Protein AF-A0AAD8DLM5-F1 (afdb_monomer_lite)

Organism: Mythimna separata (NCBI:txid271217)

Foldseek 3Di:
DDPVVVVVVVVVVVVVLVVVLVVVVVVVVVVVVVVVVVVVVVVVVVVVVVPQDDDDDDDDDPDPVVVVVVVVVVVVVVVVVVVVVVVVVLVVLVVVLVVLLVVLQVQFDPPPPPPVVVQPPDDDPLLVVLLVLLVVLLVLCVVVDPPPPPDDDPPPDDDDDDDDDDDDDDDDDDDDDDDDDDDDDDDDDDDDDDDDDDDDDDDDDDDDDDDDDDDDDDDDDDDDDDDDDDDDDDDDDDDDDDDDPPPPPPPLDARPQVVNLVSLVVSLVSLVPDDLPPPCLPSLLSLLVSLLSVLCCLQPVPSCVVNHDLSSLLSSLSSLLSSLLSDLVSLLSNLSHSSLVSLLSLLLVLLVDPVVVDVSSLSSNLSSLLSLLSSLVSLLVLLVVCVPPVPDDPVVLVSSQSSLLSLLSSLLSSLSSLSLLSLLVSPPSVLSNLSSLLSLLSSLPDGPSHDDCSSVSSLVSNCVSCPLNPSCLLVLLLVLQSVADPCVDPVSLLSNLSSLSSLLSNLLSPLVSNLSNQVDDCRLQSLLSSLLRLLVPLFDAPPDDPCPDADPPDPDGDDNVSSVSSNLSSLQSLLSNQALNVSSLCSNPPPVRNLVSLLRHDPVLCVDPSNVLRRLLSLVRSCVDVVSVVVSVVRDPPVSSVVLLVDPSNVPRSSSVSNVVSVVVVVVVD

pLDDT: mean 74.34, std 22.71, range [24.8, 97.94]

Secondary structure (DSSP, 8-state):
--HHHHHHHHHHHHHHHHHHHHHHHHHHHHHHHHHHHHHHHHHHHHHHHHH----------TTSHHHHHHHHHHHHHHHHHHHHHHHHHHHHHHHHHHHHHHHHHHT--------GGGGTTT--HHHHHHHHHHHHHHHHHGGGS---TTS-----S-----------------------------------------------------------------------------------------------PPP-HHHHHHHHHHHHHHHHHS-TT---HHHHHHHHHHHHHHHHHHHH-HHHHTTS-HHHHHHHHHHHHHHHHH-HHHHHHHHHSSHHHHHHHHHHHHHHS-TTS-HHHHHHHHHHHHHHHHHHHHHHHHHHHHHHH----HHHHHHHHHHHHHHHHHHHHHHHTTTTTTGGGSTTHHHHHHHHHHHHHHHTS--TT--SSHHHHHHHHHHHHHTT--TTHHHHHHHHHHT-S---SHHHHHHHHHHHHHHHHHHHHHHHHHHHHHHSTTHHHHHHHHHHHHHHHHS--TTS----S--EETTEE--HHHHHHHHHHHHHHHHHHHTT-HHHHHHHHSSTHHHHHHHTS-THHHHSHHHHHHHHHHHHHHTTSHHHHHHHHHHS-HHHHHHHHHSHHHHT-HHHHHHHHHHHHHHH--

Structure (mmCIF, N/CA/C/O backbone):
data_AF-A0AAD8DLM5-F1
#
_entry.id   AF-A0AAD8DLM5-F1
#
loop_
_atom_site.group_PDB
_atom_site.id
_atom_site.type_symbol
_atom_site.label_atom_id
_atom_site.label_alt_id
_atom_site.label_comp_id
_atom_site.label_asym_id
_atom_site.label_entity_id
_atom_site.label_seq_id
_atom_site.pdbx_PDB_ins_code
_atom_site.Cartn_x
_atom_site.Cartn_y
_atom_site.Cartn_z
_atom_site.occupancy
_atom_site.B_iso_or_equiv
_atom_site.auth_seq_id
_atom_site.auth_comp_id
_atom_site.auth_asym_id
_atom_site.auth_atom_id
_atom_site.pdbx_PDB_model_num
ATOM 1 N N . MET A 1 1 ? 16.622 17.201 -45.358 1.00 42.91 1 MET A N 1
ATOM 2 C CA . MET A 1 1 ? 15.487 16.290 -45.638 1.00 42.91 1 MET A CA 1
ATOM 3 C C . MET A 1 1 ? 14.328 16.703 -44.745 1.00 42.91 1 MET A C 1
ATOM 5 O O . MET A 1 1 ? 14.521 16.817 -43.543 1.00 42.91 1 MET A O 1
ATOM 9 N N . GLY A 1 2 ? 13.213 17.106 -45.358 1.00 35.75 2 GLY A N 1
ATOM 10 C CA . GLY A 1 2 ? 12.295 18.121 -44.827 1.00 35.75 2 GLY A CA 1
ATOM 11 C C . GLY A 1 2 ? 11.235 17.659 -43.820 1.00 35.75 2 GLY A C 1
ATOM 12 O O . GLY A 1 2 ? 10.901 16.480 -43.711 1.00 35.75 2 GLY A O 1
ATOM 13 N N . ALA A 1 3 ? 10.677 18.649 -43.115 1.00 40.38 3 ALA A N 1
ATOM 14 C CA . ALA A 1 3 ? 9.644 18.536 -42.082 1.00 40.38 3 ALA A CA 1
ATOM 15 C C . ALA A 1 3 ? 8.369 17.780 -42.520 1.00 40.38 3 ALA A C 1
ATOM 17 O O . ALA A 1 3 ? 7.679 17.203 -41.677 1.00 40.38 3 ALA A O 1
ATOM 18 N N . GLU A 1 4 ? 8.083 17.720 -43.821 1.00 42.41 4 GLU A N 1
ATOM 19 C CA . GLU A 1 4 ? 6.960 16.963 -44.390 1.00 42.41 4 GLU A CA 1
ATOM 20 C C . GLU A 1 4 ? 7.140 15.444 -44.267 1.00 42.41 4 GLU A C 1
ATOM 22 O O . GLU A 1 4 ? 6.186 14.735 -43.948 1.00 42.41 4 GLU A O 1
ATOM 27 N N . GLY A 1 5 ? 8.373 14.936 -44.389 1.00 42.53 5 GLY A N 1
ATOM 28 C CA . GLY A 1 5 ? 8.661 13.507 -44.217 1.00 42.53 5 GLY A CA 1
ATOM 29 C C . GLY A 1 5 ? 8.447 13.025 -42.779 1.00 42.53 5 GLY A C 1
ATOM 30 O O . GLY A 1 5 ? 8.074 11.876 -42.551 1.00 42.53 5 GLY A O 1
ATOM 31 N N . VAL A 1 6 ? 8.622 13.910 -41.791 1.00 46.97 6 VAL A N 1
ATOM 32 C CA . VAL A 1 6 ? 8.424 13.575 -40.372 1.00 46.97 6 VAL A CA 1
ATOM 33 C C . VAL A 1 6 ? 6.957 13.688 -39.958 1.00 46.97 6 VAL A C 1
ATOM 35 O O . VAL A 1 6 ? 6.489 12.837 -39.206 1.00 46.97 6 VAL A O 1
ATOM 38 N N . LYS A 1 7 ? 6.202 14.664 -40.489 1.00 49.75 7 LYS A N 1
ATOM 39 C CA . LYS A 1 7 ? 4.736 14.700 -40.330 1.00 49.75 7 LYS A CA 1
ATOM 40 C C . LYS A 1 7 ? 4.076 13.467 -40.950 1.00 49.75 7 LYS A C 1
ATOM 42 O O . LYS A 1 7 ? 3.222 12.864 -40.312 1.00 49.75 7 LYS A O 1
ATOM 47 N N . SER A 1 8 ? 4.531 13.047 -42.131 1.00 55.59 8 SER A N 1
ATOM 48 C CA . SER A 1 8 ? 4.053 11.827 -42.792 1.00 55.59 8 SER A CA 1
ATOM 49 C C . SER A 1 8 ? 4.335 10.568 -41.957 1.00 55.59 8 SER A C 1
ATOM 51 O O . SER A 1 8 ? 3.444 9.750 -41.746 1.00 55.59 8 SER A O 1
ATOM 53 N N . ARG A 1 9 ? 5.529 10.451 -41.357 1.00 50.25 9 ARG A N 1
ATOM 54 C CA . ARG A 1 9 ? 5.881 9.315 -40.482 1.00 50.25 9 ARG A CA 1
ATOM 55 C C . ARG A 1 9 ? 5.141 9.308 -39.139 1.00 50.25 9 ARG A C 1
ATOM 57 O O . ARG A 1 9 ? 4.757 8.236 -38.686 1.00 50.25 9 ARG A O 1
ATOM 64 N N . LEU A 1 10 ? 4.923 10.464 -38.507 1.00 50.66 10 LEU A N 1
ATOM 65 C CA . LEU A 1 10 ? 4.109 10.569 -37.284 1.00 50.66 10 LEU A CA 1
ATOM 66 C C . LEU A 1 10 ? 2.636 10.263 -37.565 1.00 50.66 10 LEU A C 1
ATOM 68 O O . LEU A 1 10 ? 2.009 9.548 -36.792 1.00 50.66 10 LEU A O 1
ATOM 72 N N . SER A 1 11 ? 2.110 10.730 -38.700 1.00 60.19 11 SER A N 1
ATOM 73 C CA . SER A 1 11 ? 0.760 10.386 -39.149 1.00 60.19 11 SER A CA 1
ATOM 74 C C . SER A 1 11 ? 0.628 8.891 -39.453 1.00 60.19 11 SER A C 1
ATOM 76 O O . SER A 1 11 ? -0.395 8.300 -39.130 1.00 60.19 11 SER A O 1
ATOM 78 N N . ALA A 1 12 ? 1.662 8.263 -40.023 1.00 59.53 12 ALA A N 1
ATOM 79 C CA . ALA A 1 12 ? 1.685 6.822 -40.268 1.00 59.53 12 ALA A CA 1
ATOM 80 C C . ALA A 1 12 ? 1.755 6.008 -38.964 1.00 59.53 12 ALA A C 1
ATOM 82 O O . ALA A 1 12 ? 1.090 4.984 -38.852 1.00 59.53 12 ALA A O 1
ATOM 83 N N . LEU A 1 13 ? 2.510 6.473 -37.962 1.00 57.59 13 LEU A N 1
ATOM 84 C CA . LEU A 1 13 ? 2.553 5.845 -36.635 1.00 57.59 13 LEU A CA 1
ATOM 85 C C . LEU A 1 13 ? 1.227 5.997 -35.883 1.00 57.59 13 LEU A C 1
ATOM 87 O O . LEU A 1 13 ? 0.768 5.036 -35.277 1.00 57.59 13 LEU A O 1
ATOM 91 N N . ALA A 1 14 ? 0.590 7.167 -35.961 1.00 60.69 14 ALA A N 1
ATOM 92 C CA . ALA A 1 14 ? -0.735 7.383 -35.385 1.00 60.69 14 ALA A CA 1
ATOM 93 C C . ALA A 1 14 ? -1.795 6.497 -36.062 1.00 60.69 14 ALA A C 1
ATOM 95 O O . ALA A 1 14 ? -2.596 5.874 -35.375 1.00 60.69 14 ALA A O 1
ATOM 96 N N . ALA A 1 15 ? -1.752 6.369 -37.392 1.00 65.50 15 ALA A N 1
ATOM 97 C CA . ALA A 1 15 ? -2.649 5.484 -38.135 1.00 65.50 15 ALA A CA 1
ATOM 98 C C . ALA A 1 15 ? -2.416 3.997 -37.809 1.00 65.50 15 ALA A C 1
ATOM 100 O O . ALA A 1 15 ? -3.376 3.242 -37.680 1.00 65.50 15 ALA A O 1
ATOM 101 N N . ALA A 1 16 ? -1.159 3.574 -37.633 1.00 65.50 16 ALA A N 1
ATOM 102 C CA . ALA A 1 16 ? -0.834 2.209 -37.222 1.00 65.50 16 ALA A CA 1
ATOM 103 C C . ALA A 1 16 ? -1.326 1.906 -35.796 1.00 65.50 16 ALA A C 1
ATOM 105 O O . ALA A 1 16 ? -1.895 0.843 -35.561 1.00 65.50 16 ALA A O 1
ATOM 106 N N . ALA A 1 17 ? -1.168 2.856 -34.869 1.00 61.91 17 ALA A N 1
ATOM 107 C CA . ALA A 1 17 ? -1.673 2.729 -33.505 1.00 61.91 17 ALA A CA 1
ATOM 108 C C . ALA A 1 17 ? -3.210 2.676 -33.454 1.00 61.91 17 ALA A C 1
ATOM 110 O O . ALA A 1 17 ? -3.765 1.913 -32.666 1.00 61.91 17 ALA A O 1
ATOM 111 N N . GLU A 1 18 ? -3.901 3.439 -34.307 1.00 72.69 18 GLU A N 1
ATOM 112 C CA . GLU A 1 18 ? -5.367 3.410 -34.389 1.00 72.69 18 GLU A CA 1
ATOM 113 C C . GLU A 1 18 ? -5.876 2.080 -34.968 1.00 72.69 18 GLU A C 1
ATOM 115 O O . GLU A 1 18 ? -6.808 1.492 -34.428 1.00 72.69 18 GLU A O 1
ATOM 120 N N . LEU A 1 19 ? -5.208 1.536 -35.993 1.00 74.06 19 LEU A N 1
ATOM 121 C CA . LEU A 1 19 ? -5.527 0.211 -36.541 1.00 74.06 19 LEU A CA 1
ATOM 122 C C . LEU A 1 19 ? -5.331 -0.912 -35.513 1.00 74.06 19 LEU A C 1
ATOM 124 O O . LEU A 1 19 ? -6.143 -1.834 -35.434 1.00 74.06 19 LEU A O 1
ATOM 128 N N . GLU A 1 20 ? -4.270 -0.841 -34.709 1.00 71.94 20 GLU A N 1
ATOM 129 C CA . GLU A 1 20 ? -4.021 -1.811 -33.639 1.00 71.94 20 GLU A CA 1
ATOM 130 C C . GLU A 1 20 ? -5.057 -1.670 -32.507 1.00 71.94 20 GLU A C 1
ATOM 132 O O . GLU A 1 20 ? -5.545 -2.675 -31.980 1.00 71.94 20 GLU A O 1
ATOM 137 N N . ALA A 1 21 ? -5.479 -0.440 -32.193 1.00 62.12 21 ALA A N 1
ATOM 138 C CA . ALA A 1 21 ? -6.545 -0.168 -31.232 1.00 62.12 21 ALA A CA 1
ATOM 139 C C . ALA A 1 21 ? -7.916 -0.677 -31.711 1.00 62.12 21 ALA A C 1
ATOM 141 O O . ALA A 1 21 ? -8.658 -1.269 -30.924 1.00 62.12 21 ALA A O 1
ATOM 142 N N . ASP A 1 22 ? -8.249 -0.516 -32.990 1.00 78.94 22 ASP A N 1
ATOM 143 C CA . ASP A 1 22 ? -9.486 -1.051 -33.565 1.00 78.94 22 ASP A CA 1
ATOM 144 C C . ASP A 1 22 ? -9.478 -2.582 -33.621 1.00 78.94 22 ASP A C 1
ATOM 146 O O . ASP A 1 22 ? -10.486 -3.221 -33.300 1.00 78.94 22 ASP A O 1
ATOM 150 N N . ALA A 1 23 ? -8.328 -3.195 -33.917 1.00 76.44 23 ALA A N 1
ATOM 151 C CA . ALA A 1 23 ? -8.164 -4.642 -33.818 1.00 76.44 23 ALA A CA 1
ATOM 152 C C . ALA A 1 23 ? -8.370 -5.139 -32.375 1.00 76.44 23 ALA A C 1
ATOM 154 O O . ALA A 1 23 ? -9.017 -6.169 -32.162 1.00 76.44 23 ALA A O 1
ATOM 155 N N . LEU A 1 24 ? -7.880 -4.398 -31.375 1.00 70.38 24 LEU A N 1
ATOM 156 C CA . LEU A 1 24 ? -8.112 -4.704 -29.963 1.00 70.38 24 LEU A CA 1
ATOM 157 C C . LEU A 1 24 ? -9.598 -4.573 -29.594 1.00 70.38 24 LEU A C 1
ATOM 159 O O . LEU A 1 24 ? -10.151 -5.477 -28.968 1.00 70.38 24 LEU A O 1
ATOM 163 N N . ARG A 1 25 ? -10.272 -3.500 -30.031 1.00 80.31 25 ARG A N 1
ATOM 164 C CA . ARG A 1 25 ? -11.721 -3.307 -29.825 1.00 80.31 25 ARG A CA 1
ATOM 165 C C . ARG A 1 25 ? -12.541 -4.431 -30.451 1.00 80.31 25 ARG A C 1
ATOM 167 O O . ARG A 1 25 ? -13.506 -4.882 -29.839 1.00 80.31 25 ARG A O 1
ATOM 174 N N . SER A 1 26 ? -12.149 -4.907 -31.634 1.00 84.94 26 SER A N 1
ATOM 175 C CA . SER A 1 26 ? -12.779 -6.068 -32.271 1.00 84.94 26 SER A CA 1
ATOM 176 C C . SER A 1 26 ? -12.620 -7.324 -31.419 1.00 84.94 26 SER A C 1
ATOM 178 O O . SER A 1 26 ? -13.620 -7.927 -31.053 1.00 84.94 26 SER A O 1
ATOM 180 N N . ARG A 1 27 ? -11.394 -7.661 -30.992 1.00 81.56 27 ARG A N 1
ATOM 181 C CA . ARG A 1 27 ? -11.151 -8.854 -30.159 1.00 81.56 27 ARG A CA 1
ATOM 182 C C . ARG A 1 27 ? -11.863 -8.795 -28.808 1.00 81.56 27 ARG A C 1
ATOM 184 O O . ARG A 1 27 ? -12.258 -9.834 -28.284 1.00 81.56 27 ARG A O 1
ATOM 191 N N . ILE A 1 28 ? -11.995 -7.605 -28.217 1.00 77.81 28 ILE A N 1
ATOM 192 C CA . ILE A 1 28 ? -12.749 -7.414 -26.971 1.00 77.81 28 ILE A CA 1
ATOM 193 C C . ILE A 1 28 ? -14.234 -7.697 -27.207 1.00 77.81 28 ILE A C 1
ATOM 195 O O . ILE A 1 28 ? -14.814 -8.440 -26.417 1.00 77.81 28 ILE A O 1
ATOM 199 N N . ARG A 1 29 ? -14.824 -7.176 -28.292 1.00 86.31 29 ARG A N 1
ATOM 200 C CA . ARG A 1 29 ? -16.210 -7.496 -28.671 1.00 86.31 29 ARG A CA 1
ATOM 201 C C . ARG A 1 29 ? -16.393 -8.990 -28.911 1.00 86.31 29 ARG A C 1
ATOM 203 O O . ARG A 1 29 ? -17.249 -9.580 -28.272 1.00 86.31 29 ARG A O 1
ATOM 210 N N . ASP A 1 30 ? -15.508 -9.627 -29.675 1.00 86.69 30 ASP A N 1
ATOM 211 C CA . ASP A 1 30 ? -15.585 -11.071 -29.938 1.00 86.69 30 ASP A CA 1
ATOM 212 C C . ASP A 1 30 ? -15.515 -11.898 -28.639 1.00 86.69 30 ASP A C 1
ATOM 214 O O . ASP A 1 30 ? -16.229 -12.887 -28.467 1.00 86.69 30 ASP A O 1
ATOM 218 N N . LYS A 1 31 ? -14.677 -11.484 -27.676 1.00 84.31 31 LYS A N 1
ATOM 219 C CA . LYS A 1 31 ? -14.598 -12.126 -26.353 1.00 84.31 31 LYS A CA 1
ATOM 220 C C . LYS A 1 31 ? -15.842 -11.872 -25.500 1.00 84.31 31 LYS A C 1
ATOM 222 O O . LYS A 1 31 ? -16.247 -12.777 -24.768 1.00 84.31 31 LYS A O 1
ATOM 227 N N . GLN A 1 32 ? -16.423 -10.674 -25.562 1.00 83.88 32 GLN A N 1
ATOM 228 C CA . GLN A 1 32 ? -17.674 -10.344 -24.876 1.00 83.88 32 GLN A CA 1
ATOM 229 C C . GLN A 1 32 ? -18.836 -11.154 -25.457 1.00 83.88 32 GLN A C 1
ATOM 231 O O . GLN A 1 32 ? -19.541 -11.804 -24.687 1.00 83.88 32 GLN A O 1
ATOM 236 N N . ASP A 1 33 ? -18.943 -11.242 -26.781 1.00 88.38 33 ASP A N 1
ATOM 237 C CA . ASP A 1 33 ? -19.951 -12.035 -27.486 1.00 88.38 33 ASP A CA 1
ATOM 238 C C . ASP A 1 33 ? -19.796 -13.530 -27.175 1.00 88.38 33 ASP A C 1
ATOM 240 O O . ASP A 1 33 ? -20.766 -14.198 -26.822 1.00 88.38 33 ASP A O 1
ATOM 244 N N . ALA A 1 34 ? -18.570 -14.064 -27.178 1.00 82.75 34 ALA A N 1
ATOM 245 C CA . ALA A 1 34 ? -18.308 -15.452 -26.784 1.00 82.75 34 ALA A CA 1
ATOM 246 C C . ALA A 1 34 ? -18.595 -15.719 -25.293 1.00 82.75 34 ALA A C 1
ATOM 248 O O . ALA A 1 34 ? -18.927 -16.839 -24.896 1.00 82.75 34 ALA A O 1
ATOM 249 N N . SER A 1 35 ? -18.432 -14.717 -24.426 1.00 81.69 35 SER A N 1
ATOM 250 C CA . SER A 1 35 ? -18.821 -14.809 -23.014 1.00 81.69 35 SER A CA 1
ATOM 251 C C . SER A 1 35 ? -20.343 -14.799 -22.863 1.00 81.69 35 SER A C 1
ATOM 253 O O . SER A 1 35 ? -20.890 -15.602 -22.108 1.00 81.69 35 SER A O 1
ATOM 255 N N . GLN A 1 36 ? -21.030 -13.944 -23.620 1.00 84.94 36 GLN A N 1
ATOM 256 C CA . GLN A 1 36 ? -22.483 -13.830 -23.617 1.00 84.94 36 GLN A CA 1
ATOM 257 C C . GLN A 1 36 ? -23.149 -15.085 -24.196 1.00 84.94 36 GLN A C 1
ATOM 259 O O . GLN A 1 36 ? -24.056 -15.619 -23.569 1.00 84.94 36 GLN A O 1
ATOM 264 N N . GLN A 1 37 ? -22.624 -15.650 -25.287 1.00 85.44 37 GLN A N 1
ATOM 265 C CA . GLN A 1 37 ? -23.075 -16.938 -25.830 1.00 85.44 37 GLN A CA 1
ATOM 266 C C . GLN A 1 37 ? -22.877 -18.093 -24.841 1.00 85.44 37 GLN A C 1
ATOM 268 O O . GLN A 1 37 ? -23.747 -18.953 -24.712 1.00 85.44 37 GLN A O 1
ATOM 273 N N . ARG A 1 38 ? -21.759 -18.122 -24.099 1.00 86.69 38 ARG A N 1
ATOM 274 C CA . ARG A 1 38 ? -21.547 -19.125 -23.039 1.00 86.69 38 ARG A CA 1
ATOM 275 C C . ARG A 1 38 ? -22.547 -18.969 -21.899 1.00 86.69 38 ARG A C 1
ATOM 277 O O . ARG A 1 38 ? -23.062 -19.972 -21.410 1.00 86.69 38 ARG A O 1
ATOM 284 N N . LEU A 1 39 ? -22.843 -17.733 -21.498 1.00 86.56 39 LEU A N 1
ATOM 285 C CA . LEU A 1 39 ? -23.854 -17.447 -20.483 1.00 86.56 39 LEU A CA 1
ATOM 286 C C . LEU A 1 39 ? -25.255 -17.855 -20.959 1.00 86.56 39 LEU A C 1
ATOM 288 O O . LEU A 1 39 ? -25.974 -18.516 -20.216 1.00 86.56 39 LEU A O 1
ATOM 292 N N . GLU A 1 40 ? -25.627 -17.523 -22.194 1.00 85.81 40 GLU A N 1
ATOM 293 C CA . GLU A 1 40 ? -26.906 -17.913 -22.796 1.00 85.81 40 GLU A CA 1
ATOM 294 C C . GLU A 1 40 ? -27.034 -19.432 -22.929 1.00 85.81 40 GLU A C 1
ATOM 296 O O . GLU A 1 40 ? -28.051 -19.987 -22.523 1.00 85.81 40 GLU A O 1
ATOM 301 N N . SER A 1 41 ? -25.986 -20.123 -23.388 1.00 85.81 41 SER A N 1
ATOM 302 C CA . SER A 1 41 ? -25.942 -21.589 -23.446 1.00 85.81 41 SER A CA 1
ATOM 303 C C . SER A 1 41 ? -26.093 -22.221 -22.059 1.00 85.81 41 SER A C 1
ATOM 305 O O . SER A 1 41 ? -26.853 -23.173 -21.887 1.00 85.81 41 SER A O 1
ATOM 307 N N . HIS A 1 42 ? -25.444 -21.658 -21.038 1.00 84.25 42 HIS A N 1
ATOM 308 C CA . HIS A 1 42 ? -25.580 -22.128 -19.662 1.00 84.25 42 HIS A CA 1
ATOM 309 C C . HIS A 1 42 ? -26.994 -21.891 -19.105 1.00 84.25 42 HIS A C 1
ATOM 311 O O . HIS A 1 42 ? -27.574 -22.781 -18.484 1.00 84.25 42 HIS A O 1
ATOM 317 N N . LEU A 1 43 ? -27.592 -20.726 -19.368 1.00 84.12 43 LEU A N 1
ATOM 318 C CA . LEU A 1 43 ? -28.976 -20.428 -18.988 1.00 84.12 43 LEU A CA 1
ATOM 319 C C . LEU A 1 43 ? -29.980 -21.316 -19.733 1.00 84.12 43 LEU A C 1
ATOM 321 O O . LEU A 1 43 ? -30.975 -21.732 -19.142 1.00 84.12 43 LEU A O 1
ATOM 325 N N . GLN A 1 44 ? -29.715 -21.644 -20.998 1.00 84.06 44 GLN A N 1
ATOM 326 C CA . GLN A 1 44 ? -30.505 -22.591 -21.779 1.00 84.06 44 GLN A CA 1
ATOM 327 C C . GLN A 1 44 ? -30.409 -24.004 -21.195 1.00 84.06 44 GLN A C 1
ATOM 329 O O . GLN A 1 44 ? -31.442 -24.618 -20.957 1.00 84.06 44 GLN A O 1
ATOM 334 N N . ALA A 1 45 ? -29.209 -24.475 -20.848 1.00 80.62 45 ALA A N 1
ATOM 335 C CA . ALA A 1 45 ? -29.014 -25.767 -20.191 1.00 80.62 45 ALA A CA 1
ATOM 336 C C . ALA A 1 45 ? -29.708 -25.840 -18.817 1.00 80.62 45 ALA A C 1
ATOM 338 O O . ALA A 1 45 ? -30.247 -26.881 -18.443 1.00 80.62 45 ALA A O 1
ATOM 339 N N . ILE A 1 46 ? -29.740 -24.731 -18.066 1.00 77.88 46 ILE A N 1
ATOM 340 C CA . ILE A 1 46 ? -30.510 -24.626 -16.817 1.00 77.88 46 ILE A CA 1
ATOM 341 C C . ILE A 1 46 ? -32.012 -24.693 -17.100 1.00 77.88 46 ILE A C 1
ATOM 343 O O . ILE A 1 46 ? -32.724 -25.405 -16.396 1.00 77.88 46 ILE A O 1
ATOM 347 N N . ARG A 1 47 ? -32.505 -23.984 -18.125 1.00 80.56 47 ARG A N 1
ATOM 348 C CA . ARG A 1 47 ? -33.920 -24.036 -18.524 1.00 80.56 47 ARG A CA 1
ATOM 349 C C . ARG A 1 47 ? -34.319 -25.434 -18.967 1.00 80.56 47 ARG A C 1
ATOM 351 O O . ARG A 1 47 ? -35.347 -25.904 -18.509 1.00 80.56 47 ARG A O 1
ATOM 358 N N . GLU A 1 48 ? -33.503 -26.104 -19.774 1.00 75.25 48 GLU A N 1
ATOM 359 C CA . GLU A 1 48 ? -33.728 -27.482 -20.216 1.00 75.25 48 GLU A CA 1
ATOM 360 C C . GLU A 1 48 ? -33.720 -28.455 -19.036 1.00 75.25 48 GLU A C 1
ATOM 362 O O . GLU A 1 48 ? -34.630 -29.271 -18.924 1.00 75.25 48 GLU A O 1
ATOM 367 N N . LYS A 1 49 ? -32.785 -28.323 -18.087 1.00 71.75 49 LYS A N 1
ATOM 368 C CA . LYS A 1 49 ? -32.805 -29.107 -16.837 1.00 71.75 49 LYS A CA 1
ATOM 369 C C . LYS A 1 49 ? -34.009 -28.800 -15.944 1.00 71.75 49 LYS A C 1
ATOM 371 O O . LYS A 1 49 ? -34.459 -29.682 -15.222 1.00 71.75 49 LYS A O 1
ATOM 376 N N . ALA A 1 50 ? -34.530 -27.576 -15.972 1.00 63.59 50 ALA A N 1
ATOM 377 C CA . ALA A 1 50 ? -35.710 -27.187 -15.203 1.00 63.59 50 ALA A CA 1
ATOM 378 C C . ALA A 1 50 ? -37.029 -27.612 -15.876 1.00 63.59 50 ALA A C 1
ATOM 380 O O . ALA A 1 50 ? -38.009 -27.864 -15.179 1.00 63.59 50 ALA A O 1
ATOM 381 N N . THR A 1 51 ? -37.071 -27.713 -17.210 1.00 57.81 51 THR A N 1
ATOM 382 C CA . THR A 1 51 ? -38.244 -28.183 -17.968 1.00 57.81 51 THR A CA 1
ATOM 383 C C . THR A 1 51 ? -38.254 -29.693 -18.192 1.00 57.81 51 THR A C 1
ATOM 385 O O . THR A 1 51 ? -39.308 -30.243 -18.511 1.00 57.81 51 THR A O 1
ATOM 388 N N . THR A 1 52 ? -37.132 -30.390 -17.976 1.00 54.47 52 THR A N 1
ATOM 389 C CA . THR A 1 52 ? -37.050 -31.853 -18.088 1.00 54.47 52 THR A CA 1
ATOM 390 C C . THR A 1 52 ? -36.913 -32.544 -16.731 1.00 54.47 52 THR A C 1
ATOM 392 O O . THR A 1 52 ? -35.838 -32.921 -16.277 1.00 54.47 52 THR A O 1
ATOM 395 N N . GLY A 1 53 ? -38.062 -32.811 -16.112 1.00 42.16 53 GLY A N 1
ATOM 396 C CA . GLY A 1 53 ? -38.202 -33.907 -15.154 1.00 42.16 53 GLY A CA 1
ATOM 397 C C . GLY A 1 53 ? -39.660 -34.141 -14.730 1.00 42.16 53 GLY A C 1
ATOM 398 O O . GLY A 1 53 ? -40.371 -33.165 -14.505 1.00 42.16 53 GLY A O 1
ATOM 399 N N . PRO A 1 54 ? -40.127 -35.390 -14.510 1.00 58.53 54 PRO A N 1
ATOM 400 C CA . PRO A 1 54 ? -39.692 -36.668 -15.088 1.00 58.53 54 PRO A CA 1
ATOM 401 C C . PRO A 1 54 ? -40.871 -37.500 -15.657 1.00 58.53 54 PRO A C 1
ATOM 403 O O . PRO A 1 54 ? -41.936 -37.565 -15.043 1.00 58.53 54 PRO A O 1
ATOM 406 N N . ARG A 1 55 ? -40.668 -38.255 -16.751 1.00 40.22 55 ARG A N 1
ATOM 407 C CA . ARG A 1 55 ? -41.400 -39.518 -17.004 1.00 40.22 55 ARG A CA 1
ATOM 408 C C . ARG A 1 55 ? -40.501 -40.567 -17.681 1.00 40.22 55 ARG A C 1
ATOM 410 O O . ARG A 1 55 ? -39.895 -40.307 -18.711 1.00 40.22 55 ARG A O 1
ATOM 417 N N . GLN A 1 56 ? -40.446 -41.721 -17.013 1.00 43.34 56 GLN A N 1
ATOM 418 C CA . GLN A 1 56 ? -39.945 -43.065 -17.370 1.00 43.34 56 GLN A CA 1
ATOM 419 C C . GLN A 1 56 ? -40.329 -43.530 -18.797 1.00 43.34 56 GLN A C 1
ATOM 421 O O . GLN A 1 56 ? -41.265 -42.976 -19.360 1.00 43.34 56 GLN A O 1
ATOM 426 N N . ALA A 1 57 ? -39.788 -44.579 -19.437 1.00 43.66 57 ALA A N 1
ATOM 427 C CA . ALA A 1 57 ? -38.767 -45.610 -19.180 1.00 43.66 57 ALA A CA 1
ATOM 428 C C . ALA A 1 57 ? -38.397 -46.267 -20.536 1.00 43.66 57 ALA A C 1
ATOM 430 O O . ALA A 1 57 ? -39.199 -46.202 -21.465 1.00 43.66 57 ALA A O 1
ATOM 431 N N . THR A 1 58 ? -37.232 -46.923 -20.626 1.00 38.84 58 THR A N 1
ATOM 432 C CA . THR A 1 58 ? -36.907 -48.166 -21.391 1.00 38.84 58 THR A CA 1
ATOM 433 C C . THR A 1 58 ? -35.385 -48.370 -21.298 1.00 38.84 58 THR A C 1
ATOM 435 O O . THR A 1 58 ? -34.617 -47.499 -21.674 1.00 38.84 58 THR A O 1
ATOM 438 N N . THR A 1 59 ? -34.923 -49.248 -20.403 1.00 46.78 59 THR A N 1
ATOM 439 C CA . THR A 1 59 ? -34.400 -50.609 -20.663 1.00 46.78 59 THR A CA 1
ATOM 440 C C . THR A 1 59 ? -33.226 -50.693 -21.647 1.00 46.78 59 THR A C 1
ATOM 442 O O . THR A 1 59 ? -33.384 -50.348 -22.808 1.00 46.78 59 THR A O 1
ATOM 445 N N . SER A 1 60 ? -32.143 -51.299 -21.135 1.00 47.28 60 SER A N 1
ATOM 446 C CA . SER A 1 60 ? -30.942 -51.870 -21.778 1.00 47.28 60 SER A CA 1
ATOM 447 C C . SER A 1 60 ? -29.778 -50.939 -22.149 1.00 47.28 60 SER A C 1
ATOM 449 O O . SER A 1 60 ? -29.709 -50.478 -23.277 1.00 47.28 60 SER A O 1
ATOM 451 N N . GLU A 1 61 ? -28.820 -50.781 -21.223 1.00 39.84 61 GLU A N 1
ATOM 452 C CA . GLU A 1 61 ? -27.370 -50.955 -21.472 1.00 39.84 61 GLU A CA 1
ATOM 453 C C . GLU A 1 61 ? -26.596 -50.872 -20.141 1.00 39.84 61 GLU A C 1
ATOM 455 O O . GLU A 1 61 ? -26.144 -49.825 -19.683 1.00 39.84 61 GLU A O 1
ATOM 460 N N . SER A 1 62 ? -26.502 -52.008 -19.453 1.00 49.53 62 SER A N 1
ATOM 461 C CA . SER A 1 62 ? -25.750 -52.165 -18.210 1.00 49.53 62 SER A CA 1
ATOM 462 C C . SER A 1 62 ? -24.323 -52.616 -18.522 1.00 49.53 62 SER A C 1
ATOM 464 O O . SER A 1 62 ? -24.041 -53.812 -18.471 1.00 49.53 62 SER A O 1
ATOM 466 N N . GLN A 1 63 ? -23.436 -51.677 -18.861 1.00 49.50 63 GLN A N 1
ATOM 467 C CA . GLN A 1 63 ? -21.988 -51.899 -18.711 1.00 49.50 63 GLN A CA 1
ATOM 468 C C . GLN A 1 63 ? -21.127 -50.623 -18.613 1.00 49.50 63 GLN A C 1
ATOM 470 O O . GLN A 1 63 ? -19.993 -50.736 -18.166 1.00 49.50 63 GLN A O 1
ATOM 475 N N . ASP A 1 64 ? -21.670 -49.427 -18.893 1.00 48.31 64 ASP A N 1
ATOM 476 C CA . ASP A 1 64 ? -20.924 -48.148 -18.832 1.00 48.31 64 ASP A CA 1
ATOM 477 C C . ASP A 1 64 ? -21.398 -47.155 -17.742 1.00 48.31 64 ASP A C 1
ATOM 479 O O . ASP A 1 64 ? -20.887 -46.043 -17.634 1.00 48.31 64 ASP A O 1
ATOM 483 N N . GLN A 1 65 ? -22.371 -47.520 -16.896 1.00 50.28 65 GLN A N 1
ATOM 484 C CA . GLN A 1 65 ? -22.852 -46.636 -15.815 1.00 50.28 65 GLN A CA 1
ATOM 485 C C . GLN A 1 65 ? -21.973 -46.654 -14.556 1.00 50.28 65 GLN A C 1
ATOM 487 O O . GLN A 1 65 ? -21.874 -45.629 -13.882 1.00 50.28 65 GLN A O 1
ATOM 492 N N . SER A 1 66 ? -21.288 -47.766 -14.262 1.00 52.94 66 SER A N 1
ATOM 493 C CA . SER A 1 66 ? -20.440 -47.866 -13.065 1.00 52.94 66 SER A CA 1
ATOM 494 C C . SER A 1 66 ? -19.240 -46.920 -13.127 1.00 52.94 66 SER A C 1
ATOM 496 O O . SER A 1 66 ? -18.876 -46.332 -12.119 1.00 52.94 66 SER A O 1
ATOM 498 N N . THR A 1 67 ? -18.677 -46.693 -14.317 1.00 59.31 67 THR A N 1
ATOM 499 C CA . THR A 1 67 ? -17.531 -45.792 -14.519 1.00 59.31 67 THR A CA 1
ATOM 500 C C . THR A 1 67 ? -17.909 -44.316 -14.386 1.00 59.31 67 THR A C 1
ATOM 502 O O . THR A 1 67 ? -17.072 -43.502 -14.000 1.00 59.31 67 THR A O 1
ATOM 505 N N . LYS A 1 68 ? -19.164 -43.949 -14.674 1.00 67.88 68 LYS A N 1
ATOM 506 C CA . LYS A 1 68 ? -19.660 -42.576 -14.518 1.00 67.88 68 LYS A CA 1
ATOM 507 C C . LYS A 1 68 ? -19.992 -42.247 -13.062 1.00 67.88 68 LYS A C 1
ATOM 509 O O . LYS A 1 68 ? -19.584 -41.191 -12.592 1.00 67.88 68 LYS A O 1
ATOM 514 N N . GLU A 1 69 ? -20.667 -43.148 -12.349 1.00 70.06 69 GLU A N 1
ATOM 515 C CA . GLU A 1 69 ? -20.942 -42.977 -10.915 1.00 70.06 69 GLU A CA 1
ATOM 516 C C . GLU A 1 69 ? -19.651 -43.018 -10.082 1.00 70.06 69 GLU A C 1
ATOM 518 O O . GLU A 1 69 ? -19.468 -42.178 -9.205 1.00 70.06 69 GLU A O 1
ATOM 523 N N . GLU A 1 70 ? -18.701 -43.910 -10.394 1.00 71.25 70 GLU A N 1
ATOM 524 C CA . GLU A 1 70 ? -17.381 -43.920 -9.741 1.00 71.25 70 GLU A CA 1
ATOM 525 C C . GLU A 1 70 ? -16.607 -42.618 -9.980 1.00 71.25 70 GLU A C 1
ATOM 527 O O . GLU A 1 70 ? -15.976 -42.101 -9.058 1.00 71.25 70 GLU A O 1
ATOM 532 N N . LYS A 1 71 ? -16.694 -42.047 -11.188 1.00 76.38 71 LYS A N 1
ATOM 533 C CA . LYS A 1 71 ? -16.063 -40.764 -11.513 1.00 76.38 71 LYS A CA 1
ATOM 534 C C . LYS A 1 71 ? -16.729 -39.586 -10.798 1.00 76.38 71 LYS A C 1
ATOM 536 O O . LYS A 1 71 ? -16.022 -38.713 -10.312 1.00 76.38 71 LYS A O 1
ATOM 541 N N . GLU A 1 72 ? -18.057 -39.569 -10.678 1.00 78.62 72 GLU A N 1
ATOM 542 C CA . GLU A 1 72 ? -18.781 -38.540 -9.915 1.00 78.62 72 GLU A CA 1
ATOM 543 C C . GLU A 1 72 ? -18.460 -38.615 -8.410 1.00 78.62 72 GLU A C 1
ATOM 545 O O . GLU A 1 72 ? -18.213 -37.583 -7.786 1.00 78.62 72 GLU A O 1
ATOM 550 N N . ILE A 1 73 ? -18.359 -39.823 -7.843 1.00 81.56 73 ILE A N 1
ATOM 551 C CA . ILE A 1 73 ? -17.948 -40.040 -6.445 1.00 81.56 73 ILE A CA 1
ATOM 552 C C . ILE A 1 73 ? -16.487 -39.621 -6.228 1.00 81.56 73 ILE A C 1
ATOM 554 O O . ILE A 1 73 ? -16.161 -39.028 -5.198 1.00 81.56 73 ILE A O 1
ATOM 558 N N . GLN A 1 74 ? -15.600 -39.906 -7.185 1.00 81.75 74 GLN A N 1
ATOM 559 C CA . GLN A 1 74 ? -14.200 -39.496 -7.116 1.00 81.75 74 GLN A CA 1
ATOM 560 C C . GLN A 1 74 ? -14.047 -37.971 -7.228 1.00 81.75 74 GLN A C 1
ATOM 562 O O . GLN A 1 74 ? -13.339 -37.379 -6.414 1.00 81.75 74 GLN A O 1
ATOM 567 N N . ASP A 1 75 ? -14.761 -37.321 -8.149 1.00 83.44 75 ASP A N 1
ATOM 568 C CA . ASP A 1 75 ? -14.768 -35.861 -8.295 1.00 83.44 75 ASP A CA 1
ATOM 569 C C . ASP A 1 75 ? -15.345 -35.170 -7.039 1.00 83.44 75 ASP A C 1
ATOM 571 O O . ASP A 1 75 ? -14.839 -34.132 -6.600 1.00 83.44 75 ASP A O 1
ATOM 575 N N . GLU A 1 76 ? -16.385 -35.739 -6.417 1.00 84.94 76 GLU A N 1
ATOM 576 C CA . GLU A 1 76 ? -16.949 -35.239 -5.156 1.00 84.94 76 GLU A CA 1
ATOM 577 C C . GLU A 1 76 ? -15.982 -35.435 -3.975 1.00 84.94 76 GLU A C 1
ATOM 579 O O . GLU A 1 76 ? -15.792 -34.519 -3.166 1.00 84.94 76 GLU A O 1
ATOM 584 N N . ALA A 1 77 ? -15.299 -36.581 -3.903 1.00 86.31 77 ALA A N 1
ATOM 585 C CA . ALA A 1 77 ? -14.269 -36.843 -2.902 1.00 86.31 77 ALA A CA 1
ATOM 586 C C . ALA A 1 77 ? -13.068 -35.890 -3.043 1.00 86.31 77 ALA A C 1
ATOM 588 O O . ALA A 1 77 ? -12.591 -35.352 -2.039 1.00 86.31 77 ALA A O 1
ATOM 589 N N . GLU A 1 78 ? -12.615 -35.619 -4.270 1.00 88.56 78 GLU A N 1
ATOM 590 C CA . GLU A 1 78 ? -11.543 -34.659 -4.548 1.00 88.56 78 GLU A CA 1
ATOM 591 C C . GLU A 1 78 ? -11.947 -33.229 -4.165 1.00 88.56 78 GLU A C 1
ATOM 593 O O . GLU A 1 78 ? -11.156 -32.513 -3.541 1.00 88.56 78 GLU A O 1
ATOM 598 N N . ARG A 1 79 ? -13.191 -32.815 -4.449 1.00 88.00 79 ARG A N 1
ATOM 599 C CA . ARG A 1 79 ? -13.725 -31.514 -4.004 1.00 88.00 79 ARG A CA 1
ATOM 600 C C . ARG A 1 79 ? -13.751 -31.393 -2.482 1.00 88.00 79 ARG A C 1
ATOM 602 O O . ARG A 1 79 ? -13.292 -30.383 -1.948 1.00 88.00 79 ARG A O 1
ATOM 609 N N . LEU A 1 80 ? -14.232 -32.417 -1.775 1.00 86.38 80 LEU A N 1
ATOM 610 C CA . LEU A 1 80 ? -14.256 -32.435 -0.308 1.00 86.38 80 LEU A CA 1
ATOM 611 C C . LEU A 1 80 ? -12.841 -32.407 0.291 1.00 86.38 80 LEU A C 1
ATOM 613 O O . LEU A 1 80 ? -12.599 -31.738 1.302 1.00 86.38 80 LEU A O 1
ATOM 617 N N . GLU A 1 81 ? -11.878 -33.095 -0.329 1.00 89.50 81 GLU A N 1
ATOM 618 C CA . GLU A 1 81 ? -10.479 -33.053 0.098 1.00 89.50 81 GLU A CA 1
ATOM 619 C C . GLU A 1 81 ? -9.850 -31.668 -0.135 1.00 89.50 81 GLU A C 1
ATOM 621 O O . GLU A 1 81 ? -9.143 -31.155 0.741 1.00 89.50 81 GLU A O 1
ATOM 626 N N . GLN A 1 82 ? -10.129 -31.030 -1.276 1.00 86.62 82 GLN A N 1
ATOM 627 C CA . GLN A 1 82 ? -9.702 -29.657 -1.557 1.00 86.62 82 GLN A CA 1
ATOM 628 C C . GLN A 1 82 ? -10.296 -28.666 -0.550 1.00 86.62 82 GLN A C 1
ATOM 630 O O . GLN A 1 82 ? -9.551 -27.880 0.040 1.00 86.62 82 GLN A O 1
ATOM 635 N N . GLU A 1 83 ? -11.596 -28.762 -0.266 1.00 88.31 83 GLU A N 1
ATOM 636 C CA . GLU A 1 83 ? -12.277 -27.916 0.716 1.00 88.31 83 GLU A CA 1
ATOM 637 C C . GLU A 1 83 ? -11.685 -28.105 2.124 1.00 88.31 83 GLU A C 1
ATOM 639 O O . GLU A 1 83 ? -11.462 -27.142 2.867 1.00 88.31 83 GLU A O 1
ATOM 644 N N . ARG A 1 84 ? -11.353 -29.346 2.506 1.00 89.31 84 ARG A N 1
ATOM 645 C CA . ARG A 1 84 ? -10.670 -29.627 3.776 1.00 89.31 84 ARG A CA 1
ATOM 646 C C . ARG A 1 84 ? -9.285 -28.981 3.826 1.00 89.31 84 ARG A C 1
ATOM 648 O O . ARG A 1 84 ? -8.961 -28.332 4.826 1.00 89.31 84 ARG A O 1
ATOM 655 N N . LYS A 1 85 ? -8.481 -29.125 2.766 1.00 90.75 85 LYS A N 1
ATOM 656 C CA . LYS A 1 85 ? -7.149 -28.502 2.661 1.00 90.75 85 LYS A CA 1
ATOM 657 C C . LYS A 1 85 ? -7.245 -26.979 2.743 1.00 90.75 85 LYS A C 1
ATOM 659 O O . LYS A 1 85 ? -6.428 -26.349 3.414 1.00 90.75 85 LYS A O 1
ATOM 664 N N . GLU A 1 86 ? -8.248 -26.375 2.116 1.00 86.31 86 GLU A N 1
ATOM 665 C CA . GLU A 1 86 ? -8.485 -24.934 2.174 1.00 86.31 86 GLU A CA 1
ATOM 666 C C . GLU A 1 86 ? -8.886 -24.471 3.582 1.00 86.31 86 GLU A C 1
ATOM 668 O O . GLU A 1 86 ? -8.282 -23.545 4.129 1.00 86.31 86 GLU A O 1
ATOM 673 N N . LYS A 1 87 ? -9.810 -25.178 4.245 1.00 88.06 87 LYS A N 1
ATOM 674 C CA . LYS A 1 87 ? -10.182 -24.902 5.644 1.00 88.06 87 LYS A CA 1
ATOM 675 C C . LYS A 1 87 ? -8.983 -25.000 6.590 1.00 88.06 87 LYS A C 1
ATOM 677 O O . LYS A 1 87 ? -8.848 -24.181 7.504 1.00 88.06 87 LYS A O 1
ATOM 682 N N . GLU A 1 88 ? -8.102 -25.981 6.397 1.00 90.31 88 GLU A N 1
ATOM 683 C CA . GLU A 1 88 ? -6.868 -26.121 7.179 1.00 90.31 88 GLU A CA 1
ATOM 684 C C . GLU A 1 88 ? -5.888 -24.964 6.920 1.00 90.31 88 GLU A C 1
ATOM 686 O O . GLU A 1 88 ? -5.353 -24.395 7.880 1.00 90.31 88 GLU A O 1
ATOM 691 N N . LYS A 1 89 ? -5.727 -24.532 5.661 1.00 88.56 89 LYS A N 1
ATOM 692 C CA . LYS A 1 89 ? -4.945 -23.334 5.305 1.00 88.56 89 LYS A CA 1
ATOM 693 C C . LYS A 1 89 ? -5.501 -22.078 5.982 1.00 88.56 89 LYS A C 1
ATOM 695 O O . LYS A 1 89 ? -4.742 -21.360 6.633 1.00 88.56 89 LYS A O 1
ATOM 700 N N . ILE A 1 90 ? -6.815 -21.849 5.925 1.00 87.88 90 ILE A N 1
ATOM 701 C CA . ILE A 1 90 ? -7.474 -20.696 6.564 1.00 87.88 90 ILE A CA 1
ATOM 702 C C . ILE A 1 90 ? -7.248 -20.712 8.083 1.00 87.88 90 ILE A C 1
ATOM 704 O O . ILE A 1 90 ? -6.898 -19.688 8.676 1.00 87.88 90 ILE A O 1
ATOM 708 N N . LYS A 1 91 ? -7.382 -21.874 8.738 1.00 92.00 91 LYS A N 1
ATOM 709 C CA . LYS A 1 91 ? -7.096 -22.019 10.177 1.00 92.00 91 LYS A CA 1
ATOM 710 C C . LYS A 1 91 ? -5.636 -21.696 10.504 1.00 92.00 91 LYS A C 1
ATOM 712 O O . LYS A 1 91 ? -5.370 -21.019 11.501 1.00 92.00 91 LYS A O 1
ATOM 717 N N . ALA A 1 92 ? -4.693 -22.145 9.676 1.00 92.25 92 ALA A N 1
ATOM 718 C CA . ALA A 1 92 ? -3.274 -21.856 9.855 1.00 92.25 92 ALA A CA 1
ATOM 719 C C . ALA A 1 92 ? -2.969 -20.356 9.704 1.00 92.25 92 ALA A C 1
ATOM 721 O O . ALA A 1 92 ? -2.251 -19.799 10.539 1.00 92.25 92 ALA A O 1
ATOM 722 N N . VAL A 1 93 ? -3.553 -19.690 8.702 1.00 91.75 93 VAL A N 1
ATOM 723 C CA . VAL A 1 93 ? -3.429 -18.236 8.496 1.00 91.75 93 VAL A CA 1
ATOM 724 C C . VAL A 1 93 ? -4.007 -17.471 9.685 1.00 91.75 93 VAL A C 1
ATOM 726 O O . VAL A 1 93 ? -3.296 -16.665 10.280 1.00 91.75 93 VAL A O 1
ATOM 729 N N . LYS A 1 94 ? -5.224 -17.801 10.142 1.00 92.62 94 LYS A N 1
ATOM 730 C CA . LYS A 1 94 ? -5.831 -17.180 11.336 1.00 92.62 94 LYS A CA 1
ATOM 731 C C . LYS A 1 94 ? -4.975 -17.377 12.593 1.00 92.62 94 LYS A C 1
ATOM 733 O O . LYS A 1 94 ? -4.818 -16.454 13.390 1.00 92.62 94 LYS A O 1
ATOM 738 N N . LYS A 1 95 ? -4.372 -18.559 12.776 1.00 94.69 95 LYS A N 1
ATOM 739 C CA . LYS A 1 95 ? -3.445 -18.823 13.892 1.00 94.69 95 LYS A CA 1
ATOM 740 C C . LYS A 1 95 ? -2.181 -17.965 13.798 1.00 94.69 95 LYS A C 1
ATOM 742 O O . LYS A 1 95 ? -1.734 -17.449 14.820 1.00 94.69 95 LYS A O 1
ATOM 747 N N . LYS A 1 96 ? -1.613 -17.793 12.600 1.00 94.62 96 LYS A N 1
ATOM 748 C CA . LYS A 1 96 ? -0.474 -16.889 12.368 1.00 94.62 96 LYS A CA 1
ATOM 749 C C . LYS A 1 96 ? -0.860 -15.433 12.640 1.00 94.62 96 LYS A C 1
ATOM 751 O O . LYS A 1 96 ? -0.154 -14.779 13.398 1.00 94.62 96 LYS A O 1
ATOM 756 N N . ALA A 1 97 ? -2.002 -14.971 12.129 1.00 94.50 97 ALA A N 1
ATOM 757 C CA . ALA A 1 97 ? -2.520 -13.622 12.367 1.00 94.50 97 ALA A CA 1
ATOM 758 C C . ALA A 1 97 ? -2.644 -13.321 13.869 1.00 94.50 97 ALA A C 1
ATOM 760 O O . ALA A 1 97 ? -2.172 -12.289 14.332 1.00 94.50 97 ALA A O 1
ATOM 761 N N . ARG A 1 98 ? -3.189 -14.261 14.657 1.00 94.50 98 ARG A N 1
ATOM 762 C CA . ARG A 1 98 ? -3.285 -14.133 16.124 1.00 94.50 98 ARG A CA 1
ATOM 763 C C . ARG A 1 98 ? -1.919 -14.018 16.801 1.00 94.50 98 ARG A C 1
ATOM 765 O O . ARG A 1 98 ? -1.766 -13.189 17.689 1.00 94.50 98 ARG A O 1
ATOM 772 N N . LYS A 1 99 ? -0.927 -14.810 16.378 1.00 96.38 99 LYS A N 1
ATOM 773 C CA . LYS A 1 99 ? 0.443 -14.722 16.913 1.00 96.38 99 LYS A CA 1
ATOM 774 C C . LYS A 1 99 ? 1.095 -13.377 16.594 1.00 96.38 99 LYS A C 1
ATOM 776 O O . LYS A 1 99 ? 1.721 -12.789 17.468 1.00 96.38 99 LYS A O 1
ATOM 781 N N . VAL A 1 100 ? 0.932 -12.884 15.366 1.00 95.25 100 VAL A N 1
ATOM 782 C CA . VAL A 1 100 ? 1.458 -11.571 14.962 1.00 95.25 100 VAL A CA 1
ATOM 783 C C . VAL A 1 100 ? 0.746 -10.448 15.721 1.00 95.25 100 VAL A C 1
ATOM 785 O O . VAL A 1 100 ? 1.423 -9.575 16.256 1.00 95.25 100 VAL A O 1
ATOM 788 N N . LYS A 1 101 ? -0.587 -10.516 15.877 1.00 95.81 101 LYS A N 1
ATOM 789 C CA . LYS A 1 101 ? -1.356 -9.597 16.734 1.00 95.81 101 LYS A CA 1
ATOM 790 C C . LYS A 1 101 ? -0.795 -9.578 18.157 1.00 95.81 101 LYS A C 1
ATOM 792 O O . LYS A 1 101 ? -0.503 -8.511 18.676 1.00 95.81 101 LYS A O 1
ATOM 797 N N . GLN A 1 102 ? -0.608 -10.746 18.775 1.00 94.06 102 GLN A N 1
ATOM 798 C CA . GLN A 1 102 ? -0.050 -10.850 20.128 1.00 94.06 102 GLN A CA 1
ATOM 799 C C . GLN A 1 102 ? 1.358 -10.254 20.219 1.00 94.06 102 GLN A C 1
ATOM 801 O O . GLN A 1 102 ? 1.635 -9.535 21.172 1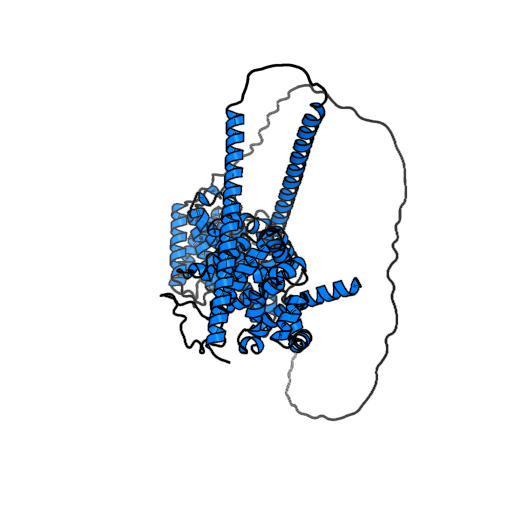.00 94.06 102 GLN A O 1
ATOM 806 N N . LYS A 1 103 ? 2.223 -10.480 19.220 1.00 94.44 103 LYS A N 1
ATOM 807 C CA . LYS A 1 103 ? 3.549 -9.845 19.152 1.00 94.44 103 LYS A CA 1
ATOM 808 C C . LYS A 1 103 ? 3.438 -8.317 19.090 1.00 94.44 103 LYS A C 1
ATOM 810 O O . LYS A 1 103 ? 4.150 -7.637 19.819 1.00 94.44 103 LYS A O 1
ATOM 815 N N . LEU A 1 104 ? 2.546 -7.772 18.259 1.00 93.06 104 LEU A N 1
ATOM 816 C CA . LEU A 1 104 ? 2.331 -6.323 18.133 1.00 93.06 104 LEU A CA 1
ATOM 817 C C . LEU A 1 104 ? 1.781 -5.693 19.418 1.00 93.06 104 LEU A C 1
ATOM 819 O O . LEU A 1 104 ? 2.208 -4.600 19.785 1.00 93.06 104 LEU A O 1
ATOM 823 N N . LEU A 1 105 ? 0.863 -6.376 20.103 1.00 92.44 105 LEU A N 1
ATOM 824 C CA . LEU A 1 105 ? 0.337 -5.920 21.391 1.00 92.44 105 LEU A CA 1
ATOM 825 C C . LEU A 1 105 ? 1.406 -5.991 22.493 1.00 92.44 105 LEU A C 1
ATOM 827 O O . LEU A 1 105 ? 1.557 -5.046 23.251 1.00 92.44 105 LEU A O 1
ATOM 831 N N . ALA A 1 106 ? 2.201 -7.0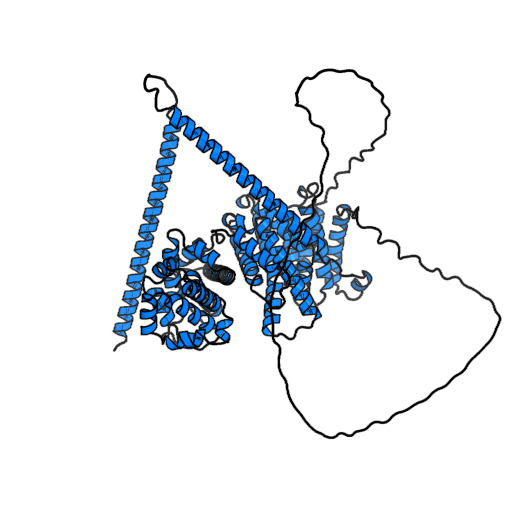64 22.547 1.00 90.38 106 ALA A N 1
ATOM 832 C CA . ALA A 1 106 ? 3.250 -7.233 23.560 1.00 90.38 106 ALA A CA 1
ATOM 833 C C . ALA A 1 106 ? 4.448 -6.283 23.382 1.00 90.38 106 ALA A C 1
ATOM 835 O O . ALA A 1 106 ? 5.158 -6.003 24.338 1.00 90.38 106 ALA A O 1
ATOM 836 N N . THR A 1 107 ? 4.687 -5.812 22.156 1.00 86.94 107 THR A N 1
ATOM 837 C CA . THR A 1 107 ? 5.756 -4.850 21.820 1.00 86.94 107 THR A CA 1
ATOM 838 C C . THR A 1 107 ? 5.241 -3.415 21.725 1.00 86.94 107 THR A C 1
ATOM 840 O O . THR A 1 107 ? 5.924 -2.551 21.175 1.00 86.94 107 THR A O 1
ATOM 843 N N . ALA A 1 108 ? 4.005 -3.161 22.163 1.00 83.56 108 ALA A N 1
ATOM 844 C CA . ALA A 1 108 ? 3.476 -1.810 22.208 1.00 83.56 108 ALA A CA 1
ATOM 845 C C . ALA A 1 108 ? 4.166 -1.028 23.331 1.00 83.56 108 ALA A C 1
ATOM 847 O O . ALA A 1 108 ? 4.138 -1.434 24.491 1.00 83.56 108 ALA A O 1
ATOM 848 N N . ASN A 1 109 ? 4.763 0.107 22.979 1.00 75.31 109 ASN A N 1
ATOM 849 C CA . ASN A 1 109 ? 5.322 1.037 23.949 1.00 75.31 109 ASN A CA 1
ATOM 850 C C . ASN A 1 109 ? 4.230 2.036 24.331 1.00 75.31 109 ASN A C 1
ATOM 852 O O . ASN A 1 109 ? 4.005 3.026 23.636 1.00 75.31 109 ASN A O 1
ATOM 856 N N . GLU A 1 110 ? 3.541 1.752 25.436 1.00 60.56 110 GLU A N 1
ATOM 857 C CA . GLU A 1 110 ? 2.575 2.670 26.058 1.00 60.56 110 GLU A CA 1
ATOM 858 C C . GLU A 1 110 ? 3.237 3.623 27.068 1.00 60.56 110 GLU A C 1
ATOM 860 O O . GLU A 1 110 ? 2.577 4.504 27.619 1.00 60.56 110 GLU A O 1
ATOM 865 N N . THR A 1 111 ? 4.547 3.480 27.297 1.00 45.12 111 THR A N 1
ATOM 866 C CA . THR A 1 111 ? 5.327 4.286 28.241 1.00 45.12 111 THR A CA 1
ATOM 867 C C . THR A 1 111 ? 5.596 5.684 27.693 1.00 45.12 111 THR A C 1
ATOM 869 O O . THR A 1 111 ? 6.710 6.023 27.306 1.00 45.12 111 THR A O 1
ATOM 872 N N . VAL A 1 112 ? 4.569 6.526 27.703 1.00 46.69 112 VAL A N 1
ATOM 873 C CA . VAL A 1 112 ? 4.766 7.936 28.028 1.00 46.69 112 VAL A CA 1
ATOM 874 C C . VAL A 1 112 ? 4.396 8.049 29.500 1.00 46.69 112 VAL A C 1
ATOM 876 O O . VAL A 1 112 ? 3.220 7.940 29.848 1.00 46.69 112 VAL A O 1
ATOM 879 N N . ILE A 1 113 ? 5.398 8.205 30.373 1.00 39.06 113 ILE A N 1
ATOM 880 C CA . ILE A 1 113 ? 5.167 8.588 31.770 1.00 39.06 113 ILE A CA 1
ATOM 881 C C . ILE A 1 113 ? 4.649 10.022 31.719 1.00 39.06 113 ILE A C 1
ATOM 883 O O . ILE A 1 113 ? 5.405 10.987 31.644 1.00 39.06 113 ILE A O 1
ATOM 887 N N . MET A 1 114 ? 3.333 10.140 31.636 1.00 45.47 114 MET A N 1
ATOM 888 C CA . MET A 1 114 ? 2.629 11.392 31.785 1.00 45.47 114 MET A CA 1
ATOM 889 C C . MET A 1 114 ? 2.419 11.602 33.275 1.00 45.47 114 MET A C 1
ATOM 891 O O . MET A 1 114 ? 1.507 11.021 33.852 1.00 45.47 114 MET A O 1
ATOM 895 N N . ASP A 1 115 ? 3.281 12.400 33.897 1.00 40.09 115 ASP A N 1
ATOM 896 C CA . ASP A 1 115 ? 2.956 12.964 35.201 1.00 40.09 115 ASP A CA 1
ATOM 897 C C . ASP A 1 115 ? 1.739 13.877 34.987 1.00 40.09 115 ASP A C 1
ATOM 899 O O . ASP A 1 115 ? 1.826 14.883 34.274 1.00 40.09 115 ASP A O 1
ATOM 903 N N . GLU A 1 116 ? 0.574 13.481 35.508 1.00 43.00 116 GLU A N 1
ATOM 904 C CA . GLU A 1 116 ? -0.703 14.191 35.325 1.00 43.00 116 GLU A CA 1
ATOM 905 C C . GLU A 1 116 ? -0.601 15.669 35.747 1.00 43.00 116 GLU A C 1
ATOM 907 O O . GLU A 1 116 ? -1.317 16.524 35.221 1.00 43.00 116 GLU A O 1
ATOM 912 N N . ASN A 1 117 ? 0.373 15.989 36.604 1.00 43.94 117 ASN A N 1
ATOM 913 C CA . ASN A 1 117 ? 0.665 17.336 37.080 1.00 43.94 117 ASN A CA 1
ATOM 914 C C . ASN A 1 117 ? 1.304 18.254 36.018 1.00 43.94 117 ASN A C 1
ATOM 916 O O . ASN A 1 117 ? 1.107 19.465 36.068 1.00 43.94 117 ASN A O 1
ATOM 920 N N . TYR A 1 118 ? 2.002 17.720 35.006 1.00 45.69 118 TYR A N 1
ATOM 921 C CA . TYR A 1 118 ? 2.615 18.534 33.939 1.00 45.69 118 TYR A CA 1
ATOM 922 C C . TYR A 1 118 ? 1.614 18.997 32.867 1.00 45.69 118 TYR A C 1
ATOM 924 O O . TYR A 1 118 ? 1.918 19.884 32.068 1.00 45.69 118 TYR A O 1
ATOM 932 N N . VAL A 1 119 ? 0.416 18.404 32.825 1.00 51.06 119 VAL A N 1
ATOM 933 C CA . VAL A 1 119 ? -0.601 18.694 31.802 1.00 51.06 119 VAL A CA 1
ATOM 934 C C . VAL A 1 119 ? -1.341 20.000 32.087 1.00 51.06 119 VAL A C 1
ATOM 936 O O . VAL A 1 119 ? -1.905 20.579 31.168 1.00 51.06 119 VAL A O 1
ATOM 939 N N . ILE A 1 120 ? -1.351 20.494 33.324 1.00 51.22 120 ILE A N 1
ATOM 940 C CA . ILE A 1 120 ? -2.272 21.567 33.726 1.00 51.22 120 ILE A CA 1
ATOM 941 C C . ILE A 1 120 ? -1.639 22.966 33.615 1.00 51.22 120 ILE A C 1
ATOM 943 O O . ILE A 1 120 ? -2.343 23.916 33.275 1.00 51.22 120 ILE A O 1
ATOM 947 N N . ASP A 1 121 ? -0.319 23.100 33.769 1.00 44.22 121 ASP A N 1
ATOM 948 C CA . ASP A 1 121 ? 0.306 24.421 33.959 1.00 44.22 121 ASP A CA 1
ATOM 949 C C . ASP A 1 121 ? 0.691 25.183 32.672 1.00 44.22 121 ASP A C 1
ATOM 951 O O . ASP A 1 121 ? 1.076 26.350 32.744 1.00 44.22 121 ASP A O 1
ATOM 955 N N . VAL A 1 122 ? 0.555 24.593 31.472 1.00 52.50 122 VAL A N 1
ATOM 956 C CA . VAL A 1 122 ? 0.962 25.243 30.197 1.00 52.50 122 VAL A CA 1
ATOM 957 C C . VAL A 1 122 ? -0.030 25.000 29.045 1.00 52.50 122 VAL A C 1
ATOM 959 O O . VAL A 1 122 ? 0.361 24.807 27.892 1.00 52.50 122 VAL A O 1
ATOM 962 N N . LEU A 1 123 ? -1.339 24.975 29.313 1.00 61.38 123 LEU A N 1
ATOM 963 C CA . LEU A 1 123 ? -2.339 24.785 28.252 1.00 61.38 123 LEU A CA 1
ATOM 964 C C . LEU A 1 123 ? -3.045 26.083 27.868 1.00 61.38 123 LEU A C 1
ATOM 966 O O . LEU A 1 123 ? -3.592 26.804 28.700 1.00 61.38 123 LEU A O 1
ATOM 970 N N . SER A 1 124 ? -3.094 26.344 26.559 1.00 70.44 124 SER A N 1
ATOM 971 C CA . SER A 1 124 ? -3.971 27.368 25.998 1.00 70.44 124 SER A CA 1
ATOM 972 C C . SER A 1 124 ? -5.438 27.060 26.359 1.00 70.44 124 SER A C 1
ATOM 974 O O . SER A 1 124 ? -5.810 25.890 26.511 1.00 70.44 124 SER A O 1
ATOM 976 N N . PRO A 1 125 ? -6.328 28.068 26.435 1.00 73.62 125 PRO A N 1
ATOM 977 C CA . PRO A 1 125 ? -7.754 27.837 26.682 1.00 73.62 125 PRO A CA 1
ATOM 978 C C . PRO A 1 125 ? -8.414 26.878 25.675 1.00 73.62 125 PRO A C 1
ATOM 980 O O . PRO A 1 125 ? -9.397 26.212 26.003 1.00 73.62 125 PRO A O 1
ATOM 983 N N . ALA A 1 126 ? -7.887 26.802 24.448 1.00 76.31 126 ALA A N 1
ATOM 984 C CA . ALA A 1 126 ? -8.318 25.836 23.442 1.00 76.31 126 ALA A CA 1
ATOM 985 C C . ALA A 1 126 ? -7.889 24.409 23.817 1.00 76.31 126 ALA A C 1
ATOM 987 O O . ALA A 1 126 ? -8.727 23.509 23.838 1.00 76.31 126 ALA A O 1
ATOM 988 N N . ALA A 1 127 ? -6.625 24.216 24.204 1.00 76.69 127 ALA A N 1
ATOM 989 C CA . ALA A 1 127 ? -6.117 22.915 24.624 1.00 76.69 127 ALA A CA 1
ATOM 990 C C . ALA A 1 127 ? -6.807 22.398 25.899 1.00 76.69 127 ALA A C 1
ATOM 992 O O . ALA A 1 127 ? -7.126 21.216 25.979 1.00 76.69 127 ALA A O 1
ATOM 993 N N . ALA A 1 128 ? -7.147 23.276 26.850 1.00 81.31 128 ALA A N 1
ATOM 994 C CA . ALA A 1 128 ? -7.907 22.900 28.045 1.00 81.31 128 ALA A CA 1
ATOM 995 C C . ALA A 1 128 ? -9.309 22.347 27.713 1.00 81.31 128 ALA A C 1
ATOM 997 O O . ALA A 1 128 ? -9.751 21.359 28.305 1.00 81.31 128 ALA A O 1
ATOM 998 N N . LYS A 1 129 ? -10.008 22.942 26.733 1.00 85.19 129 LYS A N 1
ATOM 999 C CA . LYS A 1 129 ? -11.307 22.433 26.254 1.00 85.19 129 LYS A CA 1
ATOM 1000 C C . LYS A 1 129 ? -11.167 21.062 25.596 1.00 85.19 129 LYS A C 1
ATOM 1002 O O . LYS A 1 129 ? -11.970 20.177 25.890 1.00 85.19 129 LYS A O 1
ATOM 1007 N N . THR A 1 130 ? -10.135 20.879 24.773 1.00 86.06 130 THR A N 1
ATOM 1008 C CA . THR A 1 130 ? -9.822 19.589 24.147 1.00 86.06 130 THR A CA 1
ATOM 1009 C C . THR A 1 130 ? -9.526 18.525 25.204 1.00 86.06 130 THR A C 1
ATOM 1011 O O . THR A 1 130 ? -10.140 17.464 25.177 1.00 86.06 130 THR A O 1
ATOM 1014 N N . CYS A 1 131 ? -8.680 18.820 26.197 1.00 85.50 131 CYS A N 1
ATOM 1015 C CA . CYS A 1 131 ? -8.391 17.907 27.307 1.00 85.50 131 CYS A CA 1
ATOM 1016 C C . CYS A 1 131 ? -9.651 17.532 28.095 1.00 85.50 131 CYS A C 1
ATOM 1018 O O . CYS A 1 131 ? -9.846 16.361 28.407 1.00 85.50 131 CYS A O 1
ATOM 1020 N N . LYS A 1 132 ? -10.552 18.488 28.354 1.00 89.69 132 LYS A N 1
ATOM 1021 C CA . LYS A 1 132 ? -11.833 18.205 29.015 1.00 89.69 132 LYS A CA 1
ATOM 1022 C C . LYS A 1 132 ? -12.712 17.259 28.191 1.00 89.69 132 LYS A C 1
ATOM 1024 O O . LYS A 1 132 ? -13.302 16.341 28.753 1.00 89.69 132 LYS A O 1
ATOM 1029 N N . ALA A 1 133 ? -12.793 17.456 26.873 1.00 90.19 133 ALA A N 1
ATOM 1030 C CA . ALA A 1 133 ? -13.529 16.553 25.990 1.00 90.19 133 ALA A CA 1
ATOM 1031 C C . ALA A 1 133 ? -12.915 15.141 25.983 1.00 90.19 133 ALA A C 1
ATOM 1033 O O . ALA A 1 133 ? -13.646 14.159 26.098 1.00 90.19 133 ALA A O 1
ATOM 1034 N N . ILE A 1 134 ? -11.581 15.036 25.928 1.00 90.88 134 ILE A N 1
ATOM 1035 C CA . ILE A 1 134 ? -10.874 13.751 26.005 1.00 90.88 134 ILE A CA 1
ATOM 1036 C C . ILE A 1 134 ? -11.152 13.058 27.347 1.00 90.88 134 ILE A C 1
ATOM 1038 O O . ILE A 1 134 ? -11.501 11.880 27.360 1.00 90.88 134 ILE A O 1
ATOM 1042 N N . HIS A 1 135 ? -11.075 13.785 28.465 1.00 90.88 135 HIS A N 1
ATOM 1043 C CA . HIS A 1 135 ? -11.331 13.230 29.793 1.00 90.88 135 HIS A CA 1
ATOM 1044 C C . HIS A 1 135 ? -12.783 12.763 29.956 1.00 90.88 135 HIS A C 1
ATOM 1046 O O . HIS A 1 135 ? -13.020 11.689 30.498 1.00 90.88 135 HIS A O 1
ATOM 1052 N N . ASN A 1 136 ? -13.760 13.500 29.416 1.00 93.00 136 ASN A N 1
ATOM 1053 C CA . ASN A 1 136 ? -15.157 13.056 29.403 1.00 93.00 136 ASN A CA 1
ATOM 1054 C C . ASN A 1 136 ? -15.321 11.727 28.648 1.00 93.00 136 ASN A C 1
ATOM 1056 O O . ASN A 1 136 ? -16.038 10.842 29.109 1.00 93.00 136 ASN A O 1
ATOM 1060 N N . ILE A 1 137 ? -14.661 11.578 27.494 1.00 93.25 137 ILE A N 1
ATOM 1061 C CA . ILE A 1 137 ? -14.671 10.330 26.717 1.00 93.25 137 ILE A CA 1
ATOM 1062 C C . ILE A 1 137 ? -14.003 9.206 27.508 1.00 93.25 137 ILE A C 1
ATOM 1064 O O . ILE A 1 137 ? -14.582 8.129 27.629 1.00 93.25 137 ILE A O 1
ATOM 1068 N N . SER A 1 138 ? -12.837 9.470 28.096 1.00 92.56 138 SER A N 1
ATOM 1069 C CA . SER A 1 138 ? -12.120 8.507 28.934 1.00 92.56 138 SER A CA 1
ATOM 1070 C C . SER A 1 138 ? -12.975 8.035 30.114 1.00 92.56 138 SER A C 1
ATOM 1072 O O . SER A 1 138 ? -13.133 6.832 30.307 1.00 92.56 138 SER A O 1
ATOM 1074 N N . HIS A 1 139 ? -13.630 8.955 30.827 1.00 91.88 139 HIS A N 1
ATOM 1075 C CA . HIS A 1 139 ? -14.523 8.644 31.944 1.00 91.88 139 HIS A CA 1
ATOM 1076 C C . HIS A 1 139 ? -15.745 7.824 31.505 1.00 91.88 139 HIS A C 1
ATOM 1078 O O . HIS A 1 139 ? -16.185 6.934 32.229 1.00 91.88 139 HIS A O 1
ATOM 1084 N N . MET A 1 140 ? -16.301 8.078 30.314 1.00 90.88 140 MET A N 1
ATOM 1085 C CA . MET A 1 140 ? -17.366 7.232 29.761 1.00 90.88 140 MET A CA 1
ATOM 1086 C C . MET A 1 140 ? -16.871 5.818 29.433 1.00 90.88 140 MET A C 1
ATOM 1088 O O . MET A 1 140 ? -17.653 4.878 29.529 1.00 90.88 140 MET A O 1
ATOM 1092 N N . MET A 1 141 ? -15.599 5.650 29.059 1.00 89.94 141 MET A N 1
ATOM 1093 C CA . MET A 1 141 ? -15.006 4.348 28.723 1.00 89.94 141 MET A CA 1
ATOM 1094 C C . MET A 1 141 ? -14.459 3.588 29.938 1.00 89.94 141 MET A C 1
ATOM 1096 O O . MET A 1 141 ? -14.443 2.359 29.916 1.00 89.94 141 MET A O 1
ATOM 1100 N N . THR A 1 142 ? -14.073 4.283 31.013 1.00 89.62 142 THR A N 1
ATOM 1101 C CA . THR A 1 142 ? -13.450 3.694 32.215 1.00 89.62 142 THR A CA 1
ATOM 1102 C C . THR A 1 142 ? -14.211 2.486 32.784 1.00 89.62 142 THR A C 1
ATOM 1104 O O . THR A 1 142 ? -13.561 1.481 33.056 1.00 89.62 142 THR A O 1
ATOM 1107 N N . PRO A 1 143 ? -15.557 2.486 32.901 1.00 87.88 143 PRO A N 1
ATOM 1108 C CA . PRO A 1 143 ? -16.297 1.335 33.434 1.00 87.88 143 PRO A CA 1
ATOM 1109 C C . PRO A 1 143 ? -16.193 0.060 32.581 1.00 87.88 143 PRO A C 1
ATOM 1111 O O . PRO A 1 143 ? -16.527 -1.029 33.047 1.00 87.88 143 PRO A O 1
ATOM 1114 N N . PHE A 1 144 ? -15.788 0.196 31.318 1.00 86.31 144 PHE A N 1
ATOM 1115 C CA . PHE A 1 144 ? -15.706 -0.892 30.344 1.00 86.31 144 PHE A CA 1
ATOM 1116 C C . PHE A 1 144 ? -14.283 -1.423 30.171 1.00 86.31 144 PHE A C 1
ATOM 1118 O O . PHE A 1 144 ? -14.106 -2.538 29.671 1.00 86.31 144 PHE A O 1
ATOM 1125 N N . LEU A 1 145 ? -13.286 -0.652 30.608 1.00 83.50 145 LEU A N 1
ATOM 1126 C CA . LEU A 1 145 ? -11.908 -1.100 30.702 1.00 83.50 145 LEU A CA 1
ATOM 1127 C C . LEU A 1 145 ? -11.818 -2.083 31.869 1.00 83.50 145 LEU A C 1
ATOM 1129 O O . LEU A 1 145 ? -12.022 -1.726 33.027 1.00 83.50 145 LEU A O 1
ATOM 1133 N N . GLU A 1 146 ? -11.549 -3.353 31.573 1.00 68.62 146 GLU A N 1
ATOM 1134 C CA . GLU A 1 146 ? -11.215 -4.304 32.628 1.00 68.62 146 GLU A CA 1
ATOM 1135 C C . GLU A 1 146 ? -9.937 -3.802 33.304 1.00 68.62 146 GLU A C 1
ATOM 1137 O O . GLU A 1 146 ? -8.906 -3.662 32.643 1.00 68.62 146 GLU A O 1
ATOM 1142 N N . HIS A 1 147 ? -9.978 -3.533 34.615 1.00 47.91 147 HIS A N 1
ATOM 1143 C CA . HIS A 1 147 ? -8.738 -3.509 35.386 1.00 47.91 147 HIS A CA 1
ATOM 1144 C C . HIS A 1 147 ? -8.020 -4.827 35.089 1.00 47.91 147 HIS A C 1
ATOM 1146 O O . HIS A 1 147 ? -8.652 -5.879 35.227 1.00 47.91 147 HIS A O 1
ATOM 1152 N N . PRO A 1 148 ? -6.759 -4.804 34.628 1.00 38.81 148 PRO A N 1
ATOM 1153 C CA . PRO A 1 148 ? -6.089 -6.009 34.180 1.00 38.81 148 PRO A CA 1
ATOM 1154 C C . PRO A 1 148 ? -5.960 -6.973 35.360 1.00 38.81 148 PRO A C 1
ATOM 1156 O O . PRO A 1 148 ? -5.063 -6.855 36.194 1.00 38.81 148 PRO A O 1
ATOM 1159 N N . ILE A 1 149 ? -6.859 -7.958 35.420 1.00 37.06 149 ILE A N 1
ATOM 1160 C CA . ILE A 1 149 ? -6.732 -9.149 36.257 1.00 37.06 149 ILE A CA 1
ATOM 1161 C C . ILE A 1 149 ? -5.544 -9.921 35.670 1.00 37.06 149 ILE A C 1
ATOM 1163 O O . ILE A 1 149 ? -5.703 -10.759 34.786 1.00 37.06 149 ILE A O 1
ATOM 1167 N N . GLY A 1 150 ? -4.329 -9.553 36.086 1.00 30.84 150 GLY A N 1
ATOM 1168 C CA . GLY A 1 150 ? -3.084 -10.147 35.593 1.00 30.84 150 GLY A CA 1
ATOM 1169 C C . GLY A 1 150 ? -1.864 -9.225 35.488 1.00 30.84 150 GLY A C 1
ATOM 1170 O O . GLY A 1 150 ? -0.797 -9.727 35.150 1.00 30.84 150 GLY A O 1
ATOM 1171 N N . MET A 1 151 ? -1.962 -7.925 35.794 1.00 36.34 151 MET A N 1
ATOM 1172 C CA . MET A 1 151 ? -0.780 -7.079 36.027 1.00 36.34 151 MET A CA 1
ATOM 1173 C C . MET A 1 151 ? -0.618 -6.867 37.531 1.00 36.34 151 MET A C 1
ATOM 1175 O O . MET A 1 151 ? -1.404 -6.172 38.166 1.00 36.34 151 MET A O 1
ATOM 1179 N N . GLY A 1 152 ? 0.376 -7.529 38.121 1.00 30.14 152 GLY A N 1
ATOM 1180 C CA . GLY A 1 152 ? 0.684 -7.389 39.538 1.00 30.14 152 GLY A CA 1
ATOM 1181 C C . GLY A 1 152 ? 1.004 -5.940 39.915 1.00 30.14 152 GLY A C 1
ATOM 1182 O O . GLY A 1 152 ? 1.896 -5.335 39.334 1.00 30.14 152 GLY A O 1
ATOM 1183 N N . SER A 1 153 ? 0.279 -5.442 40.919 1.00 31.52 153 SER A N 1
ATOM 1184 C CA . SER A 1 153 ? 0.732 -4.510 41.959 1.00 31.52 153 SER A CA 1
ATOM 1185 C C . SER A 1 153 ? 1.605 -3.328 41.506 1.00 31.52 153 SER A C 1
ATOM 1187 O O . SER A 1 153 ? 2.828 -3.390 41.611 1.00 31.52 153 SER A O 1
ATOM 1189 N N . TRP A 1 154 ? 0.971 -2.211 41.143 1.00 33.84 154 TRP A N 1
ATOM 1190 C CA . TRP A 1 154 ? 1.618 -0.889 41.065 1.00 33.84 154 TRP A CA 1
ATOM 1191 C C . TRP A 1 154 ? 1.262 0.047 42.241 1.00 33.84 154 TRP A C 1
ATOM 1193 O O . TRP A 1 154 ? 1.629 1.213 42.217 1.00 33.84 154 TRP A O 1
ATOM 1203 N N . ASP A 1 155 ? 0.646 -0.467 43.316 1.00 31.45 155 ASP A N 1
ATOM 1204 C CA . ASP A 1 155 ? 0.187 0.334 44.472 1.00 31.45 155 ASP A CA 1
ATOM 1205 C C . ASP A 1 155 ? 0.995 0.127 45.773 1.00 31.45 155 ASP A C 1
ATOM 1207 O O . ASP A 1 155 ? 0.465 0.187 46.881 1.00 31.45 155 ASP A O 1
ATOM 1211 N N . VAL A 1 156 ? 2.315 -0.083 45.685 1.00 33.56 156 VAL A N 1
ATOM 1212 C CA . VAL A 1 156 ? 3.198 -0.026 46.872 1.00 33.56 156 VAL A CA 1
ATOM 1213 C C . VAL A 1 156 ? 4.373 0.917 46.627 1.00 33.56 156 VAL A C 1
ATOM 1215 O O . VAL A 1 156 ? 5.524 0.501 46.567 1.00 33.56 156 VAL A O 1
ATOM 1218 N N . ALA A 1 157 ? 4.085 2.212 46.490 1.00 31.25 157 ALA A N 1
ATOM 1219 C CA . ALA A 1 157 ? 5.098 3.264 46.611 1.00 31.25 157 ALA A CA 1
ATOM 1220 C C . ALA A 1 157 ? 4.523 4.607 47.102 1.00 31.25 157 ALA A C 1
ATOM 1222 O O . ALA A 1 157 ? 5.024 5.661 46.743 1.00 31.25 157 ALA A O 1
ATOM 1223 N N . HIS A 1 158 ? 3.506 4.592 47.966 1.00 30.72 158 HIS A N 1
ATOM 1224 C CA . HIS A 1 158 ? 3.128 5.776 48.743 1.00 30.72 158 HIS A CA 1
ATOM 1225 C C . HIS A 1 158 ? 2.873 5.385 50.197 1.00 30.72 158 HIS A C 1
ATOM 1227 O O . HIS A 1 158 ? 1.741 5.204 50.634 1.00 30.72 158 HIS A O 1
ATOM 1233 N N . LYS A 1 159 ? 3.959 5.257 50.968 1.00 28.94 159 LYS A N 1
ATOM 1234 C CA . LYS A 1 159 ? 3.900 5.436 52.420 1.00 28.94 159 LYS A CA 1
ATOM 1235 C C . LYS A 1 159 ? 4.658 6.711 52.764 1.00 28.94 159 LYS A C 1
ATOM 1237 O O . LYS A 1 159 ? 5.883 6.749 52.800 1.00 28.94 159 LYS A O 1
ATOM 1242 N N . THR A 1 160 ? 3.867 7.759 52.924 1.00 28.22 160 THR A N 1
ATOM 1243 C CA . THR A 1 160 ? 4.184 9.071 53.474 1.00 28.22 160 THR A CA 1
ATOM 1244 C C . THR A 1 160 ? 4.956 8.926 54.789 1.00 28.22 160 THR A C 1
ATOM 1246 O O . THR A 1 160 ? 4.489 8.276 55.724 1.00 28.22 160 THR A O 1
ATOM 1249 N N . PHE A 1 161 ? 6.138 9.540 54.860 1.00 27.31 161 PHE A N 1
ATOM 1250 C CA . PHE A 1 161 ? 6.762 9.916 56.126 1.00 27.31 161 PHE A CA 1
ATOM 1251 C C . PHE A 1 161 ? 5.973 11.107 56.681 1.00 27.31 161 PHE A C 1
ATOM 1253 O O . PHE A 1 161 ? 6.047 12.209 56.139 1.00 27.31 161 PHE A O 1
ATOM 1260 N N . GLU A 1 162 ? 5.190 10.875 57.731 1.00 28.16 162 GLU A N 1
ATOM 1261 C CA . GLU A 1 162 ? 4.634 11.945 58.554 1.00 28.16 162 GLU A CA 1
ATOM 1262 C C . GLU A 1 162 ? 5.724 12.535 59.457 1.00 28.16 162 GLU A C 1
ATOM 1264 O O . GLU A 1 162 ? 6.525 11.827 60.070 1.00 28.16 162 GLU A O 1
ATOM 1269 N N . ILE A 1 163 ? 5.732 13.864 59.515 1.00 31.06 163 ILE A N 1
ATOM 1270 C CA . ILE A 1 163 ? 6.560 14.703 60.374 1.00 31.06 163 ILE A CA 1
ATOM 1271 C C . ILE A 1 163 ? 5.873 14.830 61.741 1.00 31.06 163 ILE A C 1
ATOM 1273 O O . ILE A 1 163 ? 4.744 15.294 61.814 1.00 31.06 163 ILE A O 1
ATOM 1277 N N . ASN A 1 164 ? 6.596 14.498 62.810 1.00 26.75 164 ASN A N 1
ATOM 1278 C CA . ASN A 1 164 ? 6.477 15.024 64.180 1.00 26.75 164 ASN A CA 1
ATOM 1279 C C . ASN A 1 164 ? 7.917 14.952 64.738 1.00 26.75 164 ASN A C 1
ATOM 1281 O O . ASN A 1 164 ? 8.553 13.916 64.602 1.00 26.75 164 ASN A O 1
ATOM 1285 N N . GLY A 1 165 ? 8.591 15.968 65.278 1.00 26.53 165 GLY A N 1
ATOM 1286 C CA . GLY A 1 165 ? 8.145 17.119 66.050 1.00 26.53 165 GLY A CA 1
ATOM 1287 C C . GLY A 1 165 ? 8.651 16.976 67.498 1.00 26.53 165 GLY A C 1
ATOM 1288 O O . GLY A 1 165 ? 8.029 16.255 68.263 1.00 26.53 165 GLY A O 1
ATOM 1289 N N . PHE A 1 166 ? 9.724 17.715 67.839 1.00 25.77 166 PHE A N 1
ATOM 1290 C CA . PHE A 1 166 ? 10.227 18.124 69.178 1.00 25.77 166 PHE A CA 1
ATOM 1291 C C . PHE A 1 166 ? 11.309 17.330 69.971 1.00 25.77 166 PHE A C 1
ATOM 1293 O O . PHE A 1 166 ? 11.101 16.194 70.375 1.00 25.77 166 PHE A O 1
ATOM 1300 N N . ASN A 1 167 ? 12.412 18.067 70.240 1.00 28.48 167 ASN A N 1
ATOM 1301 C CA . ASN A 1 167 ? 13.388 18.115 71.361 1.00 28.48 167 ASN A CA 1
ATOM 1302 C C . ASN A 1 167 ? 13.877 16.824 72.057 1.00 28.48 167 ASN A C 1
ATOM 1304 O O . ASN A 1 167 ? 13.090 16.117 72.667 1.00 28.48 167 ASN A O 1
ATOM 1308 N N . ASP A 1 168 ? 15.198 16.606 72.169 1.00 28.73 168 ASP A N 1
ATOM 1309 C CA . ASP A 1 168 ? 16.046 17.258 73.185 1.00 28.73 168 ASP A CA 1
ATOM 1310 C C . ASP A 1 168 ? 17.549 16.908 73.044 1.00 28.73 168 ASP A C 1
ATOM 1312 O O . ASP A 1 168 ? 17.973 16.028 72.299 1.00 28.73 168 ASP A O 1
ATOM 1316 N N . ASP A 1 169 ? 18.318 17.685 73.790 1.00 29.50 169 ASP A N 1
ATOM 1317 C CA . ASP A 1 169 ? 19.754 17.941 73.884 1.00 29.50 169 ASP A CA 1
ATOM 1318 C C . ASP A 1 169 ? 20.762 16.776 74.157 1.00 29.50 169 ASP A C 1
ATOM 1320 O O . ASP A 1 169 ? 20.431 15.740 74.731 1.00 29.50 169 ASP A O 1
ATOM 1324 N N . LYS A 1 170 ? 22.057 17.094 73.920 1.00 32.22 170 LYS A N 1
ATOM 1325 C CA . LYS A 1 170 ? 23.334 16.549 74.486 1.00 32.22 170 LYS A CA 1
ATOM 1326 C C . LYS A 1 170 ? 24.141 15.411 73.809 1.00 32.22 170 LYS A C 1
ATOM 1328 O O . LYS A 1 170 ? 23.853 14.233 73.955 1.00 32.22 170 LYS A O 1
ATOM 1333 N N . ASN A 1 171 ? 25.367 15.820 73.416 1.00 29.98 171 ASN A N 1
ATOM 1334 C CA . ASN A 1 171 ? 26.682 15.134 73.531 1.00 29.98 171 ASN A CA 1
ATOM 1335 C C . ASN A 1 171 ? 26.902 13.846 72.693 1.00 29.98 171 ASN A C 1
ATOM 1337 O O . ASN A 1 171 ? 26.140 12.905 72.776 1.00 29.98 171 ASN A O 1
ATOM 1341 N N . ARG A 1 172 ? 28.009 13.620 71.964 1.00 29.72 172 ARG A N 1
ATOM 1342 C CA . ARG A 1 172 ? 29.423 13.864 72.302 1.00 29.72 172 ARG A CA 1
ATOM 1343 C C . ARG A 1 172 ? 30.321 13.477 71.093 1.00 29.72 172 ARG A C 1
ATOM 1345 O O . ARG A 1 172 ? 30.162 12.390 70.560 1.00 29.72 172 ARG A O 1
ATOM 1352 N N . LYS A 1 173 ? 31.371 14.285 70.854 1.00 30.67 173 LYS A N 1
ATOM 1353 C CA . LYS A 1 173 ? 32.749 13.936 70.392 1.00 30.67 173 LYS A CA 1
ATOM 1354 C C . LYS A 1 173 ? 32.974 13.479 68.931 1.00 30.67 173 LYS A C 1
ATOM 1356 O O . LYS A 1 173 ? 32.540 12.412 68.540 1.00 30.67 173 LYS A O 1
ATOM 1361 N N . LYS A 1 174 ? 33.659 14.326 68.133 1.00 35.16 174 LYS A N 1
ATOM 1362 C CA . LYS A 1 174 ? 35.134 14.381 67.839 1.00 35.16 174 LYS A CA 1
ATOM 1363 C C . LYS A 1 174 ? 35.530 13.377 66.741 1.00 35.16 174 LYS A C 1
ATOM 1365 O O . LYS A 1 174 ? 35.158 12.226 66.854 1.00 35.16 174 LYS A O 1
ATOM 1370 N N . ASN A 1 175 ? 36.340 13.662 65.720 1.00 29.61 175 ASN A N 1
ATOM 1371 C CA . ASN A 1 175 ? 37.225 14.767 65.303 1.00 29.61 175 ASN A CA 1
ATOM 1372 C C . ASN A 1 175 ? 37.453 14.554 63.776 1.00 29.61 175 ASN A C 1
ATOM 1374 O O . ASN A 1 175 ? 37.499 13.406 63.354 1.00 29.61 175 ASN A O 1
ATOM 1378 N N . ARG A 1 176 ? 37.437 15.573 62.899 1.00 29.31 176 ARG A N 1
ATOM 1379 C CA . ARG A 1 176 ? 38.537 16.513 62.540 1.00 29.31 176 ARG A CA 1
ATOM 1380 C C . ARG A 1 176 ? 39.722 15.782 61.864 1.00 29.31 176 ARG A C 1
ATOM 1382 O O . ARG A 1 176 ? 40.279 14.889 62.486 1.00 29.31 176 ARG A O 1
ATOM 1389 N N . ILE A 1 177 ? 40.136 16.093 60.625 1.00 28.75 177 ILE A N 1
ATOM 1390 C CA . ILE A 1 177 ? 41.088 17.159 60.187 1.00 28.75 177 ILE A CA 1
ATOM 1391 C C . ILE A 1 177 ? 41.213 16.986 58.638 1.00 28.75 177 ILE A C 1
ATOM 1393 O O . ILE A 1 177 ? 41.417 15.856 58.215 1.00 28.75 177 ILE A O 1
ATOM 1397 N N . THR A 1 178 ? 40.821 17.932 57.756 1.00 25.48 178 THR A N 1
ATOM 1398 C CA . THR A 1 178 ? 41.580 19.082 57.153 1.00 25.48 178 THR A CA 1
ATOM 1399 C C . THR A 1 178 ? 42.837 18.659 56.347 1.00 25.48 178 THR A C 1
ATOM 1401 O O . THR A 1 178 ? 43.519 17.752 56.784 1.00 25.48 178 THR A O 1
ATOM 1404 N N . PHE A 1 179 ? 43.277 19.231 55.212 1.00 24.80 179 PHE A N 1
ATOM 1405 C CA . PHE A 1 179 ? 43.051 20.524 54.546 1.00 24.80 179 PHE A CA 1
ATOM 1406 C C . PHE A 1 179 ? 43.665 20.515 53.113 1.00 24.80 179 PHE A C 1
ATOM 1408 O O . PHE A 1 179 ? 44.718 19.923 52.914 1.00 24.80 179 PHE A O 1
ATOM 1415 N N . ASN A 1 180 ? 43.003 21.221 52.188 1.00 25.78 180 ASN A N 1
ATOM 1416 C CA . ASN A 1 180 ? 43.444 22.095 51.076 1.00 25.78 180 ASN A CA 1
ATOM 1417 C C . ASN A 1 180 ? 44.728 21.921 50.233 1.00 25.78 180 ASN A C 1
ATOM 1419 O O . ASN A 1 180 ? 45.840 21.930 50.748 1.00 25.78 180 ASN A O 1
ATOM 1423 N N . GLY A 1 181 ? 44.507 22.182 48.929 1.00 26.62 181 GLY A N 1
ATOM 1424 C CA . GLY A 1 181 ? 45.201 23.213 48.125 1.00 26.62 181 GLY A CA 1
ATOM 1425 C C . GLY A 1 181 ? 46.174 22.654 47.081 1.00 26.62 181 GLY A C 1
ATOM 1426 O O . GLY A 1 181 ? 46.952 21.775 47.404 1.00 26.62 181 GLY A O 1
ATOM 1427 N N . GLY A 1 182 ? 46.238 23.084 45.820 1.00 25.03 182 GLY A N 1
ATOM 1428 C CA . GLY A 1 182 ? 45.631 24.192 45.079 1.00 25.03 182 GLY A CA 1
ATOM 1429 C C . GLY A 1 182 ? 46.554 24.557 43.895 1.00 25.03 182 GLY A C 1
ATOM 1430 O O . GLY A 1 182 ? 47.765 24.504 44.065 1.00 25.03 182 GLY A O 1
ATOM 1431 N N . ALA A 1 183 ? 45.958 24.932 42.752 1.00 30.12 183 ALA A N 1
ATOM 1432 C CA . ALA A 1 183 ? 46.496 25.680 41.591 1.00 30.12 183 ALA A CA 1
ATOM 1433 C C . ALA A 1 183 ? 47.726 25.111 40.820 1.00 30.12 183 ALA A C 1
ATOM 1435 O O . ALA A 1 183 ? 48.799 24.933 41.374 1.00 30.12 183 ALA A O 1
ATOM 1436 N N . GLU A 1 184 ? 47.606 24.685 39.554 1.00 32.03 184 GLU A N 1
ATOM 1437 C CA . GLU A 1 184 ? 47.492 25.463 38.292 1.00 32.03 184 GLU A CA 1
ATOM 1438 C C . GLU A 1 184 ? 48.865 25.706 37.612 1.00 32.03 184 GLU A C 1
ATOM 1440 O O . GLU A 1 184 ? 49.711 26.392 38.177 1.00 32.03 184 GLU A O 1
ATOM 1445 N N . ARG A 1 185 ? 49.067 25.152 36.394 1.00 29.91 185 ARG A N 1
ATOM 1446 C CA . ARG A 1 185 ? 49.651 25.789 35.177 1.00 29.91 185 ARG A CA 1
ATOM 1447 C C . ARG A 1 185 ? 50.109 24.771 34.104 1.00 29.91 185 ARG A C 1
ATOM 1449 O O . ARG A 1 185 ? 50.895 23.869 34.360 1.00 29.91 185 ARG A O 1
ATOM 1456 N N . VAL A 1 186 ? 49.612 24.995 32.886 1.00 36.97 186 VAL A N 1
ATOM 1457 C CA . VAL A 1 186 ? 50.051 24.530 31.536 1.00 36.97 186 VAL A CA 1
ATOM 1458 C C . VAL A 1 186 ? 51.236 25.462 31.105 1.00 36.97 186 VAL A C 1
ATOM 1460 O O . VAL A 1 186 ? 51.299 26.526 31.734 1.00 36.97 186 VAL A O 1
ATOM 1463 N N . PRO A 1 187 ? 52.164 25.219 30.123 1.00 41.47 187 PRO A N 1
ATOM 1464 C CA . PRO A 1 187 ? 52.005 24.519 28.826 1.00 41.47 187 PRO A CA 1
ATOM 1465 C C . PRO A 1 187 ? 53.217 23.751 28.205 1.00 41.47 187 PRO A C 1
ATOM 1467 O O . PRO A 1 187 ? 54.343 23.874 28.662 1.00 41.47 187 PRO A O 1
ATOM 1470 N N . SER A 1 188 ? 52.929 23.038 27.090 1.00 30.80 188 SER A N 1
ATOM 1471 C CA . SER A 1 188 ? 53.772 22.663 25.910 1.00 30.80 188 SER A CA 1
ATOM 1472 C C . SER A 1 188 ? 55.135 21.969 26.141 1.00 30.80 188 SER A C 1
ATOM 1474 O O . SER A 1 188 ? 55.914 22.366 26.988 1.00 30.80 188 SER A O 1
ATOM 1476 N N . THR A 1 189 ? 55.564 20.947 25.386 1.00 28.50 189 THR A N 1
ATOM 1477 C CA . THR A 1 189 ? 56.001 21.015 23.972 1.00 28.50 189 THR A CA 1
ATOM 1478 C C . THR A 1 189 ? 56.318 19.585 23.459 1.00 28.50 189 THR A C 1
ATOM 1480 O O . THR A 1 189 ? 56.835 18.769 24.216 1.00 28.50 189 THR A O 1
ATOM 1483 N N . LYS A 1 190 ? 56.016 19.292 22.183 1.00 35.41 190 LYS A N 1
ATOM 1484 C CA . LYS A 1 190 ? 56.595 18.208 21.332 1.00 35.41 190 LYS A CA 1
ATOM 1485 C C . LYS A 1 190 ? 58.074 18.556 20.972 1.00 35.41 190 LYS A C 1
ATOM 1487 O O . LYS A 1 190 ? 58.401 19.714 21.238 1.00 35.41 190 LYS A O 1
ATOM 1492 N N . PRO A 1 191 ? 58.950 17.706 20.357 1.00 43.53 191 PRO A N 1
ATOM 1493 C CA . PRO A 1 191 ? 58.651 16.731 19.280 1.00 43.53 191 PRO A CA 1
ATOM 1494 C C . PRO A 1 191 ? 59.529 15.446 19.170 1.00 43.53 191 PRO A C 1
ATOM 1496 O O . PRO A 1 191 ? 60.438 15.243 19.965 1.00 43.53 191 PRO A O 1
ATOM 1499 N N . GLU A 1 192 ? 59.224 14.657 18.113 1.00 33.59 192 GLU A N 1
ATOM 1500 C CA . GLU A 1 192 ? 60.144 13.829 17.280 1.00 33.59 192 GLU A CA 1
ATOM 1501 C C . GLU A 1 192 ? 60.770 12.557 17.901 1.00 33.59 192 GLU A C 1
ATOM 1503 O O . GLU A 1 192 ? 61.098 12.528 19.075 1.00 33.59 192 GLU A O 1
ATOM 1508 N N . GLU A 1 193 ? 61.017 11.424 17.229 1.00 31.19 193 GLU A N 1
ATOM 1509 C CA . GLU A 1 193 ? 60.833 10.848 15.876 1.00 31.19 193 GLU A CA 1
ATOM 1510 C C . GLU A 1 193 ? 61.461 9.415 15.998 1.00 31.19 193 GLU A C 1
ATOM 1512 O O . GLU A 1 193 ? 62.332 9.225 16.844 1.00 31.19 193 GLU A O 1
ATOM 1517 N N . ILE A 1 194 ? 61.012 8.303 15.393 1.00 33.34 194 ILE A N 1
ATOM 1518 C CA . ILE A 1 194 ? 61.418 7.749 14.078 1.00 33.34 194 ILE A CA 1
ATOM 1519 C C . ILE A 1 194 ? 61.067 6.234 14.080 1.00 33.34 194 ILE A C 1
ATOM 1521 O O . ILE A 1 194 ? 61.414 5.532 15.025 1.00 33.34 194 ILE A O 1
ATOM 1525 N N . GLU A 1 195 ? 60.363 5.794 13.020 1.00 30.36 195 GLU A N 1
ATOM 1526 C CA . GLU A 1 195 ? 60.522 4.571 12.182 1.00 30.36 195 GLU A CA 1
ATOM 1527 C C . GLU A 1 195 ? 60.712 3.155 12.805 1.00 30.36 195 GLU A C 1
ATOM 1529 O O . GLU A 1 195 ? 61.329 2.983 13.837 1.00 30.36 195 GLU A O 1
ATOM 1534 N N . THR A 1 196 ? 60.345 2.007 12.212 1.00 27.66 196 THR A N 1
ATOM 1535 C CA . THR A 1 196 ? 59.695 1.588 10.956 1.00 27.66 196 THR A CA 1
ATOM 1536 C C . THR A 1 196 ? 59.351 0.074 11.032 1.00 27.66 196 THR A C 1
ATOM 1538 O O . THR A 1 196 ? 60.019 -0.681 11.729 1.00 27.66 196 THR A O 1
ATOM 1541 N N . LYS A 1 197 ? 58.437 -0.361 10.139 1.00 29.78 197 LYS A N 1
ATOM 1542 C CA . LYS A 1 197 ? 58.426 -1.623 9.342 1.00 29.78 197 LYS A CA 1
ATOM 1543 C C . LYS A 1 197 ? 57.778 -2.933 9.869 1.00 29.78 197 LYS A C 1
ATOM 1545 O O . LYS A 1 197 ? 58.331 -3.637 10.699 1.00 29.78 197 LYS A O 1
ATOM 1550 N N . LYS A 1 198 ? 56.764 -3.328 9.070 1.00 29.91 198 LYS A N 1
ATOM 1551 C CA . LYS A 1 198 ? 56.535 -4.618 8.360 1.00 29.91 198 LYS A CA 1
ATOM 1552 C C . LYS A 1 198 ? 55.670 -5.727 9.002 1.00 29.91 198 LYS A C 1
ATOM 1554 O O . LYS A 1 198 ? 56.094 -6.441 9.897 1.00 29.91 198 LYS A O 1
ATOM 1559 N N . GLU A 1 199 ? 54.495 -5.911 8.384 1.00 32.50 199 GLU A N 1
ATOM 1560 C CA . GLU A 1 199 ? 53.759 -7.175 8.130 1.00 32.50 199 GLU A CA 1
ATOM 1561 C C . GLU A 1 199 ? 54.586 -8.199 7.291 1.00 32.50 199 GLU A C 1
ATOM 1563 O O . GLU A 1 199 ? 55.683 -7.813 6.865 1.00 32.50 199 GLU A O 1
ATOM 1568 N N . PRO A 1 200 ? 54.093 -9.412 6.895 1.00 49.94 200 PRO A N 1
ATOM 1569 C CA . PRO A 1 200 ? 52.809 -10.115 7.160 1.00 49.94 200 PRO A CA 1
ATOM 1570 C C . PRO A 1 200 ? 52.957 -11.629 7.509 1.00 49.94 200 PRO A C 1
ATOM 1572 O O . PRO A 1 200 ? 54.053 -12.174 7.497 1.00 49.94 200 PRO A O 1
ATOM 1575 N N . GLU A 1 201 ? 51.835 -12.312 7.792 1.00 31.22 201 GLU A N 1
ATOM 1576 C CA . GLU A 1 201 ? 51.311 -13.496 7.053 1.00 31.22 201 GLU A CA 1
ATOM 1577 C C . GLU A 1 201 ? 50.459 -14.444 7.924 1.00 31.22 201 GLU A C 1
ATOM 1579 O O . GLU A 1 201 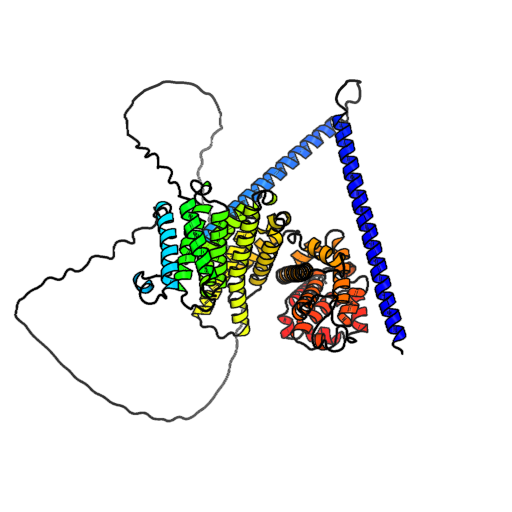? 50.851 -14.903 8.995 1.00 31.22 201 GLU A O 1
ATOM 1584 N N . LYS A 1 202 ? 49.261 -14.747 7.406 1.00 31.83 202 LYS A N 1
ATOM 1585 C CA . LYS A 1 202 ? 48.316 -15.776 7.863 1.00 31.83 202 LYS A CA 1
ATOM 1586 C C . LYS A 1 202 ? 48.373 -16.949 6.887 1.00 31.83 202 LYS A C 1
ATOM 1588 O O . LYS A 1 202 ? 48.361 -16.713 5.684 1.00 31.83 202 LYS A O 1
ATOM 1593 N N . ASN A 1 203 ? 48.291 -18.179 7.393 1.00 29.25 203 ASN A N 1
ATOM 1594 C CA . ASN A 1 203 ? 47.952 -19.359 6.597 1.00 29.25 203 ASN A CA 1
ATOM 1595 C C . ASN A 1 203 ? 47.133 -20.382 7.399 1.00 29.25 203 ASN A C 1
ATOM 1597 O O . ASN A 1 203 ? 47.431 -20.626 8.565 1.00 29.25 203 ASN A O 1
ATOM 1601 N N . GLY A 1 204 ? 46.171 -20.995 6.694 1.00 28.12 204 GLY A N 1
ATOM 1602 C CA . GLY A 1 204 ? 45.543 -22.298 6.967 1.00 28.12 204 GLY A CA 1
ATOM 1603 C C . GLY A 1 204 ? 44.462 -22.322 8.054 1.00 28.12 204 GLY A C 1
ATOM 1604 O O . GLY A 1 204 ? 44.506 -21.555 9.004 1.00 28.12 204 GLY A O 1
ATOM 1605 N N . GLU A 1 205 ? 43.461 -23.196 8.046 1.00 29.28 205 GLU A N 1
ATOM 1606 C CA . GLU A 1 205 ? 42.878 -24.123 7.069 1.00 29.28 205 GLU A CA 1
ATOM 1607 C C . GLU A 1 205 ? 41.610 -24.696 7.761 1.00 29.28 205 GLU A C 1
ATOM 1609 O O . GLU A 1 205 ? 41.497 -24.693 8.987 1.00 29.28 205 GLU A O 1
ATOM 1614 N N . VAL A 1 206 ? 40.638 -25.135 6.966 1.00 38.47 206 VAL A N 1
ATOM 1615 C CA . VAL A 1 206 ? 39.321 -25.746 7.296 1.00 38.47 206 VAL A CA 1
ATOM 1616 C C . VAL A 1 206 ? 39.528 -27.129 7.982 1.00 38.47 206 VAL A C 1
ATOM 1618 O O . VAL A 1 206 ? 40.510 -27.771 7.608 1.00 38.47 206 VAL A O 1
ATOM 1621 N N . PRO A 1 207 ? 38.699 -27.647 8.945 1.00 36.91 207 PRO A N 1
ATOM 1622 C CA . PRO A 1 207 ? 37.392 -28.261 8.619 1.00 36.91 207 PRO A CA 1
ATOM 1623 C C . PRO A 1 207 ? 36.257 -28.334 9.677 1.00 36.91 207 PRO A C 1
ATOM 1625 O O . PRO A 1 207 ? 36.418 -28.122 10.876 1.00 36.91 207 PRO A O 1
ATOM 1628 N N . GLU A 1 208 ? 35.084 -28.673 9.127 1.00 31.72 208 GLU A N 1
ATOM 1629 C CA . GLU A 1 208 ? 33.745 -28.938 9.686 1.00 31.72 208 GLU A CA 1
ATOM 1630 C C . GLU A 1 208 ? 33.584 -30.402 10.228 1.00 31.72 208 GLU A C 1
ATOM 1632 O O . GLU A 1 208 ? 34.567 -31.144 10.237 1.00 31.72 208 GLU A O 1
ATOM 1637 N N . PRO A 1 209 ? 32.414 -30.866 10.745 1.00 43.94 209 PRO A N 1
ATOM 1638 C CA . PRO A 1 209 ? 32.314 -31.441 12.091 1.00 43.94 209 PRO A CA 1
ATOM 1639 C C . PRO A 1 209 ? 31.895 -32.927 12.154 1.00 43.94 209 PRO A C 1
ATOM 1641 O O . PRO A 1 209 ? 31.356 -33.502 11.210 1.00 43.94 209 PRO A O 1
ATOM 1644 N N . ALA A 1 210 ? 32.061 -33.544 13.332 1.00 28.92 210 ALA A N 1
ATOM 1645 C CA . ALA A 1 210 ? 31.606 -34.905 13.627 1.00 28.92 210 ALA A CA 1
ATOM 1646 C C . ALA A 1 210 ? 30.475 -34.942 14.674 1.00 28.92 210 ALA A C 1
ATOM 1648 O O . ALA A 1 210 ? 30.594 -34.443 15.792 1.00 28.92 210 ALA A O 1
ATOM 1649 N N . THR A 1 211 ? 29.386 -35.608 14.294 1.00 34.44 211 THR A N 1
ATOM 1650 C CA . THR A 1 211 ? 28.251 -36.066 15.110 1.00 34.44 211 THR A CA 1
ATOM 1651 C C . THR A 1 211 ? 28.640 -37.146 16.123 1.00 34.44 211 THR A C 1
ATOM 1653 O O . THR A 1 211 ? 29.471 -37.994 15.804 1.00 34.44 211 THR A O 1
ATOM 1656 N N . ASN A 1 212 ? 27.940 -37.248 17.266 1.00 27.84 212 ASN A N 1
ATOM 1657 C CA . ASN A 1 212 ? 27.853 -38.528 17.981 1.00 27.84 212 ASN A CA 1
ATOM 1658 C C . ASN A 1 212 ? 26.559 -38.743 18.792 1.00 27.84 212 ASN A C 1
ATOM 1660 O O . ASN A 1 212 ? 26.192 -37.965 19.667 1.00 27.84 212 ASN A O 1
ATOM 1664 N N . ASN A 1 213 ? 25.919 -39.879 18.496 1.00 30.97 213 ASN A N 1
ATOM 1665 C CA . ASN A 1 213 ? 24.790 -40.511 19.181 1.00 30.97 213 ASN A CA 1
ATOM 1666 C C . ASN A 1 213 ? 25.250 -41.297 20.425 1.00 30.97 213 ASN A C 1
ATOM 1668 O O . ASN A 1 213 ? 26.312 -41.916 20.395 1.00 30.97 213 ASN A O 1
ATOM 1672 N N . LYS A 1 214 ? 24.385 -41.452 21.444 1.00 34.72 214 LYS A N 1
ATOM 1673 C CA . LYS A 1 214 ? 24.460 -42.580 22.402 1.00 34.72 214 LYS A CA 1
ATOM 1674 C C . LYS A 1 214 ? 23.072 -43.108 22.808 1.00 34.72 214 LYS A C 1
ATOM 1676 O O . LYS A 1 214 ? 22.240 -42.383 23.336 1.00 34.72 214 LYS A O 1
ATOM 1681 N N . LYS A 1 215 ? 22.874 -44.416 22.576 1.00 36.84 215 LYS A N 1
ATOM 1682 C CA . LYS A 1 215 ? 21.755 -45.302 22.980 1.00 36.84 215 LYS A CA 1
ATOM 1683 C C . LYS A 1 215 ? 22.170 -46.210 24.158 1.00 36.84 215 LYS A C 1
ATOM 1685 O O . LYS A 1 215 ? 23.319 -46.641 24.184 1.00 36.84 215 LYS A O 1
ATOM 1690 N N . LYS A 1 216 ? 21.210 -46.642 24.998 1.00 35.97 216 LYS A N 1
ATOM 1691 C CA . LYS A 1 216 ? 21.143 -47.940 25.748 1.00 35.97 216 LYS A CA 1
ATOM 1692 C C . LYS A 1 216 ? 19.681 -48.157 26.241 1.00 35.97 216 LYS A C 1
ATOM 1694 O O . LYS A 1 216 ? 19.177 -47.275 26.916 1.00 35.97 216 LYS A O 1
ATOM 1699 N N . LYS A 1 217 ? 18.859 -49.074 25.670 1.00 37.62 217 LYS A N 1
ATOM 1700 C CA . LYS A 1 217 ? 18.501 -50.495 26.038 1.00 37.62 217 LYS A CA 1
ATOM 1701 C C . LYS A 1 217 ? 18.040 -50.711 27.508 1.00 37.62 217 LYS A C 1
ATOM 1703 O O . LYS A 1 217 ? 18.733 -50.209 28.373 1.00 37.62 217 LYS A O 1
ATOM 1708 N N . LYS A 1 218 ? 17.060 -51.556 27.919 1.00 39.28 218 LYS A N 1
ATOM 1709 C CA . LYS A 1 218 ? 15.959 -52.404 27.348 1.00 39.28 218 LYS A CA 1
ATOM 1710 C C . LYS A 1 218 ? 15.289 -53.204 28.513 1.00 39.28 218 LYS A C 1
ATOM 1712 O O . LYS A 1 218 ? 16.049 -53.706 29.333 1.00 39.28 218 LYS A O 1
ATOM 1717 N N . LYS A 1 219 ? 13.956 -53.435 28.520 1.00 33.03 219 LYS A N 1
ATOM 1718 C CA . LYS A 1 219 ? 13.205 -54.695 28.881 1.00 33.03 219 LYS A CA 1
ATOM 1719 C C . LYS A 1 219 ? 11.685 -54.387 28.968 1.00 33.03 219 LYS A C 1
ATOM 1721 O O . LYS A 1 219 ? 11.320 -53.519 29.740 1.00 33.03 219 LYS A O 1
ATOM 1726 N N . ASN A 1 220 ? 10.838 -54.824 28.026 1.00 33.31 220 ASN A N 1
ATOM 1727 C CA . ASN A 1 220 ? 10.129 -56.115 27.824 1.00 33.31 220 ASN A CA 1
ATOM 1728 C C . ASN A 1 220 ? 8.837 -56.304 28.652 1.00 33.31 220 ASN A C 1
ATOM 1730 O O . ASN A 1 220 ? 8.902 -56.346 29.874 1.00 33.31 220 ASN A O 1
ATOM 1734 N N . GLY A 1 221 ? 7.721 -56.553 27.949 1.00 28.94 221 GLY A N 1
ATOM 1735 C CA . GLY A 1 221 ? 6.453 -57.067 28.484 1.00 28.94 221 GLY A CA 1
ATOM 1736 C C . GLY A 1 221 ? 5.287 -56.917 27.492 1.00 28.94 221 GLY A C 1
ATOM 1737 O O . GLY A 1 221 ? 4.564 -55.933 27.560 1.00 28.94 221 GLY A O 1
ATOM 1738 N N . ASP A 1 222 ? 5.143 -57.866 26.561 1.00 38.41 222 ASP A N 1
ATOM 1739 C CA . ASP A 1 222 ? 4.000 -58.023 25.638 1.00 38.41 222 ASP A CA 1
ATOM 1740 C C . ASP A 1 222 ? 2.751 -58.564 26.360 1.00 38.41 222 ASP A C 1
ATOM 1742 O O . ASP A 1 222 ? 2.890 -59.485 27.168 1.00 38.41 222 ASP A O 1
ATOM 1746 N N . LYS A 1 223 ? 1.546 -58.096 25.985 1.00 36.62 223 LYS A N 1
ATOM 1747 C CA . LYS A 1 223 ? 0.490 -58.912 25.330 1.00 36.62 223 LYS A CA 1
ATOM 1748 C C . LYS A 1 223 ? -0.866 -58.184 25.180 1.00 36.62 223 LYS A C 1
ATOM 1750 O O . LYS A 1 223 ? -1.446 -57.699 26.139 1.00 36.62 223 LYS A O 1
ATOM 1755 N N . GLU A 1 224 ? -1.345 -58.217 23.933 1.00 33.94 224 GLU A N 1
ATOM 1756 C CA . GLU A 1 224 ? -2.721 -58.500 23.470 1.00 33.94 224 GLU A CA 1
ATOM 1757 C C . GLU A 1 224 ? -3.916 -57.576 23.811 1.00 33.94 224 GLU A C 1
ATOM 1759 O O . GLU A 1 224 ? -4.619 -57.755 24.792 1.00 33.94 224 GLU A O 1
ATOM 1764 N N . LYS A 1 225 ? -4.209 -56.712 22.823 1.00 38.72 225 LYS A N 1
ATOM 1765 C CA . LYS A 1 225 ? -5.473 -56.523 22.061 1.00 38.72 225 LYS A CA 1
ATOM 1766 C C . LYS A 1 225 ? -6.823 -56.166 22.750 1.00 38.72 225 LYS A C 1
ATOM 1768 O O . LYS A 1 225 ? -7.079 -56.483 23.900 1.00 38.72 225 LYS A O 1
ATOM 1773 N N . PRO A 1 226 ? -7.720 -55.484 21.995 1.00 58.56 226 PRO A N 1
ATOM 1774 C CA . PRO A 1 226 ? -8.756 -54.583 22.511 1.00 58.56 226 PRO A CA 1
ATOM 1775 C C . PRO A 1 226 ? -10.175 -55.171 22.423 1.00 58.56 226 PRO A C 1
ATOM 1777 O O . PRO A 1 226 ? -10.389 -56.125 21.675 1.00 58.56 226 PRO A O 1
ATOM 1780 N N . LYS A 1 227 ? -11.172 -54.532 23.062 1.00 31.77 227 LYS A N 1
ATOM 1781 C CA . LYS A 1 227 ? -12.558 -54.482 22.547 1.00 31.77 227 LYS A CA 1
ATOM 1782 C C . LYS A 1 227 ? -13.452 -53.447 23.243 1.00 31.77 227 LYS A C 1
ATOM 1784 O O . LYS A 1 227 ? -13.358 -53.194 24.435 1.00 31.77 227 LYS A O 1
ATOM 1789 N N . LEU A 1 228 ? -14.308 -52.879 22.400 1.00 35.47 228 LEU A N 1
ATOM 1790 C CA . LEU A 1 228 ? -15.358 -51.892 22.621 1.00 35.47 228 LEU A CA 1
ATOM 1791 C C . LEU A 1 228 ? -16.587 -52.439 23.378 1.00 35.47 228 LEU A C 1
ATOM 1793 O O . LEU A 1 228 ? -16.931 -53.612 23.248 1.00 35.47 228 LEU A O 1
ATOM 1797 N N . SER A 1 229 ? -17.354 -51.478 23.908 1.00 32.62 229 SER A N 1
ATOM 1798 C CA . SER A 1 229 ? -18.827 -51.346 23.841 1.00 32.62 229 SER A CA 1
ATOM 1799 C C . SER A 1 229 ? -19.711 -51.789 25.020 1.00 32.62 229 SER A C 1
ATOM 1801 O O . SER A 1 229 ? -19.521 -52.849 25.604 1.00 32.62 229 SER A O 1
ATOM 1803 N N . LYS A 1 230 ? -20.776 -50.973 25.177 1.00 34.19 230 LYS A N 1
ATOM 1804 C CA . LYS A 1 230 ? -22.076 -51.149 25.868 1.00 34.19 230 LYS A CA 1
ATOM 1805 C C . LYS A 1 230 ? -22.109 -50.705 27.339 1.00 34.19 230 LYS A C 1
ATOM 1807 O O . LYS A 1 230 ? -21.459 -51.301 28.179 1.00 34.19 230 LYS A O 1
ATOM 1812 N N . THR A 1 231 ? -22.631 -49.510 27.644 1.00 36.97 231 THR A N 1
ATOM 1813 C CA . THR A 1 231 ? -24.052 -49.084 27.810 1.00 36.97 231 THR A CA 1
ATOM 1814 C C . THR A 1 231 ? -24.781 -49.715 28.999 1.00 36.97 231 THR A C 1
ATOM 1816 O O . THR A 1 231 ? -24.840 -50.937 29.091 1.00 36.97 231 THR A O 1
ATOM 1819 N N . ASN A 1 232 ? -25.463 -48.831 29.749 1.00 31.89 232 ASN A N 1
ATOM 1820 C CA . ASN A 1 232 ? -26.451 -49.036 30.826 1.00 31.89 232 ASN A CA 1
ATOM 1821 C C . ASN A 1 232 ? -25.813 -49.314 32.209 1.00 31.89 232 ASN A C 1
ATOM 1823 O O . ASN A 1 232 ? -24.819 -50.012 32.290 1.00 31.89 232 ASN A O 1
ATOM 1827 N N . SER A 1 233 ? -26.282 -48.804 33.350 1.00 35.38 233 SER A N 1
ATOM 1828 C CA . SER A 1 233 ? -27.522 -48.108 33.693 1.00 35.38 233 SER A CA 1
ATOM 1829 C C . SER A 1 233 ? -27.364 -47.391 35.048 1.00 35.38 233 SER A C 1
ATOM 1831 O O . SER A 1 233 ? -26.703 -47.915 35.937 1.00 35.38 233 SER A O 1
ATOM 1833 N N . VAL A 1 234 ? -28.031 -46.246 35.196 1.00 35.06 234 VAL A N 1
ATOM 1834 C CA . VAL A 1 234 ? -28.828 -45.793 36.358 1.00 35.06 234 VAL A CA 1
ATOM 1835 C C . VAL A 1 234 ? -28.533 -46.432 37.731 1.00 35.06 234 VAL A C 1
ATOM 1837 O O . VAL A 1 234 ? -28.879 -47.587 37.953 1.00 35.06 234 VAL A O 1
ATOM 1840 N N . CYS A 1 235 ? -28.073 -45.625 38.697 1.00 34.81 235 CYS A N 1
ATOM 1841 C CA . CYS A 1 235 ? -28.835 -45.418 39.935 1.00 34.81 235 CYS A CA 1
ATOM 1842 C C . CYS A 1 235 ? -28.419 -44.140 40.677 1.00 34.81 235 CYS A C 1
ATOM 1844 O O . CYS A 1 235 ? -27.244 -43.815 40.828 1.00 34.81 235 CYS A O 1
ATOM 1846 N N . SER A 1 236 ? -29.452 -43.431 41.101 1.00 35.53 236 SER A N 1
ATOM 1847 C CA . SER A 1 236 ? -29.503 -42.151 41.785 1.00 35.53 236 SER A CA 1
ATOM 1848 C C . SER A 1 236 ? -28.870 -42.185 43.171 1.00 35.53 236 SER A C 1
ATOM 1850 O O . SER A 1 236 ? -29.038 -43.152 43.909 1.00 35.53 236 SER A O 1
ATOM 1852 N N . SER A 1 237 ? -28.276 -41.070 43.586 1.00 34.84 237 SER A N 1
ATOM 1853 C CA . SER A 1 237 ? -28.310 -40.627 44.982 1.00 34.84 237 SER A CA 1
ATOM 1854 C C . SER A 1 237 ? -28.196 -39.111 45.024 1.00 34.84 237 SER A C 1
ATOM 1856 O O . SER A 1 237 ? -27.177 -38.525 44.671 1.00 34.84 237 SER A O 1
ATOM 1858 N N . LEU A 1 238 ? -29.324 -38.514 45.396 1.00 37.09 238 LEU A N 1
ATOM 1859 C CA . LEU A 1 238 ? -29.479 -37.135 45.816 1.00 37.09 238 LEU A CA 1
ATOM 1860 C C . LEU A 1 238 ? -28.632 -36.894 47.068 1.00 37.09 238 LEU A C 1
ATOM 1862 O O . LEU A 1 238 ? -28.821 -37.570 48.078 1.00 37.09 238 LEU A O 1
ATOM 1866 N N . SER A 1 239 ? -27.787 -35.875 47.024 1.00 37.78 239 SER A N 1
ATOM 1867 C CA . SER A 1 239 ? -27.474 -35.077 48.204 1.00 37.78 239 SER A CA 1
ATOM 1868 C C . SER A 1 239 ? -27.207 -33.637 47.779 1.00 37.78 239 SER A C 1
ATOM 1870 O O . SER A 1 239 ? -26.112 -33.254 47.370 1.00 37.78 239 SER A O 1
ATOM 1872 N N . ASP A 1 240 ? -28.279 -32.854 47.877 1.00 39.06 240 ASP A N 1
ATOM 1873 C CA . ASP A 1 240 ? -28.242 -31.414 48.079 1.00 39.06 240 ASP A CA 1
ATOM 1874 C C . ASP A 1 240 ? -27.288 -31.076 49.227 1.00 39.06 240 ASP A C 1
ATOM 1876 O O . ASP A 1 240 ? -27.543 -31.429 50.376 1.00 39.06 240 ASP A O 1
ATOM 1880 N N . MET A 1 241 ? -26.228 -30.333 48.920 1.00 36.22 241 MET A N 1
ATOM 1881 C CA . MET A 1 241 ? -25.716 -29.284 49.796 1.00 36.22 241 MET A CA 1
ATOM 1882 C C . MET A 1 241 ? -25.327 -28.095 48.922 1.00 36.22 241 MET A C 1
ATOM 1884 O O . MET A 1 241 ? -24.293 -28.054 48.256 1.00 36.22 241 MET A O 1
ATOM 1888 N N . SER A 1 242 ? -26.239 -27.135 48.934 1.00 42.56 242 SER A N 1
ATOM 1889 C CA . SER A 1 242 ? -26.118 -25.751 48.513 1.00 42.56 242 SER A CA 1
ATOM 1890 C C . SER A 1 242 ? -24.771 -25.119 48.885 1.00 42.56 242 SER A C 1
ATOM 1892 O O . SER A 1 242 ? -24.579 -24.653 50.007 1.00 42.56 242 SER A O 1
ATOM 1894 N N . PHE A 1 243 ? -23.877 -25.002 47.904 1.00 37.75 243 PHE A N 1
ATOM 1895 C CA . PHE A 1 243 ? -22.956 -23.873 47.829 1.00 37.75 243 PHE A CA 1
ATOM 1896 C C . PHE A 1 243 ? -23.563 -22.864 46.864 1.00 37.75 243 PHE A C 1
ATOM 1898 O O . PHE A 1 243 ? -23.627 -23.094 45.656 1.00 37.75 243 PHE A O 1
ATOM 1905 N N . GLY A 1 244 ? -24.055 -21.756 47.418 1.00 40.91 244 GLY A N 1
ATOM 1906 C CA . GLY A 1 244 ? -24.514 -20.606 46.656 1.00 40.91 244 GLY A CA 1
ATOM 1907 C C . GLY A 1 244 ? -23.387 -20.076 45.778 1.00 40.91 244 GLY A C 1
ATOM 1908 O O . GLY A 1 244 ? -22.582 -19.254 46.205 1.00 40.91 244 GLY A O 1
ATOM 1909 N N . SER A 1 245 ? -23.342 -20.532 44.528 1.00 39.88 245 SER A N 1
ATOM 1910 C CA . SER A 1 245 ? -22.704 -19.792 43.452 1.00 39.88 245 SER A CA 1
ATOM 1911 C C . SER A 1 245 ? -23.602 -18.592 43.193 1.00 39.88 245 SER A C 1
ATOM 1913 O O . SER A 1 245 ? -24.556 -18.660 42.419 1.00 39.88 245 SER A O 1
ATOM 1915 N N . GLY A 1 246 ? -23.326 -17.500 43.905 1.00 38.25 246 GLY A N 1
ATOM 1916 C CA . GLY A 1 246 ? -23.782 -16.179 43.518 1.00 38.25 246 GLY A CA 1
ATOM 1917 C C . GLY A 1 246 ? -23.211 -15.878 42.139 1.00 38.25 246 GLY A C 1
ATOM 1918 O O . GLY A 1 246 ? -22.169 -15.241 42.011 1.00 38.25 246 GLY A O 1
ATOM 1919 N N . LYS A 1 247 ? -23.885 -16.357 41.090 1.00 42.56 247 LYS A N 1
ATOM 1920 C CA . LYS A 1 247 ? -23.831 -15.717 39.786 1.00 42.56 247 LYS A CA 1
ATOM 1921 C C . LYS A 1 247 ? -24.391 -14.324 40.026 1.00 42.56 247 LYS A C 1
ATOM 1923 O O . LYS A 1 247 ? -25.596 -14.118 39.949 1.00 42.56 247 LYS A O 1
ATOM 1928 N N . HIS A 1 248 ? -23.512 -13.380 40.358 1.00 39.91 248 HIS A N 1
ATOM 1929 C CA . HIS A 1 248 ? -23.756 -11.996 40.009 1.00 39.91 248 HIS A CA 1
ATOM 1930 C C . HIS A 1 248 ? -24.017 -12.017 38.509 1.00 39.91 248 HIS A C 1
ATOM 1932 O O . HIS A 1 248 ? -23.107 -12.209 37.702 1.00 39.91 248 HIS A O 1
ATOM 1938 N N . GLU A 1 249 ? -25.294 -11.944 38.155 1.00 41.06 249 GLU A N 1
ATOM 1939 C CA . GLU A 1 249 ? -25.741 -11.572 36.833 1.00 41.06 249 GLU A CA 1
ATOM 1940 C C . GLU A 1 249 ? -25.061 -10.228 36.576 1.00 41.06 249 GLU A C 1
ATOM 1942 O O . GLU A 1 249 ? -25.454 -9.213 37.150 1.00 41.06 249 GLU A O 1
ATOM 1947 N N . LYS A 1 250 ? -23.917 -10.249 35.870 1.00 57.81 250 LYS A N 1
ATOM 1948 C CA . LYS A 1 250 ? -23.195 -9.029 35.511 1.00 57.81 250 LYS A CA 1
ATOM 1949 C C . LYS A 1 250 ? -24.225 -8.183 34.785 1.00 57.81 250 LYS A C 1
ATOM 1951 O O . LYS A 1 250 ? -24.649 -8.550 33.688 1.00 57.81 250 LYS A O 1
ATOM 1956 N N . THR A 1 251 ? -24.669 -7.110 35.430 1.00 56.81 251 THR A N 1
ATOM 1957 C CA . THR A 1 251 ? -25.519 -6.097 34.824 1.00 56.81 251 THR A CA 1
ATOM 1958 C C . THR A 1 251 ? -24.873 -5.761 33.491 1.00 56.81 251 THR A C 1
ATOM 1960 O O . THR A 1 251 ? -23.714 -5.345 33.464 1.00 56.81 251 THR A O 1
ATOM 1963 N N . LYS A 1 252 ? -25.569 -6.051 32.382 1.00 67.19 252 LYS A N 1
ATOM 1964 C CA . LYS A 1 252 ? -25.075 -5.722 31.043 1.00 67.19 252 LYS A CA 1
ATOM 1965 C C . LYS A 1 252 ? -24.810 -4.225 31.048 1.00 67.19 252 LYS A C 1
ATOM 1967 O O . LYS A 1 252 ? -25.753 -3.442 31.135 1.00 67.19 252 LYS A O 1
ATOM 1972 N N . SER A 1 253 ? -23.542 -3.839 31.050 1.00 73.56 253 SER A N 1
ATOM 1973 C CA . SER A 1 253 ? -23.175 -2.437 31.031 1.00 73.56 253 SER A CA 1
ATOM 1974 C C . SER A 1 253 ? -23.548 -1.893 29.652 1.00 73.56 253 SER A C 1
ATOM 1976 O O . SER A 1 253 ? -23.156 -2.436 28.616 1.00 73.56 253 SER A O 1
ATOM 1978 N N . VAL A 1 254 ? -24.407 -0.875 29.646 1.00 85.94 254 VAL A N 1
ATOM 1979 C CA . VAL A 1 254 ? -24.898 -0.224 28.429 1.00 85.94 254 VAL A CA 1
ATOM 1980 C C . VAL A 1 254 ? -24.164 1.099 28.281 1.00 85.94 254 VAL A C 1
ATOM 1982 O O . VAL A 1 254 ? -24.147 1.910 29.206 1.00 85.94 254 VAL A O 1
ATOM 1985 N N . ILE A 1 255 ? -23.546 1.309 27.125 1.00 86.75 255 ILE A N 1
ATOM 1986 C CA . ILE A 1 255 ? -22.945 2.580 26.738 1.00 86.75 255 ILE A CA 1
ATOM 1987 C C . ILE A 1 255 ? -24.083 3.516 26.323 1.00 86.75 255 ILE A C 1
ATOM 1989 O O . ILE A 1 255 ? -24.863 3.190 25.427 1.00 86.75 255 ILE A O 1
ATOM 1993 N N . ASP A 1 256 ? -24.167 4.699 26.937 1.00 91.38 256 ASP A N 1
ATOM 1994 C CA . ASP A 1 256 ? -25.012 5.781 26.422 1.00 91.38 256 ASP A CA 1
ATOM 1995 C C . ASP A 1 256 ? -24.403 6.312 25.118 1.00 91.38 256 ASP A C 1
ATOM 1997 O O . ASP A 1 256 ? -23.624 7.268 25.093 1.00 91.38 256 ASP A O 1
ATOM 2001 N N . ILE A 1 257 ? -24.736 5.638 24.017 1.00 91.81 257 ILE A N 1
ATOM 2002 C CA . ILE A 1 257 ? -24.142 5.894 22.707 1.00 91.81 257 ILE A CA 1
ATOM 2003 C C . ILE A 1 257 ? -24.467 7.299 22.184 1.00 91.81 257 ILE A C 1
ATOM 2005 O O . ILE A 1 257 ? -23.674 7.873 21.442 1.00 91.81 257 ILE A O 1
ATOM 2009 N N . GLN A 1 258 ? -25.590 7.897 22.599 1.00 91.62 258 GLN A N 1
ATOM 2010 C CA . GLN A 1 258 ? -25.980 9.241 22.166 1.00 91.62 258 GLN A CA 1
ATOM 2011 C C . GLN A 1 258 ? -25.127 10.310 22.849 1.00 91.62 258 GLN A C 1
ATOM 2013 O O . GLN A 1 258 ? -24.588 11.199 22.178 1.00 91.62 258 GLN A O 1
ATOM 2018 N N . ALA A 1 259 ? -24.969 10.219 24.174 1.00 92.00 259 ALA A N 1
ATOM 2019 C CA . ALA A 1 259 ? -24.064 11.099 24.906 1.00 92.00 259 ALA A CA 1
ATOM 2020 C C . ALA A 1 259 ? -22.619 10.915 24.423 1.00 92.00 259 ALA A C 1
ATOM 2022 O O . ALA A 1 259 ? -21.899 11.897 24.213 1.00 92.00 259 ALA A O 1
ATOM 2023 N N . PHE A 1 260 ? -22.237 9.665 24.167 1.00 92.69 260 PHE A N 1
ATOM 2024 C CA . PHE A 1 260 ? -20.926 9.297 23.667 1.00 92.69 260 PHE A CA 1
ATOM 2025 C C . PHE A 1 260 ? -20.618 9.911 22.290 1.00 92.69 260 PHE A C 1
ATOM 2027 O O . PHE A 1 260 ? -19.624 10.625 22.133 1.00 92.69 260 PHE A O 1
ATOM 2034 N N . GLU A 1 261 ? -21.505 9.732 21.304 1.00 93.88 261 GLU A N 1
ATOM 2035 C CA . GLU A 1 261 ? -21.372 10.343 19.976 1.00 93.88 261 GLU A CA 1
ATOM 2036 C C . GLU A 1 261 ? -21.317 11.872 20.049 1.00 93.88 261 GLU A C 1
ATOM 2038 O O . GLU A 1 261 ? -20.584 12.506 19.288 1.00 93.88 261 GLU A O 1
ATOM 2043 N N . LYS A 1 262 ? -22.077 12.495 20.957 1.00 94.25 262 LYS A N 1
ATOM 2044 C CA . LYS A 1 262 ? -22.044 13.950 21.139 1.00 94.25 262 LYS A CA 1
ATOM 2045 C C . LYS A 1 262 ? -20.656 14.426 21.576 1.00 94.25 262 LYS A C 1
ATOM 2047 O O . LYS A 1 262 ? -20.167 15.408 21.019 1.00 94.25 262 LYS A O 1
ATOM 2052 N N . GLN A 1 263 ? -20.014 13.732 22.519 1.00 94.19 263 GLN A N 1
ATOM 2053 C CA . GLN A 1 263 ? -18.651 14.072 22.946 1.00 94.19 263 GLN A CA 1
ATOM 2054 C C . GLN A 1 263 ? -17.622 13.801 21.844 1.00 94.19 263 GLN A C 1
ATOM 2056 O O . GLN A 1 263 ? -16.756 14.643 21.617 1.00 94.19 263 GLN A O 1
ATOM 2061 N N . LEU A 1 264 ? -17.740 12.689 21.107 1.00 94.62 264 LEU A N 1
ATOM 2062 C CA . LEU A 1 264 ? -16.863 12.406 19.964 1.00 94.62 264 LEU A CA 1
ATOM 2063 C C . LEU A 1 264 ? -16.960 13.478 18.877 1.00 94.62 264 LEU A C 1
ATOM 2065 O O . LEU A 1 264 ? -15.942 13.933 18.367 1.00 94.62 264 LEU A O 1
ATOM 2069 N N . ASN A 1 265 ? -18.172 13.901 18.519 1.00 94.38 265 ASN A N 1
ATOM 2070 C CA . ASN A 1 265 ? -18.366 14.928 17.496 1.00 94.38 265 ASN A CA 1
ATOM 2071 C C . ASN A 1 265 ? -17.827 16.291 17.945 1.00 94.38 265 ASN A C 1
ATOM 2073 O O . ASN A 1 265 ? -17.289 17.037 17.126 1.00 94.38 265 ASN A O 1
ATOM 2077 N N . GLU A 1 266 ? -17.948 16.615 19.233 1.00 93.62 266 GLU A N 1
ATOM 2078 C CA . GLU A 1 266 ? -17.357 17.831 19.788 1.00 93.62 266 GLU A CA 1
ATOM 2079 C C . GLU A 1 266 ? -15.825 17.765 19.767 1.00 93.62 266 GLU A C 1
ATOM 2081 O O . GLU A 1 266 ? -15.183 18.705 19.297 1.00 93.62 266 GLU A O 1
ATOM 2086 N N . LEU A 1 267 ? -15.236 16.630 20.164 1.00 92.94 267 LEU A N 1
ATOM 2087 C CA . LEU A 1 267 ? -13.794 16.411 20.065 1.00 92.94 267 LEU A CA 1
ATOM 2088 C C . LEU A 1 267 ? -13.314 16.507 18.610 1.00 92.94 267 LEU A C 1
ATOM 2090 O O . LEU A 1 267 ? -12.341 17.204 18.336 1.00 92.94 267 LEU A O 1
ATOM 2094 N N . HIS A 1 268 ? -14.025 15.886 17.666 1.00 93.06 268 HIS A N 1
ATOM 2095 C CA . HIS A 1 268 ? -13.714 15.986 16.240 1.00 93.06 268 HIS A CA 1
ATOM 2096 C C . HIS A 1 268 ? -13.672 17.447 15.783 1.00 93.06 268 HIS A C 1
ATOM 2098 O O . HIS A 1 268 ? -12.663 17.867 15.224 1.00 93.06 268 HIS A O 1
ATOM 2104 N N . ARG A 1 269 ? -14.699 18.251 16.101 1.00 91.19 269 ARG A N 1
ATOM 2105 C CA . ARG A 1 269 ? -14.749 19.693 15.781 1.00 91.19 269 ARG A CA 1
ATOM 2106 C C . ARG A 1 269 ? -13.589 20.484 16.382 1.00 91.19 269 ARG A C 1
ATOM 2108 O O . ARG A 1 269 ? -13.141 21.450 15.767 1.00 91.19 269 ARG A O 1
ATOM 2115 N N . MET A 1 270 ? -13.127 20.123 17.579 1.00 89.00 270 MET A N 1
ATOM 2116 C CA . MET A 1 270 ? -11.959 20.755 18.200 1.00 89.00 270 MET A CA 1
ATOM 2117 C C . MET A 1 270 ? -10.675 20.413 17.439 1.00 89.00 270 MET A C 1
ATOM 2119 O O . MET A 1 270 ? -9.900 21.318 17.136 1.00 89.00 270 MET A O 1
ATOM 2123 N N . VAL A 1 271 ? -10.499 19.147 17.051 1.00 86.94 271 VAL A N 1
ATOM 2124 C CA . VAL A 1 271 ? -9.354 18.682 16.250 1.00 86.94 271 VAL A CA 1
ATOM 2125 C C . VAL A 1 271 ? -9.341 19.309 14.850 1.00 86.94 271 VAL A C 1
ATOM 2127 O O . VAL A 1 271 ? -8.272 19.583 14.312 1.00 86.94 271 VAL A O 1
ATOM 2130 N N . GLU A 1 272 ? -10.502 19.611 14.254 1.00 84.06 272 GLU A N 1
ATOM 2131 C CA . GLU A 1 272 ? -10.543 20.349 12.979 1.00 84.06 272 GLU A CA 1
ATOM 2132 C C . GLU A 1 272 ? -10.033 21.792 13.100 1.00 84.06 272 GLU A C 1
ATOM 2134 O O . GLU A 1 272 ? -9.560 22.359 12.119 1.00 84.06 272 GLU A O 1
ATOM 2139 N N . LYS A 1 273 ? -10.166 22.402 14.284 1.00 81.81 273 LYS A N 1
ATOM 2140 C CA . LYS A 1 273 ? -9.823 23.810 14.532 1.00 81.81 273 LYS A CA 1
ATOM 2141 C C . LYS A 1 273 ? -8.392 24.008 15.023 1.00 81.81 273 LYS A C 1
ATOM 2143 O O . LYS A 1 273 ? -7.893 25.130 14.958 1.00 81.81 273 LYS A O 1
ATOM 2148 N N . THR A 1 274 ? -7.738 22.964 15.529 1.00 69.75 274 THR A N 1
ATOM 2149 C CA . THR A 1 274 ? -6.333 23.035 15.948 1.00 69.75 274 THR A CA 1
ATOM 2150 C C . THR A 1 274 ? -5.427 23.248 14.737 1.00 69.75 274 THR A C 1
ATOM 2152 O O . THR A 1 274 ? -5.426 22.448 13.802 1.00 69.75 274 THR A O 1
ATOM 2155 N N . ALA A 1 275 ? -4.657 24.338 14.748 1.00 58.91 275 ALA A N 1
ATOM 2156 C CA . ALA A 1 275 ? -3.720 24.654 13.677 1.00 58.91 275 ALA A CA 1
ATOM 2157 C C . ALA A 1 275 ? -2.589 23.604 13.602 1.00 58.91 275 ALA A C 1
ATOM 2159 O O . ALA A 1 275 ? -2.138 23.114 14.644 1.00 58.91 275 ALA A O 1
ATOM 2160 N N . PRO A 1 276 ? -2.051 23.306 12.403 1.00 59.16 276 PRO A N 1
ATOM 2161 C CA . PRO A 1 276 ? -0.966 22.332 12.224 1.00 59.16 276 PRO A CA 1
ATOM 2162 C C . PRO A 1 276 ? 0.335 22.698 12.966 1.00 59.16 276 PRO A C 1
ATOM 2164 O O . PRO A 1 276 ? 1.208 21.853 13.123 1.00 59.16 276 PRO A O 1
ATOM 2167 N N . HIS A 1 277 ? 0.469 23.933 13.463 1.00 52.38 277 HIS A N 1
ATOM 2168 C CA . HIS A 1 277 ? 1.681 24.439 14.116 1.00 52.38 277 HIS A CA 1
ATOM 2169 C C . HIS A 1 277 ? 1.638 24.457 15.656 1.00 52.38 277 HIS A C 1
ATOM 2171 O O . HIS A 1 277 ? 2.601 24.912 16.278 1.00 52.38 277 HIS A O 1
ATOM 2177 N N . GLU A 1 278 ? 0.568 23.977 16.304 1.00 54.72 278 GLU A N 1
ATOM 2178 C CA . GLU A 1 278 ? 0.563 23.870 17.771 1.00 54.72 278 GLU A CA 1
ATOM 2179 C C . GLU A 1 278 ? 1.523 22.760 18.242 1.00 54.72 278 GLU A C 1
ATOM 2181 O O . GLU A 1 278 ? 1.280 21.564 18.057 1.00 54.72 278 GLU A O 1
ATOM 2186 N N . LYS A 1 279 ? 2.628 23.189 18.875 1.00 51.06 279 LYS A N 1
ATOM 2187 C CA . LYS A 1 279 ? 3.702 22.355 19.451 1.00 51.06 279 LYS A CA 1
ATOM 2188 C C . LYS A 1 279 ? 3.272 21.506 20.654 1.00 51.06 279 LYS A C 1
ATOM 2190 O O . LYS A 1 279 ? 4.068 20.713 21.150 1.00 51.06 279 LYS A O 1
ATOM 2195 N N . THR A 1 280 ? 2.049 21.654 21.153 1.00 56.78 280 THR A N 1
ATOM 2196 C CA . THR A 1 280 ? 1.538 20.889 22.297 1.00 56.78 280 THR A CA 1
ATOM 2197 C C . THR A 1 280 ? 1.181 19.459 21.872 1.00 56.78 280 THR A C 1
ATOM 2199 O O . THR A 1 280 ? 0.023 19.108 21.682 1.00 56.78 280 THR A O 1
ATOM 2202 N N . SER A 1 281 ? 2.194 18.602 21.730 1.00 67.88 281 SER A N 1
ATOM 2203 C CA . SER A 1 281 ? 2.073 17.177 21.365 1.00 67.88 281 SER A CA 1
ATOM 2204 C C . SER A 1 281 ? 1.304 16.334 22.392 1.00 67.88 281 SER A C 1
ATOM 2206 O O . SER A 1 281 ? 0.749 15.289 22.061 1.00 67.88 281 SER A O 1
ATOM 2208 N N . ILE A 1 282 ? 1.232 16.801 23.636 1.00 77.19 282 ILE A N 1
ATOM 2209 C CA . ILE A 1 282 ? 0.765 16.017 24.778 1.00 77.19 282 ILE A CA 1
ATOM 2210 C C . ILE A 1 282 ? -0.728 15.652 24.703 1.00 77.19 282 ILE A C 1
ATOM 2212 O O . ILE A 1 282 ? -1.084 14.480 24.813 1.00 77.19 282 ILE A O 1
ATOM 2216 N N . HIS A 1 283 ? -1.618 16.621 24.474 1.00 81.31 283 HIS A N 1
ATOM 2217 C CA . HIS A 1 283 ? -3.058 16.336 24.402 1.00 81.31 283 HIS A CA 1
ATOM 2218 C C . HIS A 1 283 ? -3.400 15.439 23.199 1.00 81.31 283 HIS A C 1
ATOM 2220 O O . HIS A 1 283 ? -4.326 14.635 23.270 1.00 81.31 283 HIS A O 1
ATOM 2226 N N . LYS A 1 284 ? -2.614 15.521 22.114 1.00 85.88 284 LYS A N 1
ATOM 2227 C CA . LYS A 1 284 ? -2.722 14.648 20.936 1.00 85.88 284 LYS A CA 1
ATOM 2228 C C . LYS A 1 284 ? -2.348 13.201 21.265 1.00 85.88 284 LYS A C 1
ATOM 2230 O O . LYS A 1 284 ? -3.058 12.284 20.865 1.00 85.88 284 LYS A O 1
ATOM 2235 N N . ILE A 1 285 ? -1.276 12.998 22.031 1.00 87.12 285 ILE A N 1
ATOM 2236 C CA . ILE A 1 285 ? -0.870 11.680 22.545 1.00 87.12 285 ILE A CA 1
ATOM 2237 C C . ILE A 1 285 ? -1.967 11.099 23.446 1.00 87.12 285 ILE A C 1
ATOM 2239 O O . ILE A 1 285 ? -2.402 9.966 23.235 1.00 87.12 285 ILE A O 1
ATOM 2243 N N . HIS A 1 286 ? -2.478 11.891 24.395 1.00 86.19 286 HIS A N 1
ATOM 2244 C CA . HIS A 1 286 ? -3.560 11.461 25.284 1.00 86.19 286 HIS A CA 1
ATOM 2245 C C . HIS A 1 286 ? -4.834 11.095 24.503 1.00 86.19 286 HIS A C 1
ATOM 2247 O O . HIS A 1 286 ? -5.455 10.067 24.759 1.00 86.19 286 HIS A O 1
ATOM 2253 N N . MET A 1 287 ? -5.177 11.877 23.479 1.00 90.69 287 MET A N 1
ATOM 2254 C CA . MET A 1 287 ? -6.286 11.578 22.576 1.00 90.69 287 MET A CA 1
ATOM 2255 C C . MET A 1 287 ? -6.090 10.262 21.813 1.00 90.69 287 MET A C 1
ATOM 2257 O O . MET A 1 287 ? -7.020 9.462 21.751 1.00 90.69 287 MET A O 1
ATOM 2261 N N . ILE A 1 288 ? -4.897 9.999 21.264 1.00 92.94 288 ILE A N 1
ATOM 2262 C CA . ILE A 1 288 ? -4.594 8.724 20.588 1.00 92.94 288 ILE A CA 1
ATOM 2263 C C . ILE A 1 288 ? -4.769 7.543 21.547 1.00 92.94 288 ILE A C 1
ATOM 2265 O O . ILE A 1 288 ? -5.297 6.508 21.136 1.00 92.94 288 ILE A O 1
ATOM 2269 N N . LYS A 1 289 ? -4.365 7.701 22.813 1.00 91.56 289 LYS A N 1
ATOM 2270 C CA . LYS A 1 289 ? -4.540 6.678 23.850 1.00 91.56 289 LYS A CA 1
ATOM 2271 C C . LYS A 1 289 ? -6.021 6.400 24.120 1.00 91.56 289 LYS A C 1
ATOM 2273 O O . LYS A 1 289 ? -6.455 5.264 23.964 1.00 91.56 289 LYS A O 1
ATOM 2278 N N . VAL A 1 290 ? -6.807 7.433 24.431 1.00 92.69 290 VAL A N 1
ATOM 2279 C CA . VAL A 1 290 ? -8.237 7.289 24.768 1.00 92.69 290 VAL A CA 1
ATOM 2280 C C . VAL A 1 290 ? -9.052 6.740 23.592 1.00 92.69 290 VAL A C 1
ATOM 2282 O O . VAL A 1 290 ? -9.896 5.862 23.767 1.00 92.69 290 VAL A O 1
ATOM 2285 N N . ILE A 1 291 ? -8.790 7.204 22.365 1.00 96.00 291 ILE A N 1
ATOM 2286 C CA . ILE A 1 291 ? -9.458 6.644 21.183 1.00 96.00 291 ILE A CA 1
ATOM 2287 C C . ILE A 1 291 ? -8.968 5.212 20.898 1.00 96.00 291 ILE A C 1
ATOM 2289 O O . ILE A 1 291 ? -9.748 4.373 20.454 1.00 96.00 291 ILE A O 1
ATOM 2293 N N . GLY A 1 292 ? -7.705 4.895 21.191 1.00 94.69 292 GLY A N 1
ATOM 2294 C CA . GLY A 1 292 ? -7.180 3.532 21.113 1.00 94.69 292 GLY A CA 1
ATOM 2295 C C . GLY A 1 292 ? -7.857 2.561 22.072 1.00 94.69 292 GLY A C 1
ATOM 2296 O O . GLY A 1 292 ? -8.219 1.463 21.656 1.00 94.69 292 GLY A O 1
ATOM 2297 N N . GLU A 1 293 ? -8.097 2.980 23.312 1.00 93.06 293 GLU A N 1
ATOM 2298 C CA . GLU A 1 293 ? -8.866 2.231 24.312 1.00 93.06 293 GLU A CA 1
ATOM 2299 C C . GLU A 1 293 ? -10.298 1.962 23.831 1.00 93.06 293 GLU A C 1
ATOM 2301 O O . GLU A 1 293 ? -10.773 0.827 23.890 1.00 93.06 293 GLU A O 1
ATOM 2306 N N . LEU A 1 294 ? -10.961 2.969 23.253 1.00 95.38 294 LEU A N 1
ATOM 2307 C CA . LEU A 1 294 ? -12.265 2.783 22.618 1.00 95.38 294 LEU A CA 1
ATOM 2308 C C . LEU A 1 294 ? -12.222 1.728 21.510 1.00 95.38 294 LEU A C 1
ATOM 2310 O O . LEU A 1 294 ? -13.083 0.848 21.458 1.00 95.38 294 LEU A O 1
ATOM 2314 N N . LEU A 1 295 ? -11.238 1.807 20.611 1.00 96.00 295 LEU A N 1
ATOM 2315 C CA . LEU A 1 295 ? -11.124 0.858 19.505 1.00 96.00 295 LEU A CA 1
ATOM 2316 C C . LEU A 1 295 ? -10.809 -0.552 20.011 1.00 96.00 295 LEU A C 1
ATOM 2318 O O . LEU A 1 295 ? -11.288 -1.524 19.425 1.00 96.00 295 LEU A O 1
ATOM 2322 N N . ALA A 1 296 ? -10.058 -0.670 21.108 1.00 94.25 296 ALA A N 1
ATOM 2323 C CA . ALA A 1 296 ? -9.802 -1.935 21.779 1.00 94.25 296 ALA A CA 1
ATOM 2324 C C . ALA A 1 296 ? -11.106 -2.569 22.277 1.00 94.25 296 ALA A C 1
ATOM 2326 O O . ALA A 1 296 ? -11.368 -3.731 21.966 1.00 94.25 296 ALA A O 1
ATOM 2327 N N . ILE A 1 297 ? -11.957 -1.798 22.966 1.00 93.25 297 ILE A N 1
ATOM 2328 C CA . ILE A 1 297 ? -13.275 -2.266 23.421 1.00 93.25 297 ILE A CA 1
ATOM 2329 C C . ILE A 1 297 ? -14.120 -2.679 22.210 1.00 93.25 297 ILE A C 1
ATOM 2331 O O . ILE A 1 297 ? -14.588 -3.813 22.148 1.00 93.25 297 ILE A O 1
ATOM 2335 N N . ALA A 1 298 ? -14.257 -1.804 21.210 1.00 93.81 298 ALA A N 1
ATOM 2336 C CA . ALA A 1 298 ? -15.079 -2.069 20.031 1.00 93.81 298 ALA A CA 1
ATOM 2337 C C . ALA A 1 298 ? -14.626 -3.307 19.233 1.00 93.81 298 ALA A C 1
ATOM 2339 O O . ALA A 1 298 ? -15.447 -3.971 18.604 1.00 93.81 298 ALA A O 1
ATOM 2340 N N . CYS A 1 299 ? -13.329 -3.630 19.247 1.00 92.88 299 CYS A N 1
ATOM 2341 C CA . CYS A 1 299 ? -12.785 -4.756 18.495 1.00 92.88 299 CYS A CA 1
ATOM 2342 C C . CYS A 1 299 ? -12.710 -6.063 19.296 1.00 92.88 299 CYS A C 1
ATOM 2344 O O . CYS A 1 299 ? -12.914 -7.130 18.713 1.00 92.88 299 CYS A O 1
ATOM 2346 N N . ASP A 1 300 ? -12.323 -6.028 20.572 1.00 90.06 300 ASP A N 1
ATOM 2347 C CA . ASP A 1 300 ? -11.994 -7.227 21.359 1.00 90.06 300 ASP A CA 1
ATOM 2348 C C . ASP A 1 300 ? -13.097 -7.637 22.354 1.00 90.06 300 ASP A C 1
ATOM 2350 O O . ASP A 1 300 ? -13.145 -8.809 22.726 1.00 90.06 300 ASP A O 1
ATOM 2354 N N . ARG A 1 301 ? -14.013 -6.736 22.738 1.00 89.75 301 ARG A N 1
ATOM 2355 C CA . ARG A 1 301 ? -15.138 -7.042 23.641 1.00 89.75 301 ARG A CA 1
ATOM 2356 C C . ARG A 1 301 ? -16.402 -7.359 22.850 1.00 89.75 301 ARG A C 1
ATOM 2358 O O . ARG A 1 301 ? -17.203 -6.474 22.575 1.00 89.75 301 ARG A O 1
ATOM 2365 N N . GLU A 1 302 ? -16.600 -8.628 22.495 1.00 86.56 302 GLU A N 1
ATOM 2366 C CA . GLU A 1 302 ? -17.772 -9.084 21.720 1.00 86.56 302 GLU A CA 1
ATOM 2367 C C . GLU A 1 302 ? -19.117 -8.735 22.390 1.00 86.56 302 GLU A C 1
ATOM 2369 O O . GLU A 1 302 ? -20.102 -8.482 21.699 1.00 86.56 302 GLU A O 1
ATOM 2374 N N . ASP A 1 303 ? -19.153 -8.654 23.725 1.00 87.00 303 ASP A N 1
ATOM 2375 C CA . ASP A 1 303 ? -20.324 -8.261 24.519 1.00 87.00 303 ASP A CA 1
ATOM 2376 C C . ASP A 1 303 ? -20.712 -6.779 24.364 1.00 87.00 303 ASP A C 1
ATOM 2378 O O . ASP A 1 303 ? -21.880 -6.423 24.539 1.00 87.00 303 ASP A O 1
ATOM 2382 N N . LEU A 1 304 ? -19.748 -5.919 24.018 1.00 88.12 304 LEU A N 1
ATOM 2383 C CA . LEU A 1 304 ? -19.925 -4.470 23.870 1.00 88.12 304 LEU A CA 1
ATOM 2384 C C . LEU A 1 304 ? -19.792 -3.992 22.421 1.00 88.12 304 LEU A C 1
ATOM 2386 O O . LEU A 1 304 ? -20.302 -2.926 22.089 1.00 88.12 304 LEU A O 1
ATOM 2390 N N . ALA A 1 305 ? -19.144 -4.767 21.550 1.00 87.81 305 ALA A N 1
ATOM 2391 C CA . ALA A 1 305 ? -18.857 -4.399 20.166 1.00 87.81 305 ALA A CA 1
ATOM 2392 C C . ALA A 1 305 ? -20.121 -3.979 19.401 1.00 87.81 305 ALA A C 1
ATOM 2394 O O . ALA A 1 305 ? -20.107 -2.981 18.685 1.00 87.81 305 ALA A O 1
ATOM 2395 N N . GLY A 1 306 ? -21.236 -4.685 19.618 1.00 87.19 306 GLY A N 1
ATOM 2396 C CA . GLY A 1 306 ? -22.525 -4.370 18.995 1.00 87.19 306 GLY A CA 1
ATOM 2397 C C . GLY A 1 306 ? -23.188 -3.073 19.479 1.00 87.19 306 GLY A C 1
ATOM 2398 O O . GLY A 1 306 ? -24.168 -2.648 18.877 1.00 87.19 306 GLY A O 1
ATOM 2399 N N . GLN A 1 307 ? -22.688 -2.443 20.549 1.00 91.19 307 GLN A N 1
ATOM 2400 C CA . GLN A 1 307 ? -23.215 -1.170 21.058 1.00 91.19 307 GLN A CA 1
ATOM 2401 C C . GLN A 1 307 ? -22.608 0.049 20.345 1.00 91.19 307 GLN A C 1
ATOM 2403 O O . GLN A 1 307 ? -23.198 1.129 20.374 1.00 91.19 307 GLN A O 1
ATOM 2408 N N . PHE A 1 308 ? -21.447 -0.101 19.697 1.00 92.81 308 PHE A N 1
ATOM 2409 C CA . PHE A 1 308 ? -20.825 0.980 18.938 1.00 92.81 308 PHE A CA 1
ATOM 2410 C C . PHE A 1 308 ? -21.448 1.092 17.549 1.00 92.81 308 PHE A C 1
ATOM 2412 O O . PHE A 1 308 ? -21.460 0.139 16.773 1.00 92.81 308 PHE A O 1
ATOM 2419 N N . THR A 1 309 ? -21.920 2.288 17.205 1.00 93.69 309 THR A N 1
ATOM 2420 C CA . THR A 1 309 ? -22.387 2.579 15.848 1.00 93.69 309 THR A CA 1
ATOM 2421 C C . THR A 1 309 ? -21.201 2.706 14.892 1.00 93.69 309 THR A C 1
ATOM 2423 O O . THR A 1 309 ? -20.127 3.197 15.259 1.00 93.69 309 THR A O 1
ATOM 2426 N N . THR A 1 310 ? -21.404 2.355 13.619 1.00 93.69 310 THR A N 1
ATOM 2427 C CA . THR A 1 310 ? -20.414 2.604 12.557 1.00 93.69 310 THR A CA 1
ATOM 2428 C C . THR A 1 310 ? -20.027 4.084 12.490 1.00 93.69 310 THR A C 1
ATOM 2430 O O . THR A 1 310 ? -18.859 4.412 12.301 1.00 93.69 310 THR A O 1
ATOM 2433 N N . LYS A 1 311 ? -20.980 4.993 12.738 1.00 94.25 311 LYS A N 1
ATOM 2434 C CA . LYS A 1 311 ? -20.743 6.440 12.791 1.00 94.25 311 LYS A CA 1
ATOM 2435 C C . LYS A 1 311 ? -19.787 6.843 13.916 1.00 94.25 311 LYS A C 1
ATOM 2437 O O . LYS A 1 311 ? -18.876 7.630 13.672 1.00 94.25 311 LYS A O 1
ATOM 2442 N N . ALA A 1 312 ? -19.958 6.306 15.126 1.00 95.25 312 ALA A N 1
ATOM 2443 C CA . ALA A 1 312 ? -19.046 6.573 16.237 1.00 95.25 312 ALA A CA 1
ATOM 2444 C C . ALA A 1 312 ? -17.625 6.091 15.911 1.00 95.25 312 ALA A C 1
ATOM 2446 O O . ALA A 1 312 ? -16.661 6.827 16.116 1.00 95.25 312 ALA A O 1
ATOM 2447 N N . LEU A 1 313 ? -17.496 4.890 15.338 1.00 97.00 313 LEU A N 1
ATOM 2448 C CA . LEU A 1 313 ? -16.205 4.343 14.917 1.00 97.00 313 LEU A CA 1
ATOM 2449 C C . LEU A 1 313 ? -15.569 5.174 13.795 1.00 97.00 313 LEU A C 1
ATOM 2451 O O . LEU A 1 313 ? -14.376 5.462 13.856 1.00 97.00 313 LEU A O 1
ATOM 2455 N N . TYR A 1 314 ? -16.358 5.629 12.821 1.00 96.56 314 TYR A N 1
ATOM 2456 C CA . TYR A 1 314 ? -15.898 6.516 11.751 1.00 96.56 314 TYR A CA 1
ATOM 2457 C C . TYR A 1 314 ? -15.343 7.824 12.314 1.00 96.56 314 TYR A C 1
ATOM 2459 O O . TYR A 1 314 ? -14.207 8.190 12.009 1.00 96.56 314 TYR A O 1
ATOM 2467 N N . THR A 1 315 ? -16.086 8.492 13.201 1.00 96.25 315 THR A N 1
ATOM 2468 C CA . THR A 1 315 ? -15.627 9.728 13.848 1.00 96.25 315 THR A CA 1
ATOM 2469 C C . THR A 1 315 ? -14.354 9.496 14.669 1.00 96.25 315 THR A C 1
ATOM 2471 O O . THR A 1 315 ? -13.439 10.316 14.616 1.00 96.25 315 THR A O 1
ATOM 2474 N N . SER A 1 316 ? -14.239 8.366 15.370 1.00 97.06 316 SER A N 1
ATOM 2475 C CA . SER A 1 316 ? -13.023 7.994 16.106 1.00 97.06 316 SER A CA 1
ATOM 2476 C C . SER A 1 316 ? -11.802 7.845 15.191 1.00 97.06 316 SER A C 1
ATOM 2478 O O . SER A 1 316 ? -10.741 8.400 15.479 1.00 97.06 316 SER A O 1
ATOM 2480 N N . VAL A 1 317 ? -11.935 7.153 14.055 1.00 97.25 317 VAL A N 1
ATOM 2481 C CA . VAL A 1 317 ? -10.829 6.997 13.092 1.00 97.25 317 VAL A CA 1
ATOM 2482 C C . VAL A 1 317 ? -10.509 8.324 12.387 1.00 97.25 317 VAL A C 1
ATOM 2484 O O . VAL A 1 317 ? -9.339 8.618 12.143 1.00 97.25 317 VAL A O 1
ATOM 2487 N N . MET A 1 318 ? -11.508 9.170 12.119 1.00 95.12 318 MET A N 1
ATOM 2488 C CA . MET A 1 318 ? -11.303 10.538 11.619 1.00 95.12 318 MET A CA 1
ATOM 2489 C C . MET A 1 318 ? -10.457 11.378 12.583 1.00 95.12 318 MET A C 1
ATOM 2491 O O . MET A 1 318 ? -9.503 12.031 12.159 1.00 95.12 318 MET A O 1
ATOM 2495 N N . ILE A 1 319 ? -10.778 11.338 13.882 1.00 95.12 319 ILE A N 1
ATOM 2496 C CA . ILE A 1 319 ? -10.008 12.020 14.930 1.00 95.12 319 ILE A CA 1
ATOM 2497 C C . ILE A 1 319 ? -8.555 11.534 14.919 1.00 95.12 319 ILE A C 1
ATOM 2499 O O . ILE A 1 319 ? -7.640 12.359 14.870 1.00 95.12 319 ILE A O 1
ATOM 2503 N N . LEU A 1 320 ? -8.328 10.214 14.903 1.00 95.50 320 LEU A N 1
ATOM 2504 C CA . LEU A 1 320 ? -6.979 9.639 14.843 1.00 95.50 320 LEU A CA 1
ATOM 2505 C C . LEU A 1 320 ? -6.214 10.106 13.604 1.00 95.50 320 LEU A C 1
ATOM 2507 O O . LEU A 1 320 ? -5.112 10.631 13.734 1.00 95.50 320 LEU A O 1
ATOM 2511 N N . SER A 1 321 ? -6.814 9.974 12.421 1.00 93.75 321 SER A N 1
ATOM 2512 C CA . SER A 1 321 ? -6.192 10.340 11.146 1.00 93.75 321 SER A CA 1
ATOM 2513 C C . SER A 1 321 ? -5.731 11.799 11.133 1.00 93.75 321 SER A C 1
ATOM 2515 O O . SER A 1 321 ? -4.581 12.080 10.787 1.00 93.75 321 SER A O 1
ATOM 2517 N N . ARG A 1 322 ? -6.569 12.734 11.598 1.00 91.31 322 ARG A N 1
ATOM 2518 C CA . ARG A 1 322 ? -6.188 14.154 11.683 1.00 91.31 322 ARG A CA 1
ATOM 2519 C C . ARG A 1 322 ? -5.111 14.419 12.721 1.00 91.31 322 ARG A C 1
ATOM 2521 O O . ARG A 1 322 ? -4.208 15.214 12.480 1.00 91.31 322 ARG A O 1
ATOM 2528 N N . THR A 1 323 ? -5.185 13.734 13.856 1.00 90.62 323 THR A N 1
ATOM 2529 C CA . THR A 1 323 ? -4.194 13.869 14.928 1.00 90.62 323 THR A CA 1
ATOM 2530 C C . THR A 1 323 ? -2.812 13.443 14.447 1.00 90.62 323 THR A C 1
ATOM 2532 O O . THR A 1 323 ? -1.850 14.195 14.597 1.00 90.62 323 THR A O 1
ATOM 2535 N N . ILE A 1 324 ? -2.732 12.275 13.810 1.00 91.62 324 ILE A N 1
ATOM 2536 C CA . ILE A 1 324 ? -1.511 11.699 13.236 1.00 91.62 324 ILE A CA 1
ATOM 2537 C C . ILE A 1 324 ? -0.952 12.606 12.135 1.00 91.62 324 ILE A C 1
ATOM 2539 O O . ILE A 1 324 ? 0.239 12.892 12.132 1.00 91.62 324 ILE A O 1
ATOM 2543 N N . SER A 1 325 ? -1.815 13.126 11.254 1.00 88.81 325 SER A N 1
ATOM 2544 C CA . SER A 1 325 ? -1.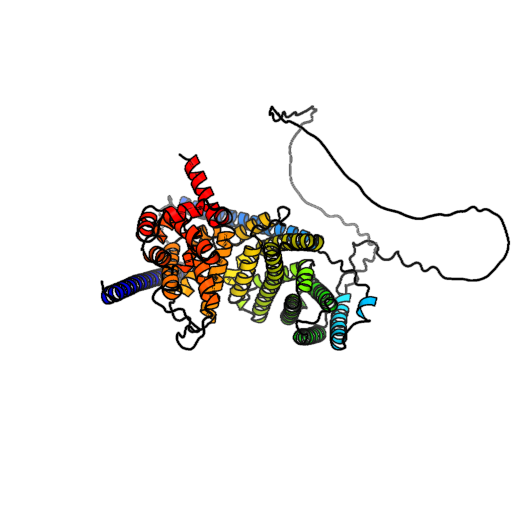408 14.024 10.159 1.00 88.81 325 SER A CA 1
ATOM 2545 C C . SER A 1 325 ? -0.841 15.362 10.648 1.00 88.81 325 SER A C 1
ATOM 2547 O O . SER A 1 325 ? -0.162 16.058 9.901 1.00 88.81 325 SER A O 1
ATOM 2549 N N . SER A 1 326 ? -1.148 15.761 11.886 1.00 84.50 326 SER A N 1
ATOM 2550 C CA . SER A 1 326 ? -0.793 17.088 12.393 1.00 84.50 326 SER A CA 1
ATOM 2551 C C . SER A 1 326 ? 0.652 17.212 12.882 1.00 84.50 326 SER A C 1
ATOM 2553 O O . SER A 1 326 ? 1.160 18.330 12.936 1.00 84.50 326 SER A O 1
ATOM 2555 N N . CYS A 1 327 ? 1.312 16.115 13.277 1.00 80.38 327 CYS A N 1
ATOM 2556 C CA . CYS A 1 327 ? 2.740 16.118 13.605 1.00 80.38 327 CYS A CA 1
ATOM 2557 C C . CYS A 1 327 ? 3.352 14.708 13.627 1.00 80.38 327 CYS A C 1
ATOM 2559 O O . CYS A 1 327 ? 2.729 13.742 14.074 1.00 80.38 327 CYS A O 1
ATOM 2561 N N . THR A 1 328 ? 4.630 14.618 13.250 1.00 81.69 328 THR A N 1
ATOM 2562 C CA . THR A 1 328 ? 5.408 13.367 13.203 1.00 81.69 328 THR A CA 1
ATOM 2563 C C . THR A 1 328 ? 5.426 12.632 14.544 1.00 81.69 328 THR A C 1
ATOM 2565 O O . THR A 1 328 ? 5.293 11.416 14.582 1.00 81.69 328 THR A O 1
ATOM 2568 N N . MET A 1 329 ? 5.497 13.356 15.669 1.00 83.56 329 MET A N 1
ATOM 2569 C CA . MET A 1 329 ? 5.479 12.744 17.006 1.00 83.56 329 MET A CA 1
ATOM 2570 C C . MET A 1 329 ? 4.190 11.967 17.293 1.00 83.56 329 MET A C 1
ATOM 2572 O O . MET A 1 329 ? 4.240 10.887 17.879 1.00 83.56 329 MET A O 1
ATOM 2576 N N . SER A 1 330 ? 3.033 12.486 16.872 1.00 88.44 330 SER A N 1
ATOM 2577 C CA . SER A 1 330 ? 1.756 11.785 17.030 1.00 88.44 330 SER A CA 1
ATOM 2578 C C . SER A 1 330 ? 1.678 10.548 16.139 1.00 88.44 330 SER A C 1
ATOM 2580 O O . SER A 1 330 ? 1.148 9.528 16.577 1.00 88.44 330 SER A O 1
ATOM 2582 N N . ALA A 1 331 ? 2.242 10.603 14.931 1.00 90.12 331 ALA A N 1
ATOM 2583 C CA . ALA A 1 331 ? 2.339 9.442 14.054 1.00 90.12 331 ALA A CA 1
ATOM 2584 C C . ALA A 1 331 ? 3.255 8.354 14.625 1.00 90.12 331 ALA A C 1
ATOM 2586 O O . ALA A 1 331 ? 2.839 7.199 14.712 1.00 90.12 331 ALA A O 1
ATOM 2587 N N . SER A 1 332 ? 4.442 8.722 15.110 1.00 89.12 332 SER A N 1
ATOM 2588 C CA . SER A 1 332 ? 5.362 7.803 15.788 1.00 89.12 332 SER A CA 1
ATOM 2589 C C . SER A 1 332 ? 4.719 7.160 17.019 1.00 89.12 332 SER A C 1
ATOM 2591 O O . SER A 1 332 ? 4.794 5.944 17.181 1.00 89.12 332 SER A O 1
ATOM 2593 N N . PHE A 1 333 ? 4.012 7.942 17.845 1.00 90.25 333 PHE A N 1
ATOM 2594 C CA . PHE A 1 333 ? 3.298 7.422 19.017 1.00 90.25 333 PHE A CA 1
ATOM 2595 C C . PHE A 1 333 ? 2.136 6.487 18.640 1.00 90.25 333 PHE A C 1
ATOM 2597 O O . PHE A 1 333 ? 1.958 5.415 19.218 1.00 90.25 333 PHE A O 1
ATOM 2604 N N . PHE A 1 334 ? 1.335 6.845 17.636 1.00 94.12 334 PHE A N 1
ATOM 2605 C CA . PHE A 1 334 ? 0.296 5.950 17.125 1.00 94.12 334 PHE A CA 1
ATOM 2606 C C . PHE A 1 334 ? 0.895 4.636 16.611 1.00 94.12 334 PHE A C 1
ATOM 2608 O O . PHE A 1 334 ? 0.374 3.556 16.894 1.00 94.12 334 PHE A O 1
ATOM 2615 N N . MET A 1 335 ? 2.014 4.721 15.889 1.00 93.62 335 MET A N 1
ATOM 2616 C CA . MET A 1 335 ? 2.708 3.550 15.382 1.00 93.62 335 MET A CA 1
ATOM 2617 C C . MET A 1 335 ? 3.283 2.701 16.507 1.00 93.62 335 MET A C 1
ATOM 2619 O O . MET A 1 335 ? 3.233 1.487 16.365 1.00 93.62 335 MET A O 1
ATOM 2623 N N . SER A 1 336 ? 3.744 3.275 17.625 1.00 90.81 336 SER A N 1
ATOM 2624 C CA . SER A 1 336 ? 4.312 2.539 18.765 1.00 90.81 336 SER A CA 1
ATOM 2625 C C . SER A 1 336 ? 3.281 1.883 19.692 1.00 90.81 336 SER A C 1
ATOM 2627 O O . SER A 1 336 ? 3.651 1.009 20.474 1.00 90.81 336 SER A O 1
ATOM 2629 N N . THR A 1 337 ? 1.999 2.247 19.608 1.00 91.25 337 THR A N 1
ATOM 2630 C CA . THR A 1 337 ? 0.937 1.788 20.528 1.00 91.25 337 THR A CA 1
ATOM 2631 C C . THR A 1 337 ? 0.068 0.668 19.949 1.00 91.25 337 THR A C 1
ATOM 2633 O O . THR A 1 337 ? 0.188 0.285 18.782 1.00 91.25 337 THR A O 1
ATOM 2636 N N . CYS A 1 338 ? -0.828 0.104 20.768 1.00 93.00 338 CYS A N 1
ATOM 2637 C CA . CYS A 1 338 ? -1.814 -0.893 20.337 1.00 93.00 338 CYS A CA 1
ATOM 2638 C C . CYS A 1 338 ? -2.866 -0.324 19.363 1.00 93.00 338 CYS A C 1
ATOM 2640 O O . CYS A 1 338 ? -3.490 -1.089 18.626 1.00 93.00 338 CYS A O 1
ATOM 2642 N N . THR A 1 339 ? -3.053 1.000 19.325 1.00 94.94 339 THR A N 1
ATOM 2643 C CA . THR A 1 339 ? -4.085 1.676 18.525 1.00 94.94 339 THR A CA 1
ATOM 2644 C C . THR A 1 339 ? -4.014 1.292 17.047 1.00 94.94 339 THR A C 1
ATOM 2646 O O . THR A 1 339 ? -5.037 0.935 16.460 1.00 94.94 339 THR A O 1
ATOM 2649 N N . CYS A 1 340 ? -2.819 1.264 16.447 1.00 94.88 340 CYS A N 1
ATOM 2650 C CA . CYS A 1 340 ? -2.649 0.881 15.042 1.00 94.88 340 CYS A CA 1
ATOM 2651 C C . CYS A 1 340 ? -3.109 -0.561 14.757 1.00 94.88 340 CYS A C 1
ATOM 2653 O O . CYS A 1 340 ? -3.713 -0.832 13.719 1.00 94.88 340 CYS A O 1
ATOM 2655 N N . VAL A 1 341 ? -2.925 -1.480 15.711 1.00 96.62 341 VAL A N 1
ATOM 2656 C CA . VAL A 1 341 ? -3.372 -2.880 15.617 1.00 96.62 341 VAL A CA 1
ATOM 2657 C C . VAL A 1 341 ? -4.897 -2.963 15.595 1.00 96.62 341 VAL A C 1
ATOM 2659 O O . VAL A 1 341 ? -5.463 -3.752 14.832 1.00 96.62 341 VAL A O 1
ATOM 2662 N N . TYR A 1 342 ? -5.570 -2.144 16.407 1.00 97.31 342 TYR A N 1
ATOM 2663 C CA . TYR A 1 342 ? -7.029 -2.094 16.444 1.00 97.31 342 TYR A CA 1
ATOM 2664 C C . TYR A 1 342 ? -7.620 -1.429 15.202 1.00 97.31 342 TYR A C 1
ATOM 2666 O O . TYR A 1 342 ? -8.639 -1.907 14.714 1.00 97.31 342 TYR A O 1
ATOM 2674 N N . VAL A 1 343 ? -6.955 -0.431 14.609 1.00 97.88 343 VAL A N 1
ATOM 2675 C CA . VAL A 1 343 ? -7.368 0.115 13.303 1.00 97.88 343 VAL A CA 1
ATOM 2676 C C . VAL A 1 343 ? -7.249 -0.946 12.199 1.00 97.88 343 VAL A C 1
ATOM 2678 O O . VAL A 1 343 ? -8.178 -1.103 11.409 1.00 97.88 343 VAL A O 1
ATOM 2681 N N . VAL A 1 344 ? -6.176 -1.752 12.179 1.00 97.88 344 VAL A N 1
ATOM 2682 C CA . VAL A 1 344 ? -6.063 -2.890 11.241 1.00 97.88 344 VAL A CA 1
ATOM 2683 C C . VAL A 1 344 ? -7.169 -3.920 11.473 1.00 97.88 344 VAL A C 1
ATOM 2685 O O . VAL A 1 344 ? -7.779 -4.402 10.517 1.00 97.88 344 VAL A O 1
ATOM 2688 N N . LYS A 1 345 ? -7.451 -4.264 12.736 1.00 96.81 345 LYS A N 1
ATOM 2689 C CA . LYS A 1 345 ? -8.525 -5.206 13.069 1.00 96.81 345 LYS A CA 1
ATOM 2690 C C . LYS A 1 345 ? -9.891 -4.662 12.639 1.00 96.81 345 LYS A C 1
ATOM 2692 O O . LYS A 1 345 ? -10.669 -5.415 12.061 1.00 96.81 345 LYS A O 1
ATOM 2697 N N . LEU A 1 346 ? -10.156 -3.377 12.859 1.00 96.94 346 LEU A N 1
ATOM 2698 C CA . LEU A 1 346 ? -11.387 -2.720 12.436 1.00 96.94 346 LEU A CA 1
ATOM 2699 C C . LEU A 1 346 ? -11.541 -2.745 10.913 1.00 96.94 346 LEU A C 1
ATOM 2701 O O . LEU A 1 346 ? -12.590 -3.159 10.429 1.00 96.94 346 LEU A O 1
ATOM 2705 N N . LEU A 1 347 ? -10.490 -2.390 10.165 1.00 97.25 347 LEU A N 1
ATOM 2706 C CA . LEU A 1 347 ? -10.477 -2.492 8.703 1.00 97.25 347 LEU A CA 1
ATOM 2707 C C . LEU A 1 347 ? -10.777 -3.925 8.245 1.00 97.25 347 LEU A C 1
ATOM 2709 O O . LEU A 1 347 ? -11.607 -4.132 7.364 1.00 97.25 347 LEU A O 1
ATOM 2713 N N . SER A 1 348 ? -10.149 -4.923 8.873 1.00 95.75 348 SER A N 1
ATOM 2714 C CA . SER A 1 348 ? -10.412 -6.330 8.567 1.00 95.75 348 SER A CA 1
ATOM 2715 C C . SER A 1 348 ? -11.875 -6.705 8.789 1.00 95.75 348 SER A C 1
ATOM 2717 O O . SER A 1 348 ? -12.436 -7.383 7.937 1.00 95.75 348 SER A O 1
ATOM 2719 N N . ILE A 1 349 ? -12.475 -6.280 9.907 1.00 94.56 349 ILE A N 1
ATOM 2720 C CA . ILE A 1 349 ? -13.885 -6.544 10.226 1.00 94.56 349 ILE A CA 1
ATOM 2721 C C . ILE A 1 349 ? -14.794 -5.905 9.176 1.00 94.56 349 ILE A C 1
ATOM 2723 O O . ILE A 1 349 ? -15.708 -6.568 8.699 1.00 94.56 349 ILE A O 1
ATOM 2727 N N . GLN A 1 350 ? -14.540 -4.652 8.782 1.00 94.12 350 GLN A N 1
ATOM 2728 C CA . GLN A 1 350 ? -15.365 -4.003 7.759 1.00 94.12 350 GLN A CA 1
ATOM 2729 C C . GLN A 1 350 ? -15.252 -4.718 6.412 1.00 94.12 350 GLN A C 1
ATOM 2731 O O . GLN A 1 350 ? -16.267 -4.991 5.792 1.00 94.12 350 GLN A O 1
ATOM 2736 N N . LEU A 1 351 ? -14.047 -5.116 5.997 1.00 92.81 351 LEU A N 1
ATOM 2737 C CA . LEU A 1 351 ? -13.843 -5.844 4.738 1.00 92.81 351 LEU A CA 1
ATOM 2738 C C . LEU A 1 351 ? -14.397 -7.279 4.741 1.00 92.81 351 LEU A C 1
ATOM 2740 O O . LEU A 1 351 ? -14.435 -7.905 3.686 1.00 92.81 351 LEU A O 1
ATOM 2744 N N . GLU A 1 352 ? -14.775 -7.832 5.897 1.00 91.12 352 GLU A N 1
ATOM 2745 C CA . GLU A 1 352 ? -15.493 -9.114 5.982 1.00 91.12 352 GLU A CA 1
ATOM 2746 C C . GLU A 1 352 ? -16.999 -8.967 5.758 1.00 91.12 352 GLU A C 1
ATOM 2748 O O . GLU A 1 352 ? -17.661 -9.954 5.434 1.00 91.12 352 GLU A O 1
ATOM 2753 N N . LYS A 1 353 ? -17.537 -7.756 5.917 1.00 89.44 353 LYS A N 1
ATOM 2754 C CA . LYS A 1 353 ? -18.937 -7.458 5.630 1.00 89.44 353 LYS A CA 1
ATOM 2755 C C . LYS A 1 353 ? -19.148 -7.255 4.133 1.00 89.44 353 LYS A C 1
ATOM 2757 O O . LYS A 1 353 ? -18.223 -6.923 3.391 1.00 89.44 353 LYS A O 1
ATOM 2762 N N . ASP A 1 354 ? -20.401 -7.361 3.706 1.00 81.69 354 ASP A N 1
ATOM 2763 C CA . ASP A 1 354 ? -20.811 -6.864 2.395 1.00 81.69 354 ASP A CA 1
ATOM 2764 C C . ASP A 1 354 ? -20.924 -5.331 2.427 1.00 81.69 354 ASP A C 1
ATOM 2766 O O . ASP A 1 354 ? -21.998 -4.760 2.618 1.00 81.69 354 ASP A O 1
ATOM 2770 N N . ILE A 1 355 ? -19.785 -4.651 2.284 1.00 83.44 355 ILE A N 1
ATOM 2771 C CA . ILE A 1 355 ? -19.681 -3.187 2.386 1.00 83.44 355 ILE A CA 1
ATOM 2772 C C . ILE A 1 355 ? -20.440 -2.421 1.293 1.00 83.44 355 ILE A C 1
ATOM 2774 O O . ILE A 1 355 ? -20.564 -1.203 1.378 1.00 83.44 355 ILE A O 1
ATOM 2778 N N . HIS A 1 356 ? -20.953 -3.102 0.264 1.00 83.56 356 HIS A N 1
ATOM 2779 C CA . HIS A 1 356 ? -21.791 -2.471 -0.760 1.00 83.56 356 HIS A CA 1
ATOM 2780 C C . HIS A 1 356 ? -23.206 -2.190 -0.248 1.00 83.56 356 HIS A C 1
ATOM 2782 O O . HIS A 1 356 ? -23.923 -1.386 -0.840 1.00 83.56 356 HIS A O 1
ATOM 2788 N N . THR A 1 357 ? -23.601 -2.828 0.858 1.00 84.06 357 THR A N 1
ATOM 2789 C CA . THR A 1 357 ? -24.941 -2.687 1.443 1.00 84.06 357 THR A CA 1
ATOM 2790 C C . THR A 1 357 ? -25.093 -1.445 2.319 1.00 84.06 357 THR A C 1
ATOM 2792 O O . THR A 1 357 ? -26.177 -0.863 2.352 1.00 84.06 357 THR A O 1
ATOM 2795 N N . ASP A 1 358 ? -24.021 -0.999 2.984 1.00 86.81 358 ASP A N 1
ATOM 2796 C CA . ASP A 1 358 ? -24.032 0.165 3.874 1.00 86.81 358 ASP A CA 1
ATOM 2797 C C . ASP A 1 358 ? -22.885 1.130 3.549 1.00 86.81 358 ASP A C 1
ATOM 2799 O O . ASP A 1 358 ? -21.698 0.837 3.717 1.00 86.81 358 ASP A O 1
ATOM 2803 N N . ARG A 1 359 ? -23.262 2.343 3.134 1.00 90.69 359 ARG A N 1
ATOM 2804 C CA . ARG A 1 359 ? -22.327 3.434 2.848 1.00 90.69 359 ARG A CA 1
ATOM 2805 C C . ARG A 1 359 ? -21.476 3.810 4.065 1.00 90.69 359 ARG A C 1
ATOM 2807 O O . ARG A 1 359 ? -20.320 4.178 3.888 1.00 90.69 359 ARG A O 1
ATOM 2814 N N . CYS A 1 360 ? -22.008 3.708 5.282 1.00 90.06 360 CYS A N 1
ATOM 2815 C CA . CYS A 1 360 ? -21.258 4.033 6.493 1.00 90.06 360 CYS A CA 1
ATOM 2816 C C . CYS A 1 360 ? -20.109 3.043 6.723 1.00 90.06 360 CYS A C 1
ATOM 2818 O O . CYS A 1 360 ? -19.019 3.456 7.118 1.00 90.06 360 CYS A O 1
ATOM 2820 N N . ASP A 1 361 ? -20.335 1.751 6.468 1.00 91.81 361 ASP A N 1
ATOM 2821 C CA . ASP A 1 361 ? -19.305 0.715 6.607 1.00 91.81 361 ASP A CA 1
ATOM 2822 C C . ASP A 1 361 ? -18.208 0.894 5.544 1.00 91.81 361 ASP A C 1
ATOM 2824 O O . ASP A 1 361 ? -17.018 0.755 5.841 1.00 91.81 361 ASP A O 1
ATOM 2828 N N . MET A 1 362 ? -18.597 1.295 4.328 1.00 93.50 362 MET A N 1
ATOM 2829 C CA . MET A 1 362 ? -17.675 1.668 3.252 1.00 93.50 362 MET A CA 1
ATOM 2830 C C . MET A 1 362 ? -16.812 2.885 3.622 1.00 93.50 362 MET A C 1
ATOM 2832 O O . MET A 1 362 ? -15.586 2.827 3.508 1.00 93.50 362 MET A O 1
ATOM 2836 N N . ASP A 1 363 ? -17.429 3.967 4.106 1.00 94.75 363 ASP A N 1
ATOM 2837 C CA . ASP A 1 363 ? -16.726 5.186 4.522 1.00 94.75 363 ASP A CA 1
ATOM 2838 C C . ASP A 1 363 ? -15.787 4.908 5.713 1.00 94.75 363 ASP A C 1
ATOM 2840 O O . ASP A 1 363 ? -14.661 5.411 5.750 1.00 94.75 363 ASP A O 1
ATOM 2844 N N . LEU A 1 364 ? -16.191 4.045 6.653 1.00 96.31 364 LEU A N 1
ATOM 2845 C CA . LEU A 1 364 ? -15.339 3.595 7.757 1.00 96.31 364 LEU A CA 1
ATOM 2846 C C . LEU A 1 364 ? -14.131 2.789 7.274 1.00 96.31 364 LEU A C 1
ATOM 2848 O O . LEU A 1 364 ? -13.013 3.036 7.730 1.00 96.31 364 LEU A O 1
ATOM 2852 N N . ALA A 1 365 ? -14.329 1.839 6.360 1.00 96.56 365 ALA A N 1
ATOM 2853 C CA . ALA A 1 365 ? -13.232 1.053 5.803 1.00 96.56 365 ALA A CA 1
ATOM 2854 C C . ALA A 1 365 ? -12.236 1.951 5.053 1.00 96.56 365 ALA A C 1
ATOM 2856 O O . ALA A 1 365 ? -11.029 1.854 5.284 1.00 96.56 365 ALA A O 1
ATOM 2857 N N . LYS A 1 366 ? -12.744 2.883 4.235 1.00 96.12 366 LYS A N 1
ATOM 2858 C CA . LYS A 1 366 ? -11.935 3.889 3.539 1.00 96.12 366 LYS A CA 1
ATOM 2859 C C . LYS A 1 366 ? -11.090 4.697 4.524 1.00 96.12 366 LYS A C 1
ATOM 2861 O O . LYS A 1 366 ? -9.869 4.750 4.402 1.00 96.12 366 LYS A O 1
ATOM 2866 N N . GLN A 1 367 ? -11.734 5.239 5.554 1.00 96.81 367 GLN A N 1
ATOM 2867 C CA . GLN A 1 367 ? -11.076 6.072 6.551 1.00 96.81 367 GLN A CA 1
ATOM 2868 C C . GLN A 1 367 ? -10.046 5.298 7.390 1.00 96.81 367 GLN A C 1
ATOM 2870 O O . GLN A 1 367 ? -9.003 5.846 7.745 1.00 96.81 367 GLN A O 1
ATOM 2875 N N . ALA A 1 368 ? -10.297 4.021 7.692 1.00 97.75 368 ALA A N 1
ATOM 2876 C CA . ALA A 1 368 ? -9.335 3.158 8.377 1.00 97.75 368 ALA A CA 1
ATOM 2877 C C . ALA A 1 368 ? -8.107 2.858 7.505 1.00 97.75 368 ALA A C 1
ATOM 2879 O O . ALA A 1 368 ? -6.982 2.904 8.007 1.00 97.75 368 ALA A O 1
ATOM 2880 N N . SER A 1 369 ? -8.300 2.600 6.207 1.00 97.06 369 SER A N 1
ATOM 2881 C CA . SER A 1 369 ? -7.198 2.446 5.251 1.00 97.06 369 SER A CA 1
ATOM 2882 C C . SER A 1 369 ? -6.367 3.725 5.124 1.00 97.06 369 SER A C 1
ATOM 2884 O O . SER A 1 369 ? -5.146 3.656 5.259 1.00 97.06 369 SER A O 1
ATOM 2886 N N . ASP A 1 370 ? -7.010 4.883 4.958 1.00 96.06 370 ASP A N 1
ATOM 2887 C CA . ASP A 1 370 ? -6.325 6.177 4.839 1.00 96.06 370 ASP A CA 1
ATOM 2888 C C . ASP A 1 370 ? -5.562 6.532 6.129 1.00 96.06 370 ASP A C 1
ATOM 2890 O O . ASP A 1 370 ? -4.413 6.970 6.081 1.00 96.06 370 ASP A O 1
ATOM 2894 N N . CYS A 1 371 ? -6.152 6.273 7.303 1.00 96.88 371 CYS A N 1
ATOM 2895 C CA . CYS A 1 371 ? -5.495 6.483 8.596 1.00 96.88 371 CYS A CA 1
ATOM 2896 C C . CYS A 1 371 ? -4.203 5.662 8.737 1.00 96.88 371 CYS A C 1
ATOM 2898 O O . CYS A 1 371 ? -3.200 6.172 9.238 1.00 96.88 371 CYS A O 1
ATOM 2900 N N . LEU A 1 372 ? -4.220 4.395 8.309 1.00 97.81 372 LEU A N 1
ATOM 2901 C CA . LEU A 1 372 ? -3.035 3.535 8.327 1.00 97.81 372 LEU A CA 1
ATOM 2902 C C . LEU A 1 372 ? -1.998 3.982 7.297 1.00 97.81 372 LEU A C 1
ATOM 2904 O O . LEU A 1 372 ? -0.808 3.966 7.607 1.00 97.81 372 LEU A O 1
ATOM 2908 N N . ALA A 1 373 ? -2.441 4.402 6.108 1.00 96.62 373 ALA A N 1
ATOM 2909 C CA . ALA A 1 373 ? -1.556 4.873 5.050 1.00 96.62 373 ALA A CA 1
ATOM 2910 C C . ALA A 1 373 ? -0.761 6.094 5.518 1.00 96.62 373 ALA A C 1
ATOM 2912 O O . ALA A 1 373 ? 0.459 6.079 5.428 1.00 96.62 373 ALA A O 1
ATOM 2913 N N . VAL A 1 374 ? -1.422 7.090 6.118 1.00 95.00 374 VAL A N 1
ATOM 2914 C CA . VAL A 1 374 ? -0.755 8.282 6.671 1.00 95.00 374 VAL A CA 1
ATOM 2915 C C . VAL A 1 374 ? 0.240 7.918 7.777 1.00 95.00 374 VAL A C 1
ATOM 2917 O O . VAL A 1 374 ? 1.356 8.432 7.808 1.00 95.00 374 VAL A O 1
ATOM 2920 N N . ALA A 1 375 ? -0.137 7.024 8.695 1.00 95.19 375 ALA A N 1
ATOM 2921 C CA . ALA A 1 375 ? 0.742 6.631 9.794 1.00 95.19 375 ALA A CA 1
ATOM 2922 C C . ALA A 1 375 ? 2.011 5.913 9.300 1.00 95.19 375 ALA A C 1
ATOM 2924 O O . ALA A 1 375 ? 3.110 6.192 9.776 1.00 95.19 375 ALA A O 1
ATOM 2925 N N . MET A 1 376 ? 1.863 5.010 8.330 1.00 96.25 376 MET A N 1
ATOM 2926 C CA . MET A 1 376 ? 2.987 4.317 7.701 1.00 96.25 376 MET A CA 1
ATOM 2927 C C . MET A 1 376 ? 3.824 5.253 6.823 1.00 96.25 376 MET A C 1
ATOM 2929 O O . MET A 1 376 ? 5.050 5.161 6.838 1.00 96.25 376 MET A O 1
ATOM 2933 N N . ASP A 1 377 ? 3.187 6.183 6.115 1.00 95.44 377 ASP A N 1
ATOM 2934 C CA . ASP A 1 377 ? 3.867 7.164 5.271 1.00 95.44 377 ASP A CA 1
ATOM 2935 C C . ASP A 1 377 ? 4.726 8.118 6.105 1.00 95.44 377 ASP A C 1
ATOM 2937 O O . ASP A 1 377 ? 5.827 8.471 5.701 1.00 95.44 377 ASP A O 1
ATOM 2941 N N . SER A 1 378 ? 4.314 8.436 7.338 1.00 93.50 378 SER A N 1
ATOM 2942 C CA . SER A 1 378 ? 5.178 9.161 8.275 1.00 93.50 378 SER A CA 1
ATOM 2943 C C . SER A 1 378 ? 6.479 8.404 8.572 1.00 93.50 378 SER A C 1
ATOM 2945 O O . SER A 1 378 ? 7.534 9.030 8.642 1.00 93.50 378 SER A O 1
ATOM 2947 N N . VAL A 1 379 ? 6.432 7.075 8.737 1.00 95.00 379 VAL A N 1
ATOM 2948 C CA . VAL A 1 379 ? 7.640 6.251 8.945 1.00 95.00 379 VAL A CA 1
ATOM 2949 C C . VAL A 1 379 ? 8.485 6.209 7.670 1.00 95.00 379 VAL A C 1
ATOM 2951 O O . VAL A 1 379 ? 9.715 6.265 7.734 1.00 95.00 379 VAL A O 1
ATOM 2954 N N . LEU A 1 380 ? 7.838 6.148 6.504 1.00 95.00 380 LEU A N 1
ATOM 2955 C CA . LEU A 1 380 ? 8.506 6.169 5.204 1.00 95.00 380 LEU A CA 1
ATOM 2956 C C . LEU A 1 380 ? 9.219 7.503 4.961 1.00 95.00 380 LEU A C 1
ATOM 2958 O O . LEU A 1 380 ? 10.389 7.508 4.593 1.00 95.00 380 LEU A O 1
ATOM 2962 N N . CYS A 1 381 ? 8.556 8.624 5.233 1.00 93.50 381 CYS A N 1
ATOM 2963 C CA . CYS A 1 381 ? 9.131 9.961 5.135 1.00 93.50 381 CYS A CA 1
ATOM 2964 C C . CYS A 1 381 ? 10.331 10.123 6.075 1.00 93.50 381 CYS A C 1
ATOM 2966 O O . CYS A 1 381 ? 11.372 10.609 5.642 1.00 93.50 381 CYS A O 1
ATOM 2968 N N . SER A 1 382 ? 10.235 9.658 7.326 1.00 91.19 382 SER A N 1
ATOM 2969 C CA . SER A 1 382 ? 11.381 9.652 8.248 1.00 91.19 382 SER A CA 1
ATOM 2970 C C . SER A 1 382 ? 12.525 8.755 7.764 1.00 91.19 382 SER A C 1
ATOM 2972 O O . SER A 1 382 ? 13.684 9.117 7.933 1.00 91.19 382 SER A O 1
ATOM 2974 N N . THR A 1 383 ? 12.218 7.624 7.117 1.00 93.81 383 THR A N 1
ATOM 2975 C CA . THR A 1 383 ? 13.235 6.766 6.482 1.00 93.81 383 THR A CA 1
ATOM 2976 C C . THR A 1 383 ? 13.952 7.508 5.355 1.00 93.81 383 THR A C 1
ATOM 2978 O O . THR A 1 383 ? 15.176 7.539 5.331 1.00 93.81 383 THR A O 1
ATOM 2981 N N . ARG A 1 384 ? 13.205 8.149 4.448 1.00 92.06 384 ARG A N 1
ATOM 2982 C CA . ARG A 1 384 ? 13.784 8.907 3.327 1.00 92.06 384 ARG A CA 1
ATOM 2983 C C . ARG A 1 384 ? 14.632 10.077 3.820 1.00 92.06 384 ARG A C 1
ATOM 2985 O O . ARG A 1 384 ? 15.729 10.292 3.324 1.00 92.06 384 ARG A O 1
ATOM 2992 N N . PHE A 1 385 ? 14.160 10.783 4.848 1.00 90.94 385 PHE A N 1
ATOM 2993 C CA . PHE A 1 385 ? 14.919 11.863 5.472 1.00 90.94 385 PHE A CA 1
ATOM 2994 C C . PHE A 1 385 ? 16.258 11.371 6.043 1.00 90.94 385 PHE A C 1
ATOM 2996 O O . PHE A 1 385 ? 17.286 12.008 5.813 1.00 90.94 385 PHE A O 1
ATOM 3003 N N . TYR A 1 386 ? 16.253 10.220 6.727 1.00 92.00 386 TYR A N 1
ATOM 3004 C CA . TYR A 1 386 ? 17.465 9.568 7.226 1.00 92.00 386 TYR A CA 1
ATOM 3005 C C . TYR A 1 386 ? 18.444 9.216 6.095 1.00 92.00 386 TYR A C 1
ATOM 3007 O O . TYR A 1 386 ? 19.631 9.524 6.194 1.00 92.00 386 TYR A O 1
ATOM 3015 N N . GLU A 1 387 ? 17.950 8.617 5.007 1.00 88.75 387 GLU A N 1
ATOM 3016 C CA . GLU A 1 387 ? 18.770 8.225 3.852 1.00 88.75 387 GLU A CA 1
ATOM 3017 C C . GLU A 1 387 ? 19.395 9.426 3.125 1.00 88.75 387 GLU A C 1
ATOM 3019 O O . GLU A 1 387 ? 20.503 9.314 2.601 1.00 88.75 387 GLU A O 1
ATOM 3024 N N . GLU A 1 388 ? 18.707 10.571 3.104 1.00 87.00 388 GLU A N 1
ATOM 3025 C CA . GLU A 1 388 ? 19.184 11.797 2.455 1.00 87.00 388 GLU A CA 1
ATOM 3026 C C . GLU A 1 388 ? 20.179 12.591 3.307 1.00 87.00 388 GLU A C 1
ATOM 3028 O O . GLU A 1 388 ? 21.154 13.113 2.766 1.00 87.00 388 GLU A O 1
ATOM 3033 N N . HIS A 1 389 ? 19.931 12.716 4.615 1.00 83.69 389 HIS A N 1
ATOM 3034 C CA . HIS A 1 389 ? 20.659 13.668 5.457 1.00 83.69 389 HIS A CA 1
ATOM 3035 C C . HIS A 1 389 ? 21.705 13.015 6.361 1.00 83.69 389 HIS A C 1
ATOM 3037 O O . HIS A 1 389 ? 22.631 13.712 6.746 1.00 83.69 389 HIS A O 1
ATOM 3043 N N . GLN A 1 390 ? 21.586 11.722 6.702 1.00 77.62 390 GLN A N 1
ATOM 3044 C CA . GLN A 1 390 ? 22.477 10.937 7.590 1.00 77.62 390 GLN A CA 1
ATOM 3045 C C . GLN A 1 390 ? 22.877 11.572 8.953 1.00 77.62 390 GLN A C 1
ATOM 3047 O O . GLN A 1 390 ? 23.509 10.905 9.768 1.00 77.62 390 GLN A O 1
ATOM 3052 N N . ASP A 1 391 ? 22.433 12.793 9.258 1.00 78.69 391 ASP A N 1
ATOM 3053 C CA . ASP A 1 391 ? 22.780 13.616 10.426 1.00 78.69 391 ASP A CA 1
ATOM 3054 C C . ASP A 1 391 ? 21.772 13.462 11.586 1.00 78.69 391 ASP A C 1
ATOM 3056 O O . ASP A 1 391 ? 21.475 14.410 12.316 1.00 78.69 391 ASP A O 1
ATOM 3060 N N . MET A 1 392 ? 21.193 12.272 11.760 1.00 85.06 392 MET A N 1
ATOM 3061 C CA . MET A 1 392 ? 20.266 11.997 12.865 1.00 85.06 392 MET A CA 1
ATOM 3062 C C . MET A 1 392 ? 21.006 11.585 14.140 1.00 85.06 392 MET A C 1
ATOM 3064 O O . MET A 1 392 ? 22.046 10.926 14.090 1.00 85.06 392 MET A O 1
ATOM 3068 N N . SER A 1 393 ? 20.453 11.933 15.305 1.00 87.62 393 SER A N 1
ATOM 3069 C CA . SER A 1 393 ? 21.005 11.471 16.582 1.00 87.62 393 SER A CA 1
ATOM 3070 C C . SER A 1 393 ? 20.831 9.955 16.755 1.00 87.62 393 SER A C 1
ATOM 3072 O O . SER A 1 393 ? 19.907 9.354 16.205 1.00 87.62 393 SER A O 1
ATOM 3074 N N . SER A 1 394 ? 21.698 9.321 17.556 1.00 87.38 394 SER A N 1
ATOM 3075 C CA . SER A 1 394 ? 21.633 7.869 17.812 1.00 87.38 394 SER A CA 1
ATOM 3076 C C . SER A 1 394 ? 20.263 7.430 18.343 1.00 87.38 394 SER A C 1
ATOM 3078 O O . SER A 1 394 ? 19.736 6.408 17.914 1.00 87.38 394 SER A O 1
ATOM 3080 N N . GLU A 1 395 ? 19.656 8.223 19.232 1.00 86.81 395 GLU A N 1
ATOM 3081 C CA . GLU A 1 395 ? 18.333 7.937 19.802 1.00 86.81 395 GLU A CA 1
ATOM 3082 C C . GLU A 1 395 ? 17.223 7.983 18.739 1.00 86.81 395 GLU A C 1
ATOM 3084 O O . GLU A 1 395 ? 16.327 7.138 18.726 1.00 86.81 395 GLU A O 1
ATOM 3089 N N . GLU A 1 396 ? 17.283 8.937 17.806 1.00 87.19 396 GLU A N 1
ATOM 3090 C CA . GLU A 1 396 ? 16.301 9.040 16.723 1.00 87.19 396 GLU A CA 1
ATOM 3091 C C . GLU A 1 396 ? 16.457 7.914 15.694 1.00 87.19 396 GLU A C 1
ATOM 3093 O O . GLU A 1 396 ? 15.456 7.429 15.160 1.00 87.19 396 GLU A O 1
ATOM 3098 N N . VAL A 1 397 ? 17.690 7.466 15.435 1.00 90.44 397 VAL A N 1
ATOM 3099 C CA . VAL A 1 397 ? 17.968 6.307 14.574 1.00 90.44 397 VAL A CA 1
ATOM 3100 C C . VAL A 1 397 ? 17.420 5.023 15.199 1.00 90.44 397 VAL A C 1
ATOM 3102 O O . VAL A 1 397 ? 16.758 4.243 14.512 1.00 90.44 397 VAL A O 1
ATOM 3105 N N . GLU A 1 398 ? 17.622 4.815 16.503 1.00 90.56 398 GLU A N 1
ATOM 3106 C CA . GLU A 1 398 ? 17.057 3.675 17.236 1.00 90.56 398 GLU A CA 1
ATOM 3107 C C . GLU A 1 398 ? 15.524 3.694 17.235 1.00 90.56 398 GLU A C 1
ATOM 3109 O O . GLU A 1 398 ? 14.883 2.667 16.982 1.00 90.56 398 GLU A O 1
ATOM 3114 N N . LEU A 1 399 ? 14.921 4.868 17.451 1.00 90.06 399 LEU A N 1
ATOM 3115 C CA . LEU A 1 399 ? 13.475 5.044 17.361 1.00 90.06 399 LEU A CA 1
ATOM 3116 C C . LEU A 1 399 ? 12.961 4.715 15.954 1.00 90.06 399 LEU A C 1
ATOM 3118 O O . LEU A 1 399 ? 11.980 3.983 15.815 1.00 90.06 399 LEU A O 1
ATOM 3122 N N . LEU A 1 400 ? 13.618 5.218 14.908 1.00 92.38 400 LEU A N 1
ATOM 3123 C CA . LEU A 1 400 ? 13.233 4.954 13.524 1.00 92.38 400 LEU A CA 1
ATOM 3124 C C . LEU A 1 400 ? 13.363 3.465 13.174 1.00 92.38 400 LEU A C 1
ATOM 3126 O O . LEU A 1 400 ? 12.444 2.902 12.576 1.00 92.38 400 LEU A O 1
ATOM 3130 N N . ALA A 1 401 ? 14.439 2.803 13.602 1.00 93.69 401 ALA A N 1
ATOM 3131 C CA . ALA A 1 401 ? 14.616 1.361 13.438 1.00 93.69 401 ALA A CA 1
ATOM 3132 C C . ALA A 1 401 ? 13.486 0.570 14.127 1.00 93.69 401 ALA A C 1
ATOM 3134 O O . ALA A 1 401 ? 12.898 -0.341 13.535 1.00 93.69 401 ALA A O 1
ATOM 3135 N N . ALA A 1 402 ? 13.107 0.958 15.350 1.00 93.00 402 ALA A N 1
ATOM 3136 C CA . ALA A 1 402 ? 11.992 0.348 16.071 1.00 93.00 402 ALA A CA 1
ATOM 3137 C C . ALA A 1 402 ? 10.644 0.563 15.355 1.00 93.00 402 ALA A C 1
ATOM 3139 O O . ALA A 1 402 ? 9.853 -0.379 15.218 1.00 93.00 402 ALA A O 1
ATOM 3140 N N . LEU A 1 403 ? 10.389 1.777 14.854 1.00 94.06 403 LEU A N 1
ATOM 3141 C CA . LEU A 1 403 ? 9.180 2.109 14.097 1.00 94.06 403 LEU A CA 1
ATOM 3142 C C . LEU A 1 403 ? 9.097 1.325 12.783 1.00 94.06 403 LEU A C 1
ATOM 3144 O O . LEU A 1 403 ? 8.029 0.797 12.466 1.00 94.06 403 LEU A O 1
ATOM 3148 N N . ARG A 1 404 ? 10.209 1.178 12.052 1.00 95.44 404 ARG A N 1
ATOM 3149 C CA . ARG A 1 404 ? 10.277 0.370 10.823 1.00 95.44 404 ARG A CA 1
ATOM 3150 C C . ARG A 1 404 ? 10.000 -1.106 11.094 1.00 95.44 404 ARG A C 1
ATOM 3152 O O . ARG A 1 404 ? 9.107 -1.676 10.466 1.00 95.44 404 ARG A O 1
ATOM 3159 N N . ASN A 1 405 ? 10.646 -1.702 12.097 1.00 95.31 405 ASN A N 1
ATOM 3160 C CA . ASN A 1 405 ? 10.389 -3.093 12.496 1.00 95.31 405 ASN A CA 1
ATOM 3161 C C . ASN A 1 405 ? 8.920 -3.334 12.869 1.00 95.31 405 ASN A C 1
ATOM 3163 O O . ASN A 1 405 ? 8.314 -4.361 12.522 1.00 95.31 405 ASN A O 1
ATOM 3167 N N . ARG A 1 406 ? 8.320 -2.370 13.576 1.00 95.00 406 ARG A N 1
ATOM 3168 C CA . ARG A 1 406 ? 6.905 -2.416 13.937 1.00 95.00 406 ARG A CA 1
ATOM 3169 C C . ARG A 1 406 ? 6.007 -2.267 12.712 1.00 95.00 406 ARG A C 1
ATOM 3171 O O . ARG A 1 406 ? 5.056 -3.039 12.586 1.00 95.00 406 ARG A O 1
ATOM 3178 N N . ALA A 1 407 ? 6.333 -1.370 11.782 1.00 96.88 407 ALA A N 1
ATOM 3179 C CA . ALA A 1 407 ? 5.624 -1.220 10.516 1.00 96.88 407 ALA A CA 1
ATOM 3180 C C . ALA A 1 407 ? 5.674 -2.511 9.681 1.00 96.88 407 ALA A C 1
ATOM 3182 O O . ALA A 1 407 ? 4.629 -2.982 9.242 1.00 96.88 407 ALA A O 1
ATOM 3183 N N . HIS A 1 408 ? 6.830 -3.170 9.550 1.00 97.44 408 HIS A N 1
ATOM 3184 C CA . HIS A 1 408 ? 6.947 -4.464 8.855 1.00 97.44 408 HIS A CA 1
ATOM 3185 C C . HIS A 1 408 ? 6.103 -5.567 9.512 1.00 97.44 408 HIS A C 1
ATOM 3187 O O . HIS A 1 408 ? 5.432 -6.359 8.838 1.00 97.44 408 HIS A O 1
ATOM 3193 N N . THR A 1 409 ? 6.074 -5.601 10.844 1.00 97.12 409 THR A N 1
ATOM 3194 C CA . THR A 1 409 ? 5.212 -6.535 11.581 1.00 97.12 409 THR A CA 1
ATOM 3195 C C . THR A 1 409 ? 3.723 -6.217 11.353 1.00 97.12 409 THR A C 1
ATOM 3197 O O . THR A 1 409 ? 2.916 -7.135 11.188 1.00 97.12 409 THR A O 1
ATOM 3200 N N . LEU A 1 410 ? 3.354 -4.933 11.270 1.00 97.75 410 LEU A N 1
ATOM 3201 C CA . LEU A 1 410 ? 1.992 -4.476 10.978 1.00 97.75 410 LEU A CA 1
ATOM 3202 C C . LEU A 1 410 ? 1.566 -4.799 9.535 1.00 97.75 410 LEU A C 1
ATOM 3204 O O . LEU A 1 410 ? 0.442 -5.251 9.332 1.00 97.75 410 LEU A O 1
ATOM 3208 N N . ILE A 1 411 ? 2.467 -4.673 8.555 1.00 97.88 411 ILE A N 1
ATOM 3209 C CA . ILE A 1 411 ? 2.258 -5.107 7.160 1.00 97.88 411 ILE A CA 1
ATOM 3210 C C . ILE A 1 411 ? 1.956 -6.608 7.112 1.00 97.88 411 ILE A C 1
ATOM 3212 O O . ILE A 1 411 ? 0.996 -7.040 6.470 1.00 97.88 411 ILE A O 1
ATOM 3216 N N . SER A 1 412 ? 2.728 -7.413 7.848 1.00 97.50 412 SER A N 1
ATOM 3217 C CA . SER A 1 412 ? 2.470 -8.854 7.959 1.00 97.50 412 SER A CA 1
ATOM 3218 C C . SER A 1 412 ? 1.081 -9.128 8.544 1.00 97.50 412 SER A C 1
ATOM 3220 O O . SER A 1 412 ? 0.363 -10.002 8.059 1.00 97.50 412 SER A O 1
ATOM 3222 N N . TYR A 1 413 ? 0.671 -8.365 9.562 1.00 97.94 413 TYR A N 1
ATOM 3223 C CA . TYR A 1 413 ? -0.658 -8.487 10.158 1.00 97.94 413 TYR A CA 1
ATOM 3224 C C . TYR A 1 413 ? -1.774 -8.119 9.168 1.00 97.94 413 TYR A C 1
ATOM 3226 O O . TYR A 1 413 ? -2.679 -8.928 8.991 1.00 97.94 413 TYR A O 1
ATOM 3234 N N . LEU A 1 414 ? -1.659 -6.988 8.462 1.00 97.19 414 LEU A N 1
ATOM 3235 C CA . LEU A 1 414 ? -2.584 -6.542 7.405 1.00 97.19 414 LEU A CA 1
ATOM 3236 C C . LEU A 1 414 ? -2.810 -7.607 6.323 1.00 97.19 414 LEU A C 1
ATOM 3238 O O . LEU A 1 414 ? -3.940 -7.848 5.890 1.00 97.19 414 LEU A O 1
ATOM 3242 N N . CYS A 1 415 ? -1.730 -8.257 5.893 1.00 95.62 415 CYS A N 1
ATOM 3243 C CA . CYS A 1 415 ? -1.785 -9.335 4.910 1.00 95.62 415 CYS A CA 1
ATOM 3244 C C . CYS A 1 415 ? -2.510 -10.566 5.475 1.00 95.62 415 CYS A C 1
ATOM 3246 O O . CYS A 1 415 ? -3.395 -11.125 4.832 1.00 95.62 415 CYS A O 1
ATOM 3248 N N . LEU A 1 416 ? -2.165 -10.977 6.700 1.00 95.31 416 LEU A N 1
ATOM 3249 C CA . LEU A 1 416 ? -2.712 -12.176 7.342 1.00 95.31 416 LEU A CA 1
ATOM 3250 C C . LEU A 1 416 ? -4.175 -12.031 7.784 1.00 95.31 416 LEU A C 1
ATOM 3252 O O . LEU A 1 416 ? -4.859 -13.044 7.934 1.00 95.31 416 LEU A O 1
ATOM 3256 N N . THR A 1 417 ? -4.659 -10.809 8.010 1.00 94.19 417 THR A N 1
ATOM 3257 C CA . THR A 1 417 ? -6.075 -10.539 8.299 1.00 94.19 417 THR A CA 1
ATOM 3258 C C . THR A 1 417 ? -6.940 -10.512 7.043 1.00 94.19 417 THR A C 1
ATOM 3260 O O . THR A 1 417 ? -8.159 -10.508 7.162 1.00 94.19 417 THR A O 1
ATOM 3263 N N . GLY A 1 418 ? -6.339 -10.539 5.849 1.00 90.69 418 GLY A N 1
ATOM 3264 C CA . GLY A 1 418 ? -7.053 -10.550 4.574 1.00 90.69 418 GLY A CA 1
ATOM 3265 C C . GLY A 1 418 ? -7.474 -9.166 4.077 1.00 90.69 418 GLY A C 1
ATOM 3266 O O . GLY A 1 418 ? -8.321 -9.073 3.191 1.00 90.69 418 GLY A O 1
ATOM 3267 N N . CYS A 1 419 ? -6.898 -8.085 4.620 1.00 93.38 419 CYS A N 1
ATOM 3268 C CA . CYS A 1 419 ? -7.212 -6.726 4.167 1.00 93.38 419 CYS A CA 1
ATOM 3269 C C . CYS A 1 419 ? -6.805 -6.509 2.701 1.00 93.38 419 CYS A C 1
ATOM 3271 O O . CYS A 1 419 ? -7.533 -5.869 1.953 1.00 93.38 419 CYS A O 1
ATOM 3273 N N . ILE A 1 420 ? -5.676 -7.091 2.281 1.00 91.81 420 ILE A N 1
ATOM 3274 C CA . ILE A 1 420 ? -5.185 -7.002 0.898 1.00 91.81 420 ILE A CA 1
ATOM 3275 C C . ILE A 1 420 ? -5.935 -7.969 -0.028 1.00 91.81 420 ILE A C 1
ATOM 3277 O O . ILE A 1 420 ? -6.395 -7.567 -1.091 1.00 91.81 420 ILE A O 1
ATOM 3281 N N . THR A 1 421 ? -6.140 -9.223 0.385 1.00 88.62 421 THR A N 1
ATOM 3282 C CA . THR A 1 421 ? -6.797 -10.246 -0.454 1.00 88.62 421 THR A CA 1
ATOM 3283 C C . THR A 1 421 ? -8.255 -9.912 -0.776 1.00 88.62 421 THR A C 1
ATOM 3285 O O . THR A 1 421 ? -8.765 -10.327 -1.809 1.00 88.62 421 THR A O 1
ATOM 3288 N N . ARG A 1 422 ? -8.954 -9.179 0.103 1.00 89.56 422 ARG A N 1
ATOM 3289 C CA . ARG A 1 422 ? -10.362 -8.786 -0.100 1.00 89.56 422 ARG A CA 1
ATOM 3290 C C . ARG A 1 422 ? -10.528 -7.464 -0.855 1.00 89.56 422 ARG A C 1
ATOM 3292 O O . ARG A 1 422 ? -11.648 -7.093 -1.189 1.00 89.56 422 ARG A O 1
ATOM 3299 N N . ALA A 1 423 ? -9.435 -6.761 -1.143 1.00 86.31 423 ALA A N 1
ATOM 3300 C CA . ALA A 1 423 ? -9.478 -5.404 -1.676 1.00 86.31 423 ALA A CA 1
ATOM 3301 C C . ALA A 1 423 ? -10.029 -5.309 -3.110 1.00 86.31 423 ALA A C 1
ATOM 3303 O O . ALA A 1 423 ? -10.621 -4.292 -3.464 1.00 86.31 423 ALA A O 1
ATOM 3304 N N . GLU A 1 424 ? -9.900 -6.363 -3.924 1.00 81.56 424 GLU A N 1
ATOM 3305 C CA . GLU A 1 424 ? -10.435 -6.384 -5.296 1.00 81.56 424 GLU A CA 1
ATOM 3306 C C . GLU A 1 424 ? -11.962 -6.206 -5.327 1.00 81.56 424 GLU A C 1
ATOM 3308 O O . GLU A 1 424 ? -12.485 -5.475 -6.168 1.00 81.56 424 GLU A O 1
ATOM 3313 N N . ASN A 1 425 ? -12.656 -6.777 -4.338 1.00 83.62 425 ASN A N 1
ATOM 3314 C CA . ASN A 1 425 ? -14.113 -6.722 -4.210 1.00 83.62 425 ASN A CA 1
ATOM 3315 C C . ASN A 1 425 ? -14.600 -5.546 -3.348 1.00 83.62 425 ASN A C 1
ATOM 3317 O O . ASN A 1 425 ? -15.799 -5.420 -3.104 1.00 83.62 425 ASN A O 1
ATOM 3321 N N . ALA A 1 426 ? -13.698 -4.673 -2.887 1.00 84.62 426 ALA A N 1
ATOM 3322 C CA . ALA A 1 426 ? -14.003 -3.644 -1.894 1.00 84.62 426 ALA A CA 1
ATOM 3323 C C . ALA A 1 426 ? -14.576 -2.330 -2.480 1.00 84.62 426 ALA A C 1
ATOM 3325 O O . ALA A 1 426 ? -14.623 -1.304 -1.801 1.00 84.62 426 ALA A O 1
ATOM 3326 N N . GLY A 1 427 ? -14.996 -2.320 -3.750 1.00 85.75 427 GLY A N 1
ATOM 3327 C CA . GLY A 1 427 ? -15.596 -1.140 -4.383 1.00 85.75 427 GLY A CA 1
ATOM 3328 C C . GLY A 1 427 ? -14.677 0.086 -4.350 1.00 85.75 427 GLY A C 1
ATOM 3329 O O . GLY A 1 427 ? -13.513 0.007 -4.736 1.00 85.75 427 GLY A O 1
ATOM 3330 N N . SER A 1 428 ? -15.192 1.223 -3.875 1.00 86.44 428 SER A N 1
ATOM 3331 C CA . SER A 1 428 ? -14.433 2.481 -3.773 1.00 86.44 428 SER A CA 1
ATOM 3332 C C . SER A 1 428 ? -13.335 2.452 -2.698 1.00 86.44 428 SER A C 1
ATOM 3334 O O . SER A 1 428 ? -12.358 3.191 -2.807 1.00 86.44 428 SER A O 1
ATOM 3336 N N . VAL A 1 429 ? -13.434 1.563 -1.699 1.00 89.75 429 VAL A N 1
ATOM 3337 C CA . VAL A 1 429 ? -12.409 1.377 -0.650 1.00 89.75 429 VAL A CA 1
ATOM 3338 C C . VAL A 1 429 ? -11.098 0.862 -1.247 1.00 89.75 429 VAL A C 1
ATOM 3340 O O . VAL A 1 429 ? -10.022 1.109 -0.698 1.00 89.75 429 VAL A O 1
ATOM 3343 N N . ARG A 1 430 ? -11.166 0.198 -2.410 1.00 89.94 430 ARG A N 1
ATOM 3344 C CA . ARG A 1 430 ? -10.000 -0.317 -3.135 1.00 89.94 430 ARG A CA 1
ATOM 3345 C C . ARG A 1 430 ? -8.921 0.745 -3.341 1.00 89.94 430 ARG A C 1
ATOM 3347 O O . ARG A 1 430 ? -7.749 0.430 -3.189 1.00 89.94 430 ARG A O 1
ATOM 3354 N N . GLU A 1 431 ? -9.295 1.988 -3.635 1.00 87.62 431 GLU A N 1
ATOM 3355 C CA . GLU A 1 431 ? -8.342 3.080 -3.889 1.00 87.62 431 GLU A CA 1
ATOM 3356 C C . GLU A 1 431 ? -7.520 3.438 -2.638 1.00 87.62 431 GLU A C 1
ATOM 3358 O O . GLU A 1 431 ? -6.304 3.644 -2.708 1.00 87.62 431 GLU A O 1
ATOM 3363 N N . SER A 1 432 ? -8.168 3.455 -1.472 1.00 92.31 432 SER A N 1
ATOM 3364 C CA . SER A 1 432 ? -7.500 3.676 -0.187 1.00 92.31 432 SER A CA 1
ATOM 3365 C C . SER A 1 432 ? -6.614 2.492 0.199 1.00 92.31 432 SER A C 1
ATOM 3367 O O . SER A 1 432 ? -5.502 2.686 0.691 1.00 92.31 432 SER A O 1
ATOM 3369 N N . ILE A 1 433 ? -7.041 1.256 -0.090 1.00 93.38 433 ILE A N 1
ATOM 3370 C CA . ILE A 1 433 ? -6.208 0.065 0.142 1.00 93.38 433 ILE A CA 1
ATOM 3371 C C . ILE A 1 433 ? -5.008 0.029 -0.809 1.00 93.38 433 ILE A C 1
ATOM 3373 O O . ILE A 1 433 ? -3.917 -0.320 -0.374 1.00 93.38 433 ILE A O 1
ATOM 3377 N N . GLN A 1 434 ? -5.171 0.410 -2.078 1.00 91.69 434 GLN A N 1
ATOM 3378 C CA . GLN A 1 434 ? -4.060 0.535 -3.025 1.00 91.69 434 GLN A CA 1
ATOM 3379 C C . GLN A 1 434 ? -3.042 1.566 -2.531 1.00 91.69 434 GLN A C 1
ATOM 3381 O O . GLN A 1 434 ? -1.852 1.282 -2.542 1.00 91.69 434 GLN A O 1
ATOM 3386 N N . THR A 1 435 ? -3.499 2.712 -2.016 1.00 92.56 435 THR A N 1
ATOM 3387 C CA . THR A 1 435 ? -2.614 3.728 -1.420 1.00 92.56 435 THR A CA 1
ATOM 3388 C C . THR A 1 435 ? -1.852 3.167 -0.215 1.00 92.56 435 THR A C 1
ATOM 3390 O O . THR A 1 435 ? -0.630 3.284 -0.150 1.00 92.56 435 THR A O 1
ATOM 3393 N N . LEU A 1 436 ? -2.548 2.490 0.707 1.00 96.19 436 LEU A N 1
ATOM 3394 C CA . LEU A 1 436 ? -1.918 1.801 1.837 1.00 96.19 436 LEU A CA 1
ATOM 3395 C C . LEU A 1 436 ? -0.898 0.752 1.366 1.00 96.19 436 LEU A C 1
ATOM 3397 O O . LEU A 1 436 ? 0.198 0.669 1.915 1.00 96.19 436 LEU A O 1
ATOM 3401 N N . LEU A 1 437 ? -1.237 -0.036 0.345 1.00 95.12 437 LEU A N 1
ATOM 3402 C CA . LEU A 1 437 ? -0.375 -1.072 -0.217 1.00 95.12 437 LEU A CA 1
ATOM 3403 C C . LEU A 1 437 ? 0.892 -0.484 -0.847 1.00 95.12 437 LEU A C 1
ATOM 3405 O O . LEU A 1 437 ? 1.963 -1.053 -0.652 1.00 95.12 437 LEU A O 1
ATOM 3409 N N . THR A 1 438 ? 0.792 0.649 -1.546 1.00 94.31 438 THR A N 1
ATOM 3410 C CA . THR A 1 438 ? 1.953 1.359 -2.097 1.00 94.31 438 THR A CA 1
ATOM 3411 C C . THR A 1 438 ? 2.930 1.733 -0.988 1.00 94.31 438 THR A C 1
ATOM 3413 O O . THR A 1 438 ? 4.104 1.386 -1.067 1.00 94.31 438 THR A O 1
ATOM 3416 N N . VAL A 1 439 ? 2.437 2.336 0.099 1.00 95.75 439 VAL A N 1
ATOM 3417 C CA . VAL A 1 439 ? 3.270 2.692 1.260 1.00 95.75 439 VAL A CA 1
ATOM 3418 C C . VAL A 1 439 ? 3.866 1.442 1.921 1.00 95.75 439 VAL A C 1
ATOM 3420 O O . VAL A 1 439 ? 5.032 1.439 2.314 1.00 95.75 439 VAL A O 1
ATOM 3423 N N . CYS A 1 440 ? 3.100 0.348 2.016 1.00 96.69 440 CYS A N 1
ATOM 3424 C CA . CYS A 1 440 ? 3.601 -0.927 2.540 1.00 96.69 440 CYS A CA 1
ATOM 3425 C C . CYS A 1 440 ? 4.746 -1.492 1.684 1.00 96.69 440 CYS A C 1
ATOM 3427 O O . CYS A 1 440 ? 5.729 -1.991 2.236 1.00 96.69 440 CYS A O 1
ATOM 3429 N N . ALA A 1 441 ? 4.616 -1.438 0.355 1.00 95.00 441 ALA A N 1
ATOM 3430 C CA . ALA A 1 441 ? 5.651 -1.879 -0.574 1.00 95.00 441 ALA A CA 1
ATOM 3431 C C . ALA A 1 441 ? 6.904 -1.005 -0.439 1.00 95.00 441 ALA A C 1
ATOM 3433 O O . ALA A 1 441 ? 8.001 -1.539 -0.266 1.00 95.00 441 ALA A O 1
ATOM 3434 N N . ASP A 1 442 ? 6.721 0.316 -0.391 1.00 94.75 442 ASP A N 1
ATOM 3435 C CA . ASP A 1 442 ? 7.805 1.280 -0.237 1.00 94.75 442 ASP A CA 1
ATOM 3436 C C . ASP A 1 442 ? 8.590 1.087 1.065 1.00 94.75 442 ASP A C 1
ATOM 3438 O O . ASP A 1 442 ? 9.820 1.059 1.051 1.00 94.75 442 ASP A O 1
ATOM 3442 N N . LEU A 1 443 ? 7.901 0.863 2.186 1.00 95.25 443 LEU A N 1
ATOM 3443 C CA . LEU A 1 443 ? 8.532 0.578 3.479 1.00 95.25 443 LEU A CA 1
ATOM 3444 C C . LEU A 1 443 ? 9.332 -0.729 3.500 1.00 95.25 443 LEU A C 1
ATOM 3446 O O . LEU A 1 443 ? 10.205 -0.900 4.355 1.00 95.25 443 LEU A O 1
ATOM 3450 N N . CYS A 1 444 ? 9.040 -1.662 2.595 1.00 94.94 444 CYS A N 1
ATOM 3451 C CA . CYS A 1 444 ? 9.760 -2.926 2.490 1.00 94.94 444 CYS A CA 1
ATOM 3452 C C . CYS A 1 444 ? 11.017 -2.835 1.604 1.00 94.94 444 CYS A C 1
ATOM 3454 O O . CYS A 1 444 ? 11.755 -3.828 1.489 1.00 94.94 444 CYS A O 1
ATOM 3456 N N . HIS A 1 445 ? 11.322 -1.672 1.020 1.00 90.94 445 HIS A N 1
ATOM 3457 C CA . HIS A 1 445 ? 12.642 -1.424 0.444 1.00 90.94 445 HIS A CA 1
ATOM 3458 C C . HIS A 1 445 ? 13.734 -1.503 1.522 1.00 90.94 445 HIS A C 1
ATOM 3460 O O . HIS A 1 445 ? 13.476 -1.192 2.689 1.00 90.94 445 HIS A O 1
ATOM 3466 N N . PRO A 1 446 ? 14.925 -2.022 1.164 1.00 89.12 446 PRO A N 1
ATOM 3467 C CA . PRO A 1 446 ? 16.016 -2.195 2.115 1.00 89.12 446 PRO A CA 1
ATOM 3468 C C . PRO A 1 446 ? 16.508 -0.841 2.619 1.00 89.12 446 PRO A C 1
ATOM 3470 O O . PRO A 1 446 ? 16.849 0.007 1.805 1.00 89.12 446 PRO A O 1
ATOM 3473 N N . CYS A 1 447 ? 16.614 -0.698 3.937 1.00 90.88 447 CYS A N 1
ATOM 3474 C CA . CYS A 1 447 ? 17.260 0.436 4.587 1.00 90.88 447 CYS A CA 1
ATOM 3475 C C . CYS A 1 447 ? 18.356 -0.068 5.540 1.00 90.88 447 CYS A C 1
ATOM 3477 O O . CYS A 1 447 ? 18.223 -1.147 6.120 1.00 90.88 447 CYS A O 1
ATOM 3479 N N . GLU A 1 448 ? 19.441 0.690 5.715 1.00 89.44 448 GLU A N 1
ATOM 3480 C CA . GLU A 1 448 ? 20.606 0.270 6.520 1.00 89.44 448 GLU A CA 1
ATOM 3481 C C . GLU A 1 448 ? 20.273 0.045 8.003 1.00 89.44 448 GLU A C 1
ATOM 3483 O O . GLU A 1 448 ? 20.898 -0.779 8.665 1.00 89.44 448 GLU A O 1
ATOM 3488 N N . ILE A 1 449 ? 19.246 0.733 8.502 1.00 91.44 449 ILE A N 1
ATOM 3489 C CA . ILE A 1 449 ? 18.769 0.653 9.890 1.00 91.44 449 ILE A CA 1
ATOM 3490 C C . ILE A 1 449 ? 17.782 -0.495 10.136 1.00 91.44 449 ILE A C 1
ATOM 3492 O O . ILE A 1 449 ? 17.334 -0.695 11.267 1.00 91.44 449 ILE A O 1
ATOM 3496 N N . ASP A 1 450 ? 17.400 -1.240 9.094 1.00 91.38 450 ASP A N 1
ATOM 3497 C CA . ASP A 1 450 ? 16.525 -2.399 9.251 1.00 91.38 450 ASP A CA 1
ATOM 3498 C C . ASP A 1 450 ? 17.217 -3.472 10.097 1.00 91.38 450 ASP A C 1
ATOM 3500 O O . ASP A 1 450 ? 18.342 -3.888 9.814 1.00 91.38 450 ASP A O 1
ATOM 3504 N N . THR A 1 451 ? 16.521 -3.979 11.114 1.00 84.19 451 THR A N 1
ATOM 3505 C CA . THR A 1 451 ? 17.053 -5.023 11.997 1.00 84.19 451 THR A CA 1
ATOM 3506 C C . THR A 1 451 ? 16.124 -6.231 12.047 1.00 84.19 451 THR A C 1
ATOM 3508 O O . THR A 1 451 ? 14.906 -6.129 11.934 1.00 84.19 451 THR A O 1
ATOM 3511 N N . GLY A 1 452 ? 16.705 -7.421 12.205 1.00 87.50 452 GLY A N 1
ATOM 3512 C CA . GLY A 1 452 ? 15.937 -8.658 12.330 1.00 87.50 452 GLY A CA 1
ATOM 3513 C C . GLY A 1 452 ? 15.393 -9.216 11.007 1.00 87.50 452 GLY A C 1
ATOM 3514 O O . GLY A 1 452 ? 15.974 -9.056 9.936 1.00 87.50 452 GLY A O 1
ATOM 3515 N N . SER A 1 453 ? 14.297 -9.969 11.106 1.00 92.75 453 SER A N 1
ATOM 3516 C CA . SER A 1 453 ? 13.691 -10.739 9.999 1.00 92.75 453 SER A CA 1
ATOM 3517 C C . SER A 1 453 ? 12.305 -10.226 9.596 1.00 92.75 453 SER A C 1
ATOM 3519 O O . SER A 1 453 ? 11.665 -10.765 8.690 1.00 92.75 453 SER A O 1
ATOM 3521 N N . GLU A 1 454 ? 11.836 -9.179 10.269 1.00 94.56 454 GLU A N 1
ATOM 3522 C CA . GLU A 1 454 ? 10.510 -8.586 10.175 1.00 94.56 454 GLU A CA 1
ATOM 3523 C C . GLU A 1 454 ? 10.229 -8.102 8.753 1.00 94.56 454 GLU A C 1
ATOM 3525 O O . GLU A 1 454 ? 9.190 -8.446 8.188 1.00 94.56 454 GLU A O 1
ATOM 3530 N N . ARG A 1 455 ? 11.194 -7.413 8.131 1.00 94.50 455 ARG A N 1
ATOM 3531 C CA . ARG A 1 455 ? 11.123 -6.990 6.728 1.00 94.50 455 ARG A CA 1
ATOM 3532 C C . ARG A 1 455 ? 10.907 -8.166 5.776 1.00 94.50 455 ARG A C 1
ATOM 3534 O O . ARG A 1 455 ? 10.026 -8.129 4.923 1.00 94.50 455 ARG A O 1
ATOM 3541 N N . ILE A 1 456 ? 11.682 -9.240 5.931 1.00 93.25 456 ILE A N 1
ATOM 3542 C CA . ILE A 1 456 ? 11.575 -10.436 5.079 1.00 93.25 456 ILE A CA 1
ATOM 3543 C C . ILE A 1 456 ? 10.205 -11.102 5.274 1.00 93.25 456 ILE A C 1
ATOM 3545 O O . ILE A 1 456 ? 9.567 -11.516 4.304 1.00 93.25 456 ILE A O 1
ATOM 3549 N N . CYS A 1 457 ? 9.717 -11.160 6.516 1.00 94.56 457 CYS A N 1
ATOM 3550 C CA . CYS A 1 457 ? 8.381 -11.666 6.826 1.00 94.56 457 CYS A CA 1
ATOM 3551 C C . CYS A 1 457 ? 7.275 -10.811 6.188 1.00 94.56 457 CYS A C 1
ATOM 3553 O O . CYS A 1 457 ? 6.298 -11.372 5.685 1.00 94.56 457 CYS A O 1
ATOM 3555 N N . ALA A 1 458 ? 7.435 -9.484 6.168 1.00 95.31 458 ALA A N 1
ATOM 3556 C CA . ALA A 1 458 ? 6.509 -8.558 5.521 1.00 95.31 458 ALA A CA 1
ATOM 3557 C C . ALA A 1 458 ? 6.460 -8.781 4.005 1.00 95.31 458 ALA A C 1
ATOM 3559 O O . ALA A 1 458 ? 5.376 -8.980 3.462 1.00 95.31 458 ALA A O 1
ATOM 3560 N N . ILE A 1 459 ? 7.623 -8.876 3.347 1.00 92.88 459 ILE A N 1
ATOM 3561 C CA . ILE A 1 459 ? 7.737 -9.187 1.911 1.00 92.88 459 ILE A CA 1
ATOM 3562 C C . ILE A 1 459 ? 7.039 -10.510 1.589 1.00 92.88 459 ILE A C 1
ATOM 3564 O O . ILE A 1 459 ? 6.234 -10.591 0.663 1.00 92.88 459 ILE A O 1
ATOM 3568 N N . GLN A 1 460 ? 7.308 -11.558 2.373 1.00 92.31 460 GLN A N 1
ATOM 3569 C CA . GLN A 1 460 ? 6.682 -12.859 2.155 1.00 92.31 460 GLN A CA 1
ATOM 3570 C C . GLN A 1 460 ? 5.166 -12.814 2.381 1.00 92.31 460 GLN A C 1
ATOM 3572 O O . GLN A 1 460 ? 4.419 -13.490 1.676 1.00 92.31 460 GLN A O 1
ATOM 3577 N N . SER A 1 461 ? 4.699 -12.027 3.351 1.00 93.88 461 SER A N 1
ATOM 3578 C CA . SER A 1 461 ? 3.270 -11.856 3.616 1.00 93.88 461 SER A CA 1
ATOM 3579 C C . SER A 1 461 ? 2.574 -11.100 2.482 1.00 93.88 461 SER A C 1
ATOM 3581 O O . SER A 1 461 ? 1.500 -11.527 2.067 1.00 93.88 461 SER A O 1
ATOM 3583 N N . LEU A 1 462 ? 3.210 -10.056 1.936 1.00 92.62 462 LEU A N 1
ATOM 3584 C CA . LEU A 1 462 ? 2.735 -9.323 0.759 1.00 92.62 462 LEU A CA 1
ATOM 3585 C C . LEU A 1 462 ? 2.637 -10.241 -0.460 1.00 92.62 462 LEU A C 1
ATOM 3587 O O . LEU A 1 462 ? 1.577 -10.316 -1.072 1.00 92.62 462 LEU A O 1
ATOM 3591 N N . ARG A 1 463 ? 3.688 -11.019 -0.756 1.00 88.81 463 ARG A N 1
ATOM 3592 C CA . ARG A 1 463 ? 3.670 -12.029 -1.831 1.00 88.81 463 ARG A CA 1
ATOM 3593 C C . ARG A 1 463 ? 2.506 -13.004 -1.683 1.00 88.81 463 ARG A C 1
ATOM 3595 O O . ARG A 1 463 ? 1.762 -13.229 -2.628 1.00 88.81 463 ARG A O 1
ATOM 3602 N N . CYS A 1 464 ? 2.331 -13.566 -0.486 1.00 88.56 464 CYS A N 1
ATOM 3603 C CA . CYS A 1 464 ? 1.243 -14.503 -0.212 1.00 88.56 464 CYS A CA 1
ATOM 3604 C C . CYS A 1 464 ? -0.146 -13.860 -0.347 1.00 88.56 464 CYS A C 1
ATOM 3606 O O . CYS A 1 464 ? -1.081 -14.548 -0.742 1.00 88.56 464 CYS A O 1
ATOM 3608 N N . ALA A 1 465 ? -0.295 -12.585 0.023 1.00 89.06 465 ALA A N 1
ATOM 3609 C CA . ALA A 1 465 ? -1.574 -11.882 -0.023 1.00 89.06 465 ALA A CA 1
ATOM 3610 C C . ALA A 1 465 ? -1.940 -11.383 -1.428 1.00 89.06 465 ALA A C 1
ATOM 3612 O O . ALA A 1 465 ? -3.120 -11.329 -1.756 1.00 89.06 465 ALA A O 1
ATOM 3613 N N . LEU A 1 466 ? -0.949 -11.027 -2.246 1.00 86.75 466 LEU A N 1
ATOM 3614 C CA . LEU A 1 466 ? -1.161 -10.635 -3.638 1.00 86.75 466 LEU A CA 1
ATOM 3615 C C . LEU A 1 466 ? -1.371 -11.869 -4.526 1.00 86.75 466 LEU A C 1
ATOM 3617 O O . LEU A 1 466 ? -2.264 -11.879 -5.366 1.00 86.75 466 LEU A O 1
ATOM 3621 N N . GLY A 1 467 ? -0.607 -12.948 -4.322 1.00 78.06 467 GLY A N 1
ATOM 3622 C CA . GLY A 1 467 ? -0.653 -14.106 -5.220 1.00 78.06 467 GLY A CA 1
ATOM 3623 C C . GLY A 1 467 ? -0.379 -13.670 -6.665 1.00 78.06 467 GLY A C 1
ATOM 3624 O O . GLY A 1 467 ? 0.589 -12.959 -6.912 1.00 78.06 467 GLY A O 1
ATOM 3625 N N . THR A 1 468 ? -1.260 -14.039 -7.600 1.00 65.00 468 THR A N 1
ATOM 3626 C CA . THR A 1 468 ? -1.259 -13.535 -8.992 1.00 65.00 468 THR A CA 1
ATOM 3627 C C . THR A 1 468 ? -2.113 -12.269 -9.181 1.00 65.00 468 THR A C 1
ATOM 3629 O O . THR A 1 468 ? -2.170 -11.692 -10.269 1.00 65.00 468 THR A O 1
ATOM 3632 N N . GLY A 1 469 ? -2.805 -11.821 -8.129 1.00 65.75 469 GLY A N 1
ATOM 3633 C CA . GLY A 1 469 ? -3.700 -10.672 -8.131 1.00 65.75 469 GLY A CA 1
ATOM 3634 C C . GLY A 1 469 ? -3.037 -9.425 -7.549 1.00 65.75 469 GLY A C 1
ATOM 3635 O O . GLY A 1 469 ? -2.931 -9.254 -6.341 1.00 65.75 469 GLY A O 1
ATOM 3636 N N . VAL A 1 470 ? -2.679 -8.462 -8.397 1.00 79.94 470 VAL A N 1
ATOM 3637 C CA . VAL A 1 470 ? -2.239 -7.121 -7.956 1.00 79.94 470 VAL A CA 1
ATOM 3638 C C . VAL A 1 470 ? -3.423 -6.236 -7.525 1.00 79.94 470 VAL A C 1
ATOM 3640 O O . VAL A 1 470 ? -3.491 -5.069 -7.888 1.00 79.94 470 VAL A O 1
ATOM 3643 N N . VAL A 1 471 ? -4.403 -6.771 -6.785 1.00 75.31 471 VAL A N 1
ATOM 3644 C CA . VAL A 1 471 ? -5.586 -6.029 -6.280 1.00 75.31 471 VAL A CA 1
ATOM 3645 C C . VAL A 1 471 ? -6.370 -5.330 -7.407 1.00 75.31 471 VAL A C 1
ATOM 3647 O O . VAL A 1 471 ? -6.693 -4.146 -7.345 1.00 75.31 471 VAL A O 1
ATOM 3650 N N . GLY A 1 472 ? -6.589 -6.030 -8.522 1.00 74.31 472 GLY A N 1
ATOM 3651 C CA . GLY A 1 472 ? -7.213 -5.450 -9.718 1.00 74.31 472 GLY A CA 1
ATOM 3652 C C . GLY A 1 472 ? -6.376 -4.378 -10.440 1.00 74.31 472 GLY A C 1
ATOM 3653 O O . GLY A 1 472 ? -6.788 -3.916 -11.502 1.00 74.31 472 GLY A O 1
ATOM 3654 N N . SER A 1 473 ? -5.183 -4.023 -9.938 1.00 79.88 473 SER A N 1
ATOM 3655 C CA . SER A 1 473 ? -4.345 -2.939 -10.476 1.00 79.88 473 SER A CA 1
ATOM 3656 C C . SER A 1 473 ? -3.891 -3.193 -11.910 1.00 79.88 473 SER A C 1
ATOM 3658 O O . SER A 1 473 ? -3.743 -2.238 -12.655 1.00 79.88 473 SER A O 1
ATOM 3660 N N . ARG A 1 474 ? -3.727 -4.454 -12.343 1.00 82.31 474 ARG A N 1
ATOM 3661 C CA . ARG A 1 474 ? -3.407 -4.785 -13.747 1.00 82.31 474 ARG A CA 1
ATOM 3662 C C . ARG A 1 474 ? -4.537 -4.387 -14.696 1.00 82.31 474 ARG A C 1
ATOM 3664 O O . ARG A 1 474 ? -4.298 -3.757 -15.719 1.00 82.31 474 ARG A O 1
ATOM 3671 N N . ALA A 1 475 ? -5.774 -4.725 -14.327 1.00 81.00 475 ALA A N 1
ATOM 3672 C CA . ALA A 1 475 ? -6.952 -4.455 -15.136 1.00 81.00 475 ALA A CA 1
ATOM 3673 C C . ALA A 1 475 ? -7.262 -2.963 -15.103 1.00 81.00 475 ALA A C 1
ATOM 3675 O O . ALA A 1 475 ? -7.528 -2.369 -16.137 1.00 81.00 475 ALA A O 1
ATOM 3676 N N . GLU A 1 476 ? -7.159 -2.353 -13.925 1.00 81.00 476 GLU A N 1
ATOM 3677 C CA . GLU A 1 476 ? -7.280 -0.914 -13.738 1.00 81.00 476 GLU A CA 1
ATOM 3678 C C . GLU A 1 476 ? -6.247 -0.146 -14.564 1.00 81.00 476 GLU A C 1
ATOM 3680 O O . GLU A 1 476 ? -6.635 0.745 -15.308 1.00 81.00 476 GLU A O 1
ATOM 3685 N N . PHE A 1 477 ? -4.973 -0.543 -14.520 1.00 81.69 477 PHE A N 1
ATOM 3686 C CA . PHE A 1 477 ? -3.914 0.015 -15.357 1.00 81.69 477 PHE A CA 1
ATOM 3687 C C . PHE A 1 477 ? -4.302 -0.084 -16.836 1.00 81.69 477 PHE A C 1
ATOM 3689 O O . PHE A 1 477 ? -4.519 0.931 -17.494 1.00 81.69 477 PHE A O 1
ATOM 3696 N N . CYS A 1 478 ? -4.493 -1.294 -17.361 1.00 78.56 478 CYS A N 1
ATOM 3697 C CA . CYS A 1 478 ? -4.785 -1.469 -18.782 1.00 78.56 478 CYS A CA 1
ATOM 3698 C C . CYS A 1 478 ? -6.081 -0.759 -19.210 1.00 78.56 478 CYS A C 1
ATOM 3700 O O . CYS A 1 478 ? -6.107 -0.175 -20.287 1.00 78.56 478 CYS A O 1
ATOM 3702 N N . MET A 1 479 ? -7.137 -0.740 -18.387 1.00 75.94 479 MET A N 1
ATOM 3703 C CA . MET A 1 479 ? -8.399 -0.061 -18.715 1.00 75.94 479 MET A CA 1
ATOM 3704 C C . MET A 1 479 ? -8.288 1.463 -18.681 1.00 75.94 479 MET A C 1
ATOM 3706 O O . MET A 1 479 ? -8.726 2.110 -19.633 1.00 75.94 479 MET A O 1
ATOM 3710 N N . LEU A 1 480 ? -7.704 2.039 -17.622 1.00 71.19 480 LEU A N 1
ATOM 3711 C CA . LEU A 1 480 ? -7.525 3.492 -17.497 1.00 71.19 480 LEU A CA 1
ATOM 3712 C C . LEU A 1 480 ? -6.721 4.052 -18.673 1.00 71.19 480 LEU A C 1
ATOM 3714 O O . LEU A 1 480 ? -6.943 5.183 -19.098 1.00 71.19 480 LEU A O 1
ATOM 3718 N N . PHE A 1 481 ? -5.825 3.240 -19.234 1.00 68.38 481 PHE A N 1
ATOM 3719 C CA . PHE A 1 481 ? -4.960 3.645 -20.331 1.00 68.38 481 PHE A CA 1
ATOM 3720 C C . PHE A 1 481 ? -5.477 3.241 -21.721 1.00 68.38 481 PHE A C 1
ATOM 3722 O O . PHE A 1 481 ? -5.237 3.970 -22.687 1.00 68.38 481 PHE A O 1
ATOM 3729 N N . ALA A 1 482 ? -6.268 2.168 -21.838 1.00 63.16 482 ALA A N 1
ATOM 3730 C CA . ALA A 1 482 ? -6.951 1.785 -23.078 1.00 63.16 482 ALA A CA 1
ATOM 3731 C C . ALA A 1 482 ? -8.105 2.730 -23.452 1.00 63.16 482 ALA A C 1
ATOM 3733 O O . ALA A 1 482 ? -8.376 2.913 -24.638 1.00 63.16 482 ALA A O 1
ATOM 3734 N N . GLN A 1 483 ? -8.764 3.363 -22.471 1.00 61.91 483 GLN A N 1
ATOM 3735 C CA . GLN A 1 483 ? -9.842 4.333 -22.726 1.00 61.91 483 GLN A CA 1
ATOM 3736 C C . GLN A 1 483 ? -9.363 5.571 -23.497 1.00 61.91 483 GLN A C 1
ATOM 3738 O O . GLN A 1 483 ? -10.147 6.186 -24.213 1.00 61.91 483 GLN A O 1
ATOM 3743 N N . GLY A 1 484 ? -8.059 5.858 -23.456 1.00 50.88 484 GLY A N 1
ATOM 3744 C CA . GLY A 1 484 ? -7.424 6.866 -24.285 1.00 50.88 484 GLY A CA 1
ATOM 3745 C C . GLY A 1 484 ? -7.774 8.306 -23.918 1.00 50.88 484 GLY A C 1
ATOM 3746 O O . GLY A 1 484 ? -8.825 8.576 -23.363 1.00 50.88 484 GLY A O 1
ATOM 3747 N N . ALA A 1 485 ? -6.840 9.220 -24.211 1.00 46.28 485 ALA A N 1
ATOM 3748 C CA . ALA A 1 485 ? -6.923 10.672 -24.019 1.00 46.28 485 ALA A CA 1
ATOM 3749 C C . ALA A 1 485 ? -8.353 11.247 -24.014 1.00 46.28 485 ALA A C 1
ATOM 3751 O O . ALA A 1 485 ? -8.925 11.618 -25.033 1.00 46.28 485 ALA A O 1
ATOM 3752 N N . GLY A 1 486 ? -8.860 11.291 -22.794 1.00 49.41 486 GLY A N 1
ATOM 3753 C CA . GLY A 1 486 ? -10.172 11.708 -22.347 1.00 49.41 486 GLY A CA 1
ATOM 3754 C C . GLY A 1 486 ? -10.205 11.510 -20.834 1.00 49.41 486 GLY A C 1
ATOM 3755 O O . GLY A 1 486 ? -11.219 11.136 -20.258 1.00 49.41 486 GLY A O 1
ATOM 3756 N N . LEU A 1 487 ? -9.073 11.746 -20.158 1.00 51.62 487 LEU A N 1
ATOM 3757 C CA . LEU A 1 487 ? -9.049 11.987 -18.718 1.00 51.62 487 LEU A CA 1
ATOM 3758 C C . LEU A 1 487 ? -9.642 13.381 -18.488 1.00 51.62 487 LEU A C 1
ATOM 3760 O O . LEU A 1 487 ? -8.998 14.267 -17.941 1.00 51.62 487 LEU A O 1
ATOM 3764 N N . GLU A 1 488 ? -10.875 13.578 -18.964 1.00 45.84 488 GLU A N 1
ATOM 3765 C CA . GLU A 1 488 ? -11.658 14.815 -18.900 1.00 45.84 488 GLU A CA 1
ATOM 3766 C C . GLU A 1 488 ? -11.906 15.243 -17.446 1.00 45.84 488 GLU A C 1
ATOM 3768 O O . GLU A 1 488 ? -12.382 16.343 -17.181 1.00 45.84 488 GLU A O 1
ATOM 3773 N N . HIS A 1 489 ? -11.544 14.378 -16.497 1.00 51.34 489 HIS A N 1
ATOM 3774 C CA . HIS A 1 489 ? -11.510 14.620 -15.072 1.00 51.34 489 HIS A CA 1
ATOM 3775 C C . HIS A 1 489 ? -10.101 14.308 -14.551 1.00 51.34 489 HIS A C 1
ATOM 3777 O O . HIS A 1 489 ? -9.631 13.171 -14.653 1.00 51.34 489 HIS A O 1
ATOM 3783 N N . SER A 1 490 ? -9.463 15.292 -13.914 1.00 55.06 490 SER A N 1
ATOM 3784 C CA . SER A 1 490 ? -8.183 15.171 -13.193 1.00 55.06 490 SER A CA 1
ATOM 3785 C C . SER A 1 490 ? -8.066 13.911 -12.318 1.00 55.06 490 SER A C 1
ATOM 3787 O O . SER A 1 490 ? -6.974 13.364 -12.163 1.00 55.06 490 SER A O 1
ATOM 3789 N N . GLY A 1 491 ? -9.188 13.399 -11.798 1.00 65.56 491 GLY A N 1
ATOM 3790 C CA . GLY A 1 491 ? -9.246 12.180 -10.991 1.00 65.56 491 GLY A CA 1
ATOM 3791 C C . GLY A 1 491 ? -8.766 10.913 -11.709 1.00 65.56 491 GLY A C 1
ATOM 3792 O O . GLY A 1 491 ? -8.065 10.110 -11.098 1.00 65.56 491 GLY A O 1
ATOM 3793 N N . GLY A 1 492 ? -9.072 10.739 -12.999 1.00 71.12 492 GLY A N 1
ATOM 3794 C CA . GLY A 1 492 ? -8.666 9.535 -13.732 1.00 71.12 492 GLY A CA 1
ATOM 3795 C C . GLY A 1 492 ? -7.154 9.474 -13.973 1.00 71.12 492 GLY A C 1
ATOM 3796 O O . GLY A 1 492 ? -6.561 8.406 -13.858 1.00 71.12 492 GLY A O 1
ATOM 3797 N N . PHE A 1 493 ? -6.516 10.623 -14.232 1.00 73.50 493 PHE A N 1
ATOM 3798 C CA . PHE A 1 493 ? -5.064 10.708 -14.427 1.00 73.50 493 PHE A CA 1
ATOM 3799 C C . PHE A 1 493 ? -4.299 10.450 -13.136 1.00 73.50 493 PHE A C 1
ATOM 3801 O O . PHE A 1 493 ? -3.364 9.657 -13.114 1.00 73.50 493 PHE A O 1
ATOM 3808 N N . VAL A 1 494 ? -4.727 11.085 -12.042 1.00 77.38 494 VAL A N 1
ATOM 3809 C CA . VAL A 1 494 ? -4.131 10.872 -10.716 1.00 77.38 494 VAL A CA 1
ATOM 3810 C C . VAL A 1 494 ? -4.239 9.404 -10.315 1.00 77.38 494 VAL A C 1
ATOM 3812 O O . VAL A 1 494 ? -3.284 8.832 -9.796 1.00 77.38 494 VAL A O 1
ATOM 3815 N N . ARG A 1 495 ? -5.386 8.777 -10.591 1.00 77.75 495 ARG A N 1
ATOM 3816 C CA . ARG A 1 495 ? -5.607 7.351 -10.358 1.00 77.75 495 ARG A CA 1
ATOM 3817 C C . ARG A 1 495 ? -4.631 6.493 -11.165 1.00 77.75 495 ARG A C 1
ATOM 3819 O O . ARG A 1 495 ? -3.938 5.671 -10.585 1.00 77.75 495 ARG A O 1
ATOM 3826 N N . ALA A 1 496 ? -4.501 6.765 -12.459 1.00 78.88 496 ALA A N 1
ATOM 3827 C CA . ALA A 1 496 ? -3.541 6.118 -13.348 1.00 78.88 496 ALA A CA 1
ATOM 3828 C C . ALA A 1 496 ? -2.087 6.230 -12.847 1.00 78.88 496 ALA A C 1
ATOM 3830 O O . ALA A 1 496 ? -1.379 5.225 -12.767 1.00 78.88 496 ALA A O 1
ATOM 3831 N N . ALA A 1 497 ? -1.660 7.435 -12.456 1.00 82.19 497 ALA A N 1
ATOM 3832 C CA . ALA A 1 497 ? -0.329 7.678 -11.908 1.00 82.19 497 ALA A CA 1
ATOM 3833 C C . ALA A 1 497 ? -0.094 6.897 -10.606 1.00 82.19 497 ALA A C 1
ATOM 3835 O O . ALA A 1 497 ? 0.940 6.254 -10.449 1.00 82.19 497 ALA A O 1
ATOM 3836 N N . ARG A 1 498 ? -1.083 6.868 -9.701 1.00 84.94 498 ARG A N 1
ATOM 3837 C CA . ARG A 1 498 ? -1.024 6.065 -8.468 1.00 84.94 498 ARG A CA 1
ATOM 3838 C C . ARG A 1 498 ? -0.930 4.568 -8.755 1.00 84.94 498 ARG A C 1
ATOM 3840 O O . ARG A 1 498 ? -0.154 3.881 -8.097 1.00 84.94 498 ARG A O 1
ATOM 3847 N N . THR A 1 499 ? -1.688 4.060 -9.728 1.00 87.81 499 THR A N 1
ATOM 3848 C CA . THR A 1 499 ? -1.627 2.647 -10.128 1.00 87.81 499 THR A CA 1
ATOM 3849 C C . THR A 1 499 ? -0.265 2.297 -10.728 1.00 87.81 499 THR A C 1
ATOM 3851 O O . THR A 1 499 ? 0.297 1.262 -10.380 1.00 87.81 499 THR A O 1
ATOM 3854 N N . ALA A 1 500 ? 0.297 3.155 -11.587 1.00 88.44 500 ALA A N 1
ATOM 3855 C CA . ALA A 1 500 ? 1.641 2.963 -12.136 1.00 88.44 500 ALA A CA 1
ATOM 3856 C C . ALA A 1 500 ? 2.702 2.940 -11.024 1.00 88.44 500 ALA A C 1
ATOM 3858 O O . ALA A 1 500 ? 3.533 2.032 -10.991 1.00 88.44 500 ALA A O 1
ATOM 3859 N N . HIS A 1 501 ? 2.611 3.872 -10.073 1.00 91.31 501 HIS A N 1
ATOM 3860 C CA . HIS A 1 501 ? 3.513 3.940 -8.928 1.00 91.31 501 HIS A CA 1
ATOM 3861 C C . HIS A 1 501 ? 3.422 2.691 -8.038 1.00 91.31 501 HIS A C 1
ATOM 3863 O O . HIS A 1 501 ? 4.444 2.103 -7.695 1.00 91.31 501 HIS A O 1
ATOM 3869 N N . LEU A 1 502 ? 2.207 2.216 -7.736 1.00 92.38 502 LEU A N 1
ATOM 3870 C CA . LEU A 1 502 ? 1.993 0.961 -7.008 1.00 92.38 502 LEU A CA 1
ATOM 3871 C C . LEU A 1 502 ? 2.655 -0.225 -7.721 1.00 92.38 502 LEU A C 1
ATOM 3873 O O . LEU A 1 502 ? 3.368 -1.008 -7.094 1.00 92.38 502 LEU A O 1
ATOM 3877 N N . LEU A 1 503 ? 2.419 -0.374 -9.028 1.00 92.38 503 LEU A N 1
ATOM 3878 C CA . LEU A 1 503 ? 2.987 -1.474 -9.808 1.00 92.38 503 LEU A CA 1
ATOM 3879 C C . LEU A 1 503 ? 4.516 -1.410 -9.836 1.00 92.38 503 LEU A C 1
ATOM 3881 O O . LEU A 1 503 ? 5.164 -2.445 -9.689 1.00 92.38 503 LEU A O 1
ATOM 3885 N N . ARG A 1 504 ? 5.098 -0.212 -9.959 1.00 93.25 504 ARG A N 1
ATOM 3886 C CA . ARG A 1 504 ? 6.545 -0.014 -9.835 1.00 93.25 504 ARG A CA 1
ATOM 3887 C C . ARG A 1 504 ? 7.046 -0.411 -8.444 1.00 93.25 504 ARG A C 1
ATOM 3889 O O . ARG A 1 504 ? 7.994 -1.186 -8.368 1.00 93.25 504 ARG A O 1
ATOM 3896 N N . ALA A 1 505 ? 6.425 0.071 -7.368 1.00 92.81 505 ALA A N 1
ATOM 3897 C CA . ALA A 1 505 ? 6.843 -0.235 -5.998 1.00 92.81 505 ALA A CA 1
ATOM 3898 C C . ALA A 1 505 ? 6.804 -1.749 -5.719 1.00 92.81 505 ALA A C 1
ATOM 3900 O O . ALA A 1 505 ? 7.730 -2.311 -5.134 1.00 92.81 505 ALA A O 1
ATOM 3901 N N . LEU A 1 506 ? 5.774 -2.446 -6.213 1.00 92.12 506 LEU A N 1
ATOM 3902 C CA . LEU A 1 506 ? 5.700 -3.909 -6.154 1.00 92.12 506 LEU A CA 1
ATOM 3903 C C . LEU A 1 506 ? 6.795 -4.586 -6.989 1.00 92.12 506 LEU A C 1
ATOM 3905 O O . LEU A 1 506 ? 7.338 -5.604 -6.562 1.00 92.12 506 LEU A O 1
ATOM 3909 N N . ALA A 1 507 ? 7.141 -4.034 -8.152 1.00 92.19 507 ALA A N 1
ATOM 3910 C CA . ALA A 1 507 ? 8.198 -4.567 -9.004 1.00 92.19 507 ALA A CA 1
ATOM 3911 C C . ALA A 1 507 ? 9.605 -4.397 -8.395 1.00 92.19 507 ALA A C 1
ATOM 3913 O O . ALA A 1 507 ? 10.436 -5.303 -8.478 1.00 92.19 507 ALA A O 1
ATOM 3914 N N . GLU A 1 508 ? 9.873 -3.258 -7.754 1.00 91.12 508 GLU A N 1
ATOM 3915 C CA . GLU A 1 508 ? 11.133 -2.997 -7.046 1.00 91.12 508 GLU A CA 1
ATOM 3916 C C . GLU A 1 508 ? 11.277 -3.879 -5.799 1.00 91.12 508 GLU A C 1
ATOM 3918 O O . GLU A 1 508 ? 12.364 -4.411 -5.527 1.00 91.12 508 GLU A O 1
ATOM 3923 N N . LEU A 1 509 ? 10.167 -4.107 -5.091 1.00 89.00 509 LEU A N 1
ATOM 3924 C CA . LEU A 1 509 ? 10.079 -5.053 -3.987 1.00 89.00 509 LEU A CA 1
ATOM 3925 C C . LEU A 1 509 ? 10.390 -6.480 -4.456 1.00 89.00 509 LEU A C 1
ATOM 3927 O O . LEU A 1 509 ? 11.298 -7.142 -3.939 1.00 89.00 509 LEU A O 1
ATOM 3931 N N . ASP A 1 510 ? 9.622 -6.945 -5.439 1.00 87.62 510 ASP A N 1
ATOM 3932 C CA . ASP A 1 510 ? 9.781 -8.234 -6.083 1.00 87.62 510 ASP A CA 1
ATOM 3933 C C . ASP A 1 510 ? 9.136 -8.283 -7.474 1.00 87.62 510 ASP A C 1
ATOM 3935 O O . ASP A 1 510 ? 7.945 -8.552 -7.630 1.00 87.62 510 ASP A O 1
ATOM 3939 N N . HIS A 1 511 ? 9.978 -8.135 -8.494 1.00 90.50 511 HIS A N 1
ATOM 3940 C CA . HIS A 1 511 ? 9.588 -8.196 -9.901 1.00 90.50 511 HIS A CA 1
ATOM 3941 C C . HIS A 1 511 ? 8.782 -9.440 -10.298 1.00 90.50 511 HIS A C 1
ATOM 3943 O O . HIS A 1 511 ? 7.964 -9.338 -11.209 1.00 90.50 511 HIS A O 1
ATOM 3949 N N . MET A 1 512 ? 8.945 -10.578 -9.611 1.00 88.88 512 MET A N 1
ATOM 3950 C CA . MET A 1 512 ? 8.170 -11.788 -9.908 1.00 88.88 512 MET A CA 1
ATOM 3951 C C . MET A 1 512 ? 6.667 -11.572 -9.702 1.00 88.88 512 MET A C 1
ATOM 3953 O O . MET A 1 512 ? 5.883 -12.050 -10.507 1.00 88.88 512 MET A O 1
ATOM 3957 N N . ILE A 1 513 ? 6.257 -10.779 -8.701 1.00 86.69 513 ILE A N 1
ATOM 3958 C CA . ILE A 1 513 ? 4.837 -10.466 -8.449 1.00 86.69 513 ILE A CA 1
ATOM 3959 C C . ILE A 1 513 ? 4.201 -9.832 -9.691 1.00 86.69 513 ILE A C 1
ATOM 3961 O O . ILE A 1 513 ? 3.085 -10.168 -10.082 1.00 86.69 513 ILE A O 1
ATOM 3965 N N . VAL A 1 514 ? 4.920 -8.897 -10.313 1.00 89.00 514 VAL A N 1
ATOM 3966 C CA . VAL A 1 514 ? 4.441 -8.166 -11.487 1.00 89.00 514 VAL A CA 1
ATOM 3967 C C . VAL A 1 514 ? 4.551 -9.025 -12.745 1.00 89.00 514 VAL A C 1
ATOM 3969 O O . VAL A 1 514 ? 3.623 -9.031 -13.551 1.00 89.00 514 VAL A O 1
ATOM 3972 N N . GLN A 1 515 ? 5.630 -9.794 -12.904 1.00 90.12 515 GLN A N 1
ATOM 3973 C CA . GLN A 1 515 ? 5.771 -10.714 -14.035 1.00 90.12 515 GLN A CA 1
ATOM 3974 C C . GLN A 1 515 ? 4.700 -11.801 -14.035 1.00 90.12 515 GLN A C 1
ATOM 3976 O O . GLN A 1 515 ? 4.117 -12.050 -15.083 1.00 90.12 515 GLN A O 1
ATOM 3981 N N . ASP A 1 516 ? 4.386 -12.394 -12.885 1.00 87.69 516 ASP A N 1
ATOM 3982 C CA . ASP A 1 516 ? 3.322 -13.392 -12.769 1.00 87.69 516 ASP A CA 1
ATOM 3983 C C . ASP A 1 516 ? 1.953 -12.754 -13.067 1.00 87.69 516 ASP A C 1
ATOM 3985 O O . ASP A 1 516 ? 1.137 -13.314 -13.797 1.00 87.69 516 ASP A O 1
ATOM 3989 N N . ALA A 1 517 ? 1.712 -11.530 -12.580 1.00 85.19 517 ALA A N 1
ATOM 3990 C CA . ALA A 1 517 ? 0.450 -10.825 -12.800 1.00 85.19 517 ALA A CA 1
ATOM 3991 C C . ALA A 1 517 ? 0.194 -10.443 -14.271 1.00 85.19 517 ALA A C 1
ATOM 3993 O O . ALA A 1 517 ? -0.969 -10.452 -14.697 1.00 85.19 517 ALA A O 1
ATOM 3994 N N . PHE A 1 518 ? 1.249 -10.089 -15.018 1.00 85.44 518 PHE A N 1
ATOM 3995 C CA . PHE A 1 518 ? 1.183 -9.699 -16.432 1.00 85.44 518 PHE A CA 1
ATOM 3996 C C . PHE A 1 518 ? 1.526 -10.828 -17.410 1.00 85.44 518 PHE A C 1
ATOM 3998 O O . PHE A 1 518 ? 1.225 -10.682 -18.586 1.00 85.44 518 PHE A O 1
ATOM 4005 N N . GLY A 1 519 ? 2.137 -11.928 -16.965 1.00 81.88 519 GLY A N 1
ATOM 4006 C CA . GLY A 1 519 ? 2.588 -13.043 -17.807 1.00 81.88 519 GLY A CA 1
ATOM 4007 C C . GLY A 1 519 ? 1.497 -14.024 -18.222 1.00 81.88 519 GLY A C 1
ATOM 4008 O O . GLY A 1 519 ? 1.705 -14.822 -19.132 1.00 81.88 519 GLY A O 1
ATOM 4009 N N . GLU A 1 520 ? 0.328 -13.966 -17.590 1.00 76.56 520 GLU A N 1
ATOM 4010 C CA . GLU A 1 520 ? -0.792 -14.855 -17.890 1.00 76.56 520 GLU A CA 1
ATOM 4011 C C . GLU A 1 520 ? -1.794 -14.211 -18.864 1.00 76.56 520 GLU A C 1
ATOM 4013 O O . GLU A 1 520 ? -2.112 -13.029 -18.776 1.00 76.56 520 GLU A O 1
ATOM 4018 N N . GLY A 1 521 ? -2.376 -15.000 -19.772 1.00 73.31 521 GLY A N 1
ATOM 4019 C CA . GLY A 1 521 ? -3.474 -14.545 -20.634 1.00 73.31 521 GLY A CA 1
ATOM 4020 C C . GLY A 1 521 ? -3.081 -13.489 -21.681 1.00 73.31 521 GLY A C 1
ATOM 4021 O O . GLY A 1 521 ? -1.978 -13.497 -22.213 1.00 73.31 521 GLY A O 1
ATOM 4022 N N . GLY A 1 522 ? -4.025 -12.609 -22.039 1.00 73.19 522 GLY A N 1
ATOM 4023 C CA . GLY A 1 522 ? -3.806 -11.526 -23.016 1.00 73.19 522 GLY A CA 1
ATOM 4024 C C . GLY A 1 522 ? -3.011 -10.331 -22.473 1.00 73.19 522 GLY A C 1
ATOM 4025 O O . GLY A 1 522 ? -2.603 -9.470 -23.258 1.00 73.19 522 GLY A O 1
ATOM 4026 N N . TRP A 1 523 ? -2.749 -10.309 -21.159 1.00 83.44 523 TRP A N 1
ATOM 4027 C CA . TRP A 1 523 ? -2.235 -9.152 -20.423 1.00 83.44 523 TRP A CA 1
ATOM 4028 C C . TRP A 1 523 ? -0.928 -8.558 -20.950 1.00 83.44 523 TRP A C 1
ATOM 4030 O O . TRP A 1 523 ? -0.829 -7.328 -20.935 1.00 83.44 523 TRP A O 1
ATOM 4040 N N . PRO A 1 524 ? 0.047 -9.335 -21.465 1.00 85.31 524 PRO A N 1
ATOM 4041 C CA . PRO A 1 524 ? 1.251 -8.745 -22.040 1.00 85.31 524 PRO A CA 1
ATOM 4042 C C . PRO A 1 524 ? 0.940 -7.786 -23.199 1.00 85.31 524 PRO A C 1
ATOM 4044 O O . PRO A 1 524 ? 1.515 -6.702 -23.286 1.00 85.31 524 PRO A O 1
ATOM 4047 N N . LEU A 1 525 ? -0.009 -8.145 -24.071 1.00 84.62 525 LEU A N 1
ATOM 4048 C CA . LEU A 1 525 ? -0.389 -7.318 -25.220 1.00 84.62 525 LEU A CA 1
ATOM 4049 C C . LEU A 1 525 ? -1.145 -6.064 -24.779 1.00 84.62 525 LEU A C 1
ATOM 4051 O O . LEU A 1 525 ? -0.875 -4.971 -25.277 1.00 84.62 525 LEU A O 1
ATOM 4055 N N . GLU A 1 526 ? -2.066 -6.205 -23.824 1.00 84.94 526 GLU A N 1
ATOM 4056 C CA . GLU A 1 526 ? -2.801 -5.062 -23.278 1.00 84.94 526 GLU A CA 1
ATOM 4057 C C . GLU A 1 526 ? -1.866 -4.092 -22.535 1.00 84.94 526 GLU A C 1
ATOM 4059 O O . GLU A 1 526 ? -1.987 -2.876 -22.696 1.00 84.94 526 GLU A O 1
ATOM 4064 N N . PHE A 1 527 ? -0.880 -4.615 -21.798 1.00 87.00 527 PHE A N 1
ATOM 4065 C CA . PHE A 1 527 ? 0.161 -3.817 -21.152 1.00 87.00 527 PHE A CA 1
ATOM 4066 C C . PHE A 1 527 ? 1.025 -3.077 -22.177 1.00 87.00 527 PHE A C 1
ATOM 4068 O O . PHE A 1 527 ? 1.205 -1.864 -22.057 1.00 87.00 527 PHE A O 1
ATOM 4075 N N . ARG A 1 528 ? 1.506 -3.767 -23.222 1.00 86.25 528 ARG A N 1
ATOM 4076 C CA . ARG A 1 528 ? 2.285 -3.152 -24.310 1.00 86.25 528 ARG A CA 1
ATOM 4077 C C . ARG A 1 528 ? 1.528 -1.991 -24.953 1.00 86.25 528 ARG A C 1
ATOM 4079 O O . ARG A 1 528 ? 2.090 -0.906 -25.101 1.00 86.25 528 ARG A O 1
ATOM 4086 N N . ALA A 1 529 ? 0.260 -2.201 -25.306 1.00 82.75 529 ALA A N 1
ATOM 4087 C CA . ALA A 1 529 ? -0.578 -1.176 -25.923 1.00 82.75 529 ALA A CA 1
ATOM 4088 C C . ALA A 1 529 ? -0.786 0.034 -24.995 1.00 82.75 529 ALA A C 1
ATOM 4090 O O . ALA A 1 529 ? -0.638 1.180 -25.429 1.00 82.75 529 ALA A O 1
ATOM 4091 N N . ALA A 1 530 ? -1.066 -0.211 -23.709 1.00 82.88 530 ALA A N 1
ATOM 4092 C CA . ALA A 1 530 ? -1.220 0.836 -22.702 1.00 82.88 530 ALA A CA 1
ATOM 4093 C C . ALA A 1 530 ? 0.061 1.672 -22.542 1.00 82.88 530 ALA A C 1
ATOM 4095 O O . ALA A 1 530 ? 0.009 2.900 -22.613 1.00 82.88 530 ALA A O 1
ATOM 4096 N N . VAL A 1 531 ? 1.218 1.020 -22.393 1.00 85.19 531 VAL A N 1
ATOM 4097 C CA . VAL A 1 531 ? 2.519 1.688 -22.238 1.00 85.19 531 VAL A CA 1
ATOM 4098 C C . VAL A 1 531 ? 2.892 2.490 -23.483 1.00 85.19 531 VAL A C 1
ATOM 4100 O O . VAL A 1 531 ? 3.257 3.659 -23.361 1.00 85.19 531 VAL A O 1
ATOM 4103 N N . ALA A 1 532 ? 2.784 1.904 -24.681 1.00 82.38 532 ALA A N 1
ATOM 4104 C CA . ALA A 1 532 ? 3.113 2.594 -25.930 1.00 82.38 532 ALA A CA 1
ATOM 4105 C C . ALA A 1 532 ? 2.281 3.873 -26.091 1.00 82.38 532 ALA A C 1
ATOM 4107 O O . ALA A 1 532 ? 2.808 4.940 -26.417 1.00 82.38 532 ALA A O 1
ATOM 4108 N N . ARG A 1 533 ? 0.983 3.784 -25.781 1.00 77.88 533 ARG A N 1
ATOM 4109 C CA . ARG A 1 533 ? 0.075 4.928 -25.808 1.00 77.88 533 ARG A CA 1
ATOM 4110 C C . ARG A 1 533 ? 0.465 5.983 -24.774 1.00 77.88 533 ARG A C 1
ATOM 4112 O O . ARG A 1 533 ? 0.570 7.154 -25.132 1.00 77.88 533 ARG A O 1
ATOM 4119 N N . LEU A 1 534 ? 0.735 5.588 -23.532 1.00 76.88 534 LEU A N 1
ATOM 4120 C CA . LEU A 1 534 ? 1.119 6.511 -22.460 1.00 76.88 534 LEU A CA 1
ATOM 4121 C C . LEU A 1 534 ? 2.387 7.285 -22.770 1.00 76.88 534 LEU A C 1
ATOM 4123 O O . LEU A 1 534 ? 2.406 8.510 -22.651 1.00 76.88 534 LEU A O 1
ATOM 4127 N N . LEU A 1 535 ? 3.429 6.577 -23.197 1.00 79.56 535 LEU A N 1
ATOM 4128 C CA . LEU A 1 535 ? 4.685 7.207 -23.568 1.00 79.56 535 LEU A CA 1
ATOM 4129 C C . LEU A 1 535 ? 4.470 8.152 -24.757 1.00 79.56 535 LEU A C 1
ATOM 4131 O O . LEU A 1 535 ? 4.947 9.277 -24.719 1.00 79.56 535 LEU A O 1
ATOM 4135 N N . SER A 1 536 ? 3.669 7.774 -25.760 1.00 77.06 536 SER A N 1
ATOM 4136 C CA . SER A 1 536 ? 3.379 8.663 -26.897 1.00 77.06 536 SER A CA 1
ATOM 4137 C C . SER A 1 536 ? 2.622 9.949 -26.524 1.00 77.06 536 SER A C 1
ATOM 4139 O O . SER A 1 536 ? 2.764 10.955 -27.214 1.00 77.06 536 SER A O 1
ATOM 4141 N N . GLN A 1 537 ? 1.816 9.923 -25.454 1.00 75.00 537 GLN A N 1
ATOM 4142 C CA . GLN A 1 537 ? 0.964 11.045 -25.035 1.00 75.00 537 GLN A CA 1
ATOM 4143 C C . GLN A 1 537 ? 1.621 11.947 -23.988 1.00 75.00 537 GLN A C 1
ATOM 4145 O O . GLN A 1 537 ? 1.397 13.157 -23.990 1.00 75.00 537 GLN A O 1
ATOM 4150 N N . HIS A 1 538 ? 2.397 11.360 -23.077 1.00 76.12 538 HIS A N 1
ATOM 4151 C CA . HIS A 1 538 ? 2.888 12.043 -21.882 1.00 76.12 538 HIS A CA 1
ATOM 4152 C C . HIS A 1 538 ? 4.406 12.189 -21.835 1.00 76.12 538 HIS A C 1
ATOM 4154 O O . HIS A 1 538 ? 4.888 13.055 -21.101 1.00 76.12 538 HIS A O 1
ATOM 4160 N N . ALA A 1 539 ? 5.165 11.398 -22.603 1.00 73.62 539 ALA A N 1
ATOM 4161 C CA . ALA A 1 539 ? 6.602 11.605 -22.679 1.00 73.62 539 ALA A CA 1
ATOM 4162 C C . ALA A 1 539 ? 6.908 12.905 -23.448 1.00 73.62 539 ALA A C 1
ATOM 4164 O O . ALA A 1 539 ? 6.271 13.191 -24.468 1.00 73.62 539 ALA A O 1
ATOM 4165 N N . PRO A 1 540 ? 7.858 13.722 -22.968 1.00 68.50 540 PRO A N 1
ATOM 4166 C CA . PRO A 1 540 ? 8.249 14.941 -23.662 1.00 68.50 540 PRO A CA 1
ATOM 4167 C C . PRO A 1 540 ? 8.904 14.608 -25.008 1.00 68.50 540 PRO A C 1
ATOM 4169 O O . PRO A 1 540 ? 9.552 13.575 -25.152 1.00 68.50 540 PRO A O 1
ATOM 4172 N N . ASN A 1 541 ? 8.736 15.488 -25.996 1.00 60.34 541 ASN A N 1
ATOM 4173 C CA . ASN A 1 541 ? 9.230 15.289 -27.357 1.00 60.34 541 ASN A CA 1
ATOM 4174 C C . ASN A 1 541 ? 10.131 16.472 -27.745 1.00 60.34 541 ASN A C 1
ATOM 4176 O O . ASN A 1 541 ? 9.749 17.617 -27.508 1.00 60.34 541 ASN A O 1
ATOM 4180 N N . ASP A 1 542 ? 11.283 16.223 -28.377 1.00 50.28 542 ASP A N 1
ATOM 4181 C CA . ASP A 1 542 ? 12.324 17.235 -28.687 1.00 50.28 542 ASP A CA 1
ATOM 4182 C C . ASP A 1 542 ? 11.836 18.443 -29.513 1.00 50.28 542 ASP A C 1
ATOM 4184 O O . ASP A 1 542 ? 12.520 19.458 -29.635 1.00 50.28 542 ASP A O 1
ATOM 4188 N N . LYS A 1 543 ? 10.650 18.341 -30.121 1.00 46.81 543 LYS A N 1
ATOM 4189 C CA . LYS A 1 543 ? 10.044 19.390 -30.954 1.00 46.81 543 LYS A CA 1
ATOM 4190 C C . LYS A 1 543 ? 9.076 20.301 -30.209 1.00 46.81 543 LYS A C 1
ATOM 4192 O O . LYS A 1 543 ? 8.581 21.258 -30.801 1.00 46.81 543 LYS A O 1
ATOM 4197 N N . GLU A 1 544 ? 8.782 20.010 -28.950 1.00 46.62 544 GLU A N 1
ATOM 4198 C CA . GLU A 1 544 ? 8.018 20.913 -28.105 1.00 46.62 544 GLU A CA 1
ATOM 4199 C C . GLU A 1 544 ? 8.998 21.861 -27.417 1.00 46.62 544 GLU A C 1
ATOM 4201 O O . GLU A 1 544 ? 9.890 21.428 -26.691 1.00 46.62 544 GLU A O 1
ATOM 4206 N N . ALA A 1 545 ? 8.856 23.165 -27.676 1.00 32.25 545 ALA A N 1
ATOM 4207 C CA . ALA A 1 545 ? 9.570 24.210 -26.946 1.00 32.25 545 ALA A CA 1
ATOM 4208 C C . ALA A 1 545 ? 9.521 23.929 -25.430 1.00 32.25 545 ALA A C 1
ATOM 4210 O O . ALA A 1 545 ? 8.532 23.340 -24.974 1.00 32.25 545 ALA A O 1
ATOM 4211 N N . PRO A 1 546 ? 10.537 24.347 -24.639 1.00 36.56 546 PRO A N 1
ATOM 4212 C CA . PRO A 1 546 ? 10.505 24.171 -23.192 1.00 36.56 546 PRO A CA 1
ATOM 4213 C C . PRO A 1 546 ? 9.149 24.666 -22.710 1.00 36.56 546 PRO A C 1
ATOM 4215 O O . PRO A 1 546 ? 8.798 25.816 -22.972 1.00 36.56 546 PRO A O 1
ATOM 4218 N N . ARG A 1 547 ? 8.352 23.769 -22.114 1.00 45.41 547 ARG A N 1
ATOM 4219 C CA . ARG A 1 547 ? 7.007 24.077 -21.622 1.00 45.41 547 ARG A CA 1
ATOM 4220 C C . ARG A 1 547 ? 7.166 25.060 -20.462 1.00 45.41 547 ARG A C 1
ATOM 4222 O O . ARG A 1 547 ? 7.121 24.684 -19.296 1.00 45.41 547 ARG A O 1
ATOM 4229 N N . THR A 1 548 ? 7.416 26.328 -20.778 1.00 36.47 548 THR A N 1
ATOM 4230 C CA . THR A 1 548 ? 7.308 27.447 -19.858 1.00 36.47 548 THR A CA 1
ATOM 4231 C C . THR A 1 548 ? 5.834 27.549 -19.538 1.00 36.47 548 THR A C 1
ATOM 4233 O O . THR A 1 548 ? 5.085 28.206 -20.249 1.00 36.47 548 THR A O 1
ATOM 4236 N N . THR A 1 549 ? 5.440 26.829 -18.488 1.00 38.94 549 THR A N 1
ATOM 4237 C CA . THR A 1 549 ? 4.112 26.862 -17.885 1.00 38.94 549 THR A CA 1
ATOM 4238 C C . THR A 1 549 ? 2.972 26.397 -18.816 1.00 38.94 549 THR A C 1
ATOM 4240 O O . THR A 1 549 ? 2.666 27.003 -19.832 1.00 38.94 549 THR A O 1
ATOM 4243 N N . ILE A 1 550 ? 2.212 25.397 -18.351 1.00 37.47 550 ILE A N 1
ATOM 4244 C CA . ILE A 1 550 ? 0.817 25.120 -18.750 1.00 37.47 550 ILE A CA 1
ATOM 4245 C C . ILE A 1 550 ? 0.654 24.216 -19.992 1.00 37.47 550 ILE A C 1
ATOM 4247 O O . ILE A 1 550 ? 0.533 24.671 -21.127 1.00 37.47 550 ILE A O 1
ATOM 4251 N N . LEU A 1 551 ? 0.468 22.914 -19.748 1.00 40.28 551 LEU A N 1
ATOM 4252 C CA . LEU A 1 551 ? -0.298 22.048 -20.649 1.00 40.28 551 LEU A CA 1
ATOM 4253 C C . LEU A 1 551 ? -1.767 22.512 -20.642 1.00 40.28 551 LEU A C 1
ATOM 4255 O O . LEU A 1 551 ? -2.516 22.215 -19.713 1.00 40.28 551 LEU A O 1
ATOM 4259 N N . ARG A 1 552 ? -2.184 23.273 -21.660 1.00 39.38 552 ARG A N 1
ATOM 4260 C CA . ARG A 1 552 ? -3.603 23.515 -21.973 1.00 39.38 552 ARG A CA 1
ATOM 4261 C C . ARG A 1 552 ? -4.062 22.473 -22.994 1.00 39.38 552 ARG A C 1
ATOM 4263 O O . ARG A 1 552 ? -4.129 22.749 -24.186 1.00 39.38 552 ARG A O 1
ATOM 4270 N N . LEU A 1 553 ? -4.410 21.287 -22.508 1.00 39.91 553 LEU A N 1
ATOM 4271 C CA . LEU A 1 553 ? -5.419 20.453 -23.157 1.00 39.91 553 LEU A CA 1
ATOM 4272 C C . LEU A 1 553 ? -6.742 20.798 -22.462 1.00 39.91 553 LEU A C 1
ATOM 4274 O O . LEU A 1 553 ? -6.852 20.644 -21.251 1.00 39.91 553 LEU A O 1
ATOM 4278 N N . SER A 1 554 ? -7.658 21.425 -23.208 1.00 36.91 554 SER A N 1
ATOM 4279 C CA . SER A 1 554 ? -9.055 21.739 -22.844 1.00 36.91 554 SER A CA 1
ATOM 4280 C C . SER A 1 554 ? -9.368 21.810 -21.333 1.00 36.91 554 SER A C 1
ATOM 4282 O O . SER A 1 554 ? -9.715 20.822 -20.696 1.00 36.91 554 SER A O 1
ATOM 4284 N N . ASN A 1 555 ? -9.292 23.020 -20.770 1.00 35.47 555 ASN A N 1
ATOM 4285 C CA . ASN A 1 555 ? -9.801 23.418 -19.447 1.00 35.47 555 ASN A CA 1
ATOM 4286 C C . ASN A 1 555 ? -9.254 22.747 -18.168 1.00 35.47 555 ASN A C 1
ATOM 4288 O O . ASN A 1 555 ? -9.675 23.169 -17.091 1.00 35.47 555 ASN A O 1
ATOM 4292 N N . GLN A 1 556 ? -8.287 21.823 -18.203 1.00 42.94 556 GLN A N 1
ATOM 4293 C CA . GLN A 1 556 ? -7.709 21.267 -16.964 1.00 42.94 556 GLN A CA 1
ATOM 4294 C C . GLN A 1 556 ? -6.176 21.322 -16.942 1.00 42.94 556 GLN A C 1
ATOM 4296 O O . GLN A 1 556 ? -5.492 20.840 -17.839 1.00 42.94 556 GLN A O 1
ATOM 4301 N N . ARG A 1 557 ? -5.630 21.953 -15.892 1.00 47.19 557 ARG A N 1
ATOM 4302 C CA . ARG A 1 557 ? -4.188 22.017 -15.612 1.00 47.19 557 ARG A CA 1
ATOM 4303 C C . ARG A 1 557 ? -3.726 20.643 -15.112 1.00 47.19 557 ARG A C 1
ATOM 4305 O O . ARG A 1 557 ? -3.968 20.316 -13.955 1.00 47.19 557 ARG A O 1
ATOM 4312 N N . LEU A 1 558 ? -3.071 19.856 -15.960 1.00 53.69 558 LEU A N 1
ATOM 4313 C CA . LEU A 1 558 ? -2.296 18.695 -15.511 1.00 53.69 558 LEU A CA 1
ATOM 4314 C C . LEU A 1 558 ? -0.987 19.191 -14.886 1.00 53.69 558 LEU A C 1
ATOM 4316 O O . LEU A 1 558 ? -0.280 19.997 -15.494 1.00 53.69 558 LEU A O 1
ATOM 4320 N N . ASP A 1 559 ? -0.684 18.732 -13.671 1.00 62.75 559 ASP A N 1
ATOM 4321 C CA . ASP A 1 559 ? 0.596 19.010 -13.024 1.00 62.75 559 ASP A CA 1
ATOM 4322 C C . ASP A 1 559 ? 1.712 18.308 -13.808 1.00 62.75 559 ASP A C 1
ATOM 4324 O O . ASP A 1 559 ? 1.723 17.082 -13.958 1.00 62.75 559 ASP A O 1
ATOM 4328 N N . GLN A 1 560 ? 2.631 19.102 -14.355 1.00 68.25 560 GLN A N 1
ATOM 4329 C CA . GLN A 1 560 ? 3.737 18.616 -15.171 1.00 68.25 560 GLN A CA 1
ATOM 4330 C C . GLN A 1 560 ? 4.635 17.658 -14.380 1.00 68.25 560 GLN A C 1
ATOM 4332 O O . GLN A 1 560 ? 5.113 16.679 -14.948 1.00 68.25 560 GLN A O 1
ATOM 4337 N N . THR A 1 561 ? 4.784 17.890 -13.072 1.00 76.31 561 THR A N 1
ATOM 4338 C CA . THR A 1 561 ? 5.591 17.039 -12.190 1.00 76.31 561 THR A CA 1
ATOM 4339 C C . THR A 1 561 ? 4.971 15.653 -12.022 1.00 76.31 561 THR A C 1
ATOM 4341 O O . THR A 1 561 ? 5.661 14.648 -12.155 1.00 76.31 561 THR A O 1
ATOM 4344 N N . LEU A 1 562 ? 3.650 15.571 -11.832 1.00 77.19 562 LEU A N 1
ATOM 4345 C CA . LEU A 1 562 ? 2.939 14.297 -11.714 1.00 77.19 562 LEU A CA 1
ATOM 4346 C C . LEU A 1 562 ? 3.031 13.475 -13.006 1.00 77.19 562 LEU A C 1
ATOM 4348 O O . LEU A 1 562 ? 3.222 12.261 -12.958 1.00 77.19 562 LEU A O 1
ATOM 4352 N N . SER A 1 563 ? 2.909 14.136 -14.161 1.00 78.50 563 SER A N 1
ATOM 4353 C CA . SER A 1 563 ? 3.036 13.465 -15.457 1.00 78.50 563 SER A CA 1
ATOM 4354 C C . SER A 1 563 ? 4.439 12.931 -15.702 1.00 78.50 563 SER A C 1
ATOM 4356 O O . SER A 1 563 ? 4.586 11.837 -16.240 1.00 78.50 563 SER A O 1
ATOM 4358 N N . GLU A 1 564 ? 5.461 13.683 -15.312 1.00 83.44 564 GLU A N 1
ATOM 4359 C CA . GLU A 1 564 ? 6.853 13.263 -15.426 1.00 83.44 564 GLU A CA 1
ATOM 4360 C C . GLU A 1 564 ? 7.166 12.076 -14.507 1.00 83.44 564 GLU A C 1
ATOM 4362 O O . GLU A 1 564 ? 7.720 11.078 -14.968 1.00 83.44 564 GLU A O 1
ATOM 4367 N N . THR A 1 565 ? 6.722 12.125 -13.246 1.00 85.56 565 THR A N 1
ATOM 4368 C CA . THR A 1 565 ? 6.851 11.011 -12.294 1.00 85.56 565 THR A CA 1
ATOM 4369 C C . THR A 1 565 ? 6.154 9.753 -12.801 1.00 85.56 565 THR A C 1
ATOM 4371 O O . THR A 1 565 ? 6.739 8.675 -12.764 1.00 85.56 565 THR A O 1
ATOM 4374 N N . MET A 1 566 ? 4.944 9.877 -13.357 1.00 86.12 566 MET A N 1
ATOM 4375 C CA . MET A 1 566 ? 4.242 8.737 -13.951 1.00 86.12 566 MET A CA 1
ATOM 4376 C C . MET A 1 566 ? 5.035 8.128 -15.113 1.00 86.12 566 MET A C 1
ATOM 4378 O O . MET A 1 566 ? 5.143 6.908 -15.204 1.00 86.12 566 MET A O 1
ATOM 4382 N N . VAL A 1 567 ? 5.604 8.949 -16.003 1.00 87.12 567 VAL A N 1
ATOM 4383 C CA . VAL A 1 567 ? 6.435 8.451 -17.113 1.00 87.12 567 VAL A CA 1
ATOM 4384 C C . VAL A 1 567 ? 7.664 7.715 -16.580 1.00 87.12 567 VAL A C 1
ATOM 4386 O O . VAL A 1 567 ? 7.983 6.641 -17.084 1.00 87.12 567 VAL A O 1
ATOM 4389 N N . LEU A 1 568 ? 8.318 8.232 -15.539 1.00 90.81 568 LEU A N 1
ATOM 4390 C CA . LEU A 1 568 ? 9.437 7.541 -14.897 1.00 90.81 568 LEU A CA 1
ATOM 4391 C C . LEU A 1 568 ? 9.019 6.194 -14.305 1.00 90.81 568 LEU A C 1
ATOM 4393 O O . LEU A 1 568 ? 9.694 5.192 -14.546 1.00 90.81 568 LEU A O 1
ATOM 4397 N N . ASP A 1 569 ? 7.882 6.151 -13.610 1.00 91.81 569 ASP A N 1
ATOM 4398 C CA . ASP A 1 569 ? 7.359 4.912 -13.039 1.00 91.81 569 ASP A CA 1
ATOM 4399 C C . ASP A 1 569 ? 7.050 3.871 -14.122 1.00 91.81 569 ASP A C 1
ATOM 4401 O O . ASP A 1 569 ? 7.383 2.696 -13.964 1.00 91.81 569 ASP A O 1
ATOM 4405 N N . LEU A 1 570 ? 6.489 4.301 -15.258 1.00 90.25 570 LEU A N 1
ATOM 4406 C CA . LEU A 1 570 ? 6.224 3.438 -16.411 1.00 90.25 570 LEU A CA 1
ATOM 4407 C C . LEU A 1 570 ? 7.506 2.873 -17.022 1.00 90.25 570 LEU A C 1
ATOM 4409 O O . LEU A 1 570 ? 7.555 1.684 -17.332 1.00 90.25 570 LEU A O 1
ATOM 4413 N N . ILE A 1 571 ? 8.541 3.701 -17.187 1.00 93.12 571 ILE A N 1
ATOM 4414 C CA . ILE A 1 571 ? 9.838 3.266 -17.721 1.00 93.12 571 ILE A CA 1
ATOM 4415 C C . ILE A 1 571 ? 10.415 2.160 -16.831 1.00 93.12 571 ILE A C 1
ATOM 4417 O O . ILE A 1 571 ? 10.727 1.075 -17.320 1.00 93.12 571 ILE A O 1
ATOM 4421 N N . VAL A 1 572 ? 10.490 2.401 -15.520 1.00 94.69 572 VAL A N 1
ATOM 4422 C CA . VAL A 1 572 ? 11.017 1.419 -14.560 1.00 94.69 572 VAL A CA 1
ATOM 4423 C C . VAL A 1 572 ? 10.177 0.138 -14.560 1.00 94.69 572 VAL A C 1
ATOM 4425 O O . VAL A 1 572 ? 10.729 -0.966 -14.580 1.00 94.69 572 VAL A O 1
ATOM 4428 N N . LEU A 1 573 ? 8.847 0.270 -14.589 1.00 93.88 573 LEU A N 1
ATOM 4429 C CA . LEU A 1 573 ? 7.922 -0.861 -14.621 1.00 93.88 573 LEU A CA 1
ATOM 4430 C C . LEU A 1 573 ? 8.137 -1.746 -15.855 1.00 93.88 573 LEU A C 1
ATOM 4432 O O . LEU A 1 573 ? 8.214 -2.965 -15.711 1.00 93.88 573 LEU A O 1
ATOM 4436 N N . VAL A 1 574 ? 8.296 -1.158 -17.048 1.00 93.38 574 VAL A N 1
ATOM 4437 C CA . VAL A 1 574 ? 8.617 -1.905 -18.279 1.00 93.38 574 VAL A CA 1
ATOM 4438 C C . VAL A 1 574 ? 9.879 -2.736 -18.086 1.00 93.38 574 VAL A C 1
ATOM 4440 O O . VAL A 1 574 ? 9.881 -3.925 -18.402 1.00 93.38 574 VAL A O 1
ATOM 4443 N N . GLY A 1 575 ? 10.928 -2.139 -17.515 1.00 94.50 575 GLY A N 1
ATOM 4444 C CA . GLY A 1 575 ? 12.184 -2.828 -17.237 1.00 94.50 575 GLY A CA 1
ATOM 4445 C C . GLY A 1 575 ? 11.996 -4.068 -16.361 1.00 94.50 575 GLY A C 1
ATOM 4446 O O . GLY A 1 575 ? 12.506 -5.138 -16.692 1.00 94.50 575 GLY A O 1
ATOM 4447 N N . PHE A 1 576 ? 11.214 -3.968 -15.284 1.00 95.12 576 PHE A N 1
ATOM 4448 C CA . PHE A 1 576 ? 10.938 -5.112 -14.410 1.00 95.12 576 PHE A CA 1
ATOM 4449 C C . PHE A 1 576 ? 9.996 -6.160 -15.011 1.00 95.12 576 PHE A C 1
ATOM 4451 O O . PHE A 1 576 ? 10.155 -7.345 -14.721 1.00 95.12 576 PHE A O 1
ATOM 4458 N N . VAL A 1 577 ? 9.044 -5.765 -15.859 1.00 92.12 577 VAL A N 1
ATOM 4459 C CA . VAL A 1 577 ? 8.162 -6.716 -16.559 1.00 92.12 577 VAL A CA 1
ATOM 4460 C C . VAL A 1 577 ? 8.974 -7.612 -17.497 1.00 92.12 577 VAL A C 1
ATOM 4462 O O . VAL A 1 577 ? 8.714 -8.808 -17.580 1.00 92.12 577 VAL A O 1
ATOM 4465 N N . VAL A 1 578 ? 9.990 -7.068 -18.171 1.00 92.25 578 VAL A N 1
ATOM 4466 C CA . VAL A 1 578 ? 10.752 -7.819 -19.183 1.00 92.25 578 VAL A CA 1
ATOM 4467 C C . VAL A 1 578 ? 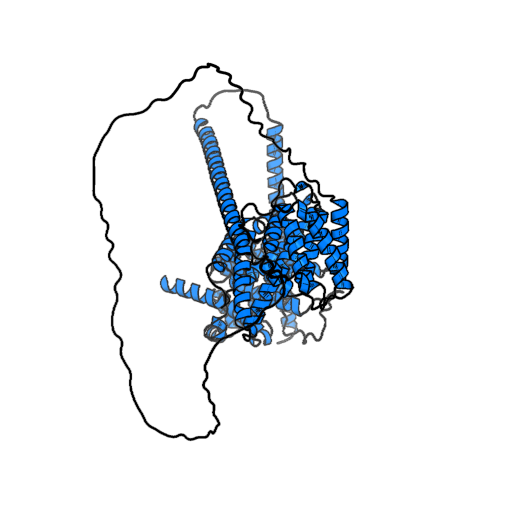12.029 -8.473 -18.646 1.00 92.25 578 VAL A C 1
ATOM 4469 O O . VAL A 1 578 ? 12.540 -9.414 -19.253 1.00 92.25 578 VAL A O 1
ATOM 4472 N N . VAL A 1 579 ? 12.605 -7.998 -17.538 1.00 93.75 579 VAL A N 1
ATOM 4473 C CA . VAL A 1 579 ? 13.926 -8.468 -17.084 1.00 93.75 579 VAL A CA 1
ATOM 4474 C C . VAL A 1 579 ? 13.957 -9.982 -16.853 1.00 93.75 579 VAL A C 1
ATOM 4476 O O . VAL A 1 579 ? 13.109 -10.539 -16.162 1.00 93.75 579 VAL A O 1
ATOM 4479 N N . ASN A 1 580 ? 14.960 -10.665 -17.414 1.00 90.00 580 ASN A N 1
ATOM 4480 C CA . ASN A 1 580 ? 15.143 -12.116 -17.288 1.00 90.00 580 ASN A CA 1
ATOM 4481 C C . ASN A 1 580 ? 13.948 -12.988 -17.729 1.00 90.00 580 ASN A C 1
ATOM 4483 O O . ASN A 1 580 ? 13.941 -14.178 -17.412 1.00 90.00 580 ASN A O 1
ATOM 4487 N N . ASN A 1 581 ? 12.983 -12.446 -18.480 1.00 90.00 581 ASN A N 1
ATOM 4488 C CA . ASN A 1 581 ? 11.789 -13.165 -18.918 1.00 90.00 581 ASN A CA 1
ATOM 4489 C C . ASN A 1 581 ? 11.665 -13.134 -20.455 1.00 90.00 581 ASN A C 1
ATOM 4491 O O . ASN A 1 581 ? 11.122 -12.177 -21.004 1.00 90.00 581 ASN A O 1
ATOM 4495 N N . PRO A 1 582 ? 12.163 -14.164 -21.172 1.00 87.75 582 PRO A N 1
ATOM 4496 C CA . PRO A 1 582 ? 12.172 -14.177 -22.636 1.00 87.75 582 PRO A CA 1
ATOM 4497 C C . PRO A 1 582 ? 10.781 -14.087 -23.279 1.00 87.75 582 PRO A C 1
ATOM 4499 O O . PRO A 1 582 ? 10.643 -13.453 -24.317 1.00 87.75 582 PRO A O 1
ATOM 4502 N N . GLN A 1 583 ? 9.755 -14.681 -22.660 1.00 87.56 583 GLN A N 1
ATOM 4503 C CA . GLN A 1 583 ? 8.385 -14.686 -23.194 1.00 87.56 583 GLN A CA 1
ATOM 4504 C C . GLN A 1 583 ? 7.762 -13.285 -23.150 1.00 87.56 583 GLN A C 1
ATOM 4506 O O . GLN A 1 583 ? 7.189 -12.807 -24.134 1.00 87.56 583 GLN A O 1
ATOM 4511 N N . LEU A 1 584 ? 7.914 -12.599 -22.012 1.00 88.12 584 LEU A N 1
ATOM 4512 C CA . LEU A 1 584 ? 7.480 -11.212 -21.872 1.00 88.12 584 LEU A CA 1
ATOM 4513 C C . LEU A 1 584 ? 8.336 -10.275 -22.728 1.00 88.12 584 LEU A C 1
ATOM 4515 O O . LEU A 1 584 ? 7.785 -9.387 -23.366 1.00 88.12 584 LEU A O 1
ATOM 4519 N N . GLN A 1 585 ? 9.652 -10.494 -22.814 1.00 87.31 585 GLN A N 1
ATOM 4520 C CA . GLN A 1 585 ? 10.521 -9.738 -23.721 1.00 87.31 585 GLN A CA 1
ATOM 4521 C C . GLN A 1 585 ? 10.046 -9.836 -25.165 1.00 87.31 585 GLN A C 1
ATOM 4523 O O . GLN A 1 585 ? 9.908 -8.809 -25.814 1.00 87.31 585 GLN A O 1
ATOM 4528 N N . GLU A 1 586 ? 9.774 -11.038 -25.668 1.00 85.75 586 GLU A N 1
ATOM 4529 C CA . GLU A 1 586 ? 9.295 -11.226 -27.037 1.00 85.75 586 GLU A CA 1
ATOM 4530 C C . GLU A 1 586 ? 7.987 -10.465 -27.267 1.00 85.75 586 GLU A C 1
ATOM 4532 O O . GLU A 1 586 ? 7.899 -9.670 -28.194 1.00 85.75 586 GLU A O 1
ATOM 4537 N N . THR A 1 587 ? 7.012 -10.602 -26.368 1.00 85.44 587 THR A N 1
ATOM 4538 C CA . THR A 1 587 ? 5.686 -9.991 -26.555 1.00 85.44 587 THR A CA 1
ATOM 4539 C C . THR A 1 587 ? 5.691 -8.462 -26.411 1.00 85.44 587 THR A C 1
ATOM 4541 O O . THR A 1 587 ? 5.017 -7.759 -27.169 1.00 85.44 587 THR A O 1
ATOM 4544 N N . ILE A 1 588 ? 6.439 -7.934 -25.434 1.00 83.31 588 ILE A N 1
ATOM 4545 C CA . ILE A 1 588 ? 6.517 -6.495 -25.138 1.00 83.31 588 ILE A CA 1
ATOM 4546 C C . ILE A 1 588 ? 7.433 -5.758 -26.123 1.00 83.31 588 ILE A C 1
ATOM 4548 O O . ILE A 1 588 ? 7.153 -4.606 -26.454 1.00 83.31 588 ILE A O 1
ATOM 4552 N N . CYS A 1 589 ? 8.517 -6.394 -26.581 1.00 80.38 589 CYS A N 1
ATOM 4553 C CA . CYS A 1 589 ? 9.443 -5.804 -27.552 1.00 80.38 589 CYS A CA 1
ATOM 4554 C C . CYS A 1 589 ? 8.994 -5.991 -29.004 1.00 80.38 589 CYS A C 1
ATOM 4556 O O . CYS A 1 589 ? 9.475 -5.264 -29.876 1.00 80.38 589 CYS A O 1
ATOM 4558 N N . ASP A 1 590 ? 8.111 -6.952 -29.281 1.00 75.12 590 ASP A N 1
ATOM 4559 C CA . ASP A 1 590 ? 7.413 -7.010 -30.558 1.00 75.12 590 ASP A CA 1
ATOM 4560 C C . ASP A 1 590 ? 6.627 -5.698 -30.753 1.00 75.12 590 ASP A C 1
ATOM 4562 O O . ASP A 1 590 ? 6.169 -5.102 -29.785 1.00 75.12 590 ASP A O 1
ATOM 4566 N N . GLY A 1 591 ? 6.530 -5.176 -31.977 1.00 63.69 591 GLY A N 1
ATOM 4567 C CA . GLY A 1 591 ? 6.003 -3.826 -32.240 1.00 63.69 591 GLY A CA 1
ATOM 4568 C C . GLY A 1 591 ? 6.831 -2.682 -31.628 1.00 63.69 591 GLY A C 1
ATOM 4569 O O . GLY A 1 591 ? 6.664 -2.270 -30.486 1.00 63.69 591 GLY A O 1
ATOM 4570 N N . TRP A 1 592 ? 7.669 -2.077 -32.465 1.00 60.03 592 TRP A N 1
ATOM 4571 C CA . TRP A 1 592 ? 8.705 -1.069 -32.195 1.00 60.03 592 TRP A CA 1
ATOM 4572 C C . TRP A 1 592 ? 8.288 0.203 -31.421 1.00 60.03 592 TRP A C 1
ATOM 4574 O O . TRP A 1 592 ? 9.139 1.055 -31.180 1.00 60.03 592 TRP A O 1
ATOM 4584 N N . GLY A 1 593 ? 7.016 0.378 -31.052 1.00 71.38 593 GLY A N 1
ATOM 4585 C CA . GLY A 1 593 ? 6.485 1.596 -30.435 1.00 71.38 593 GLY A CA 1
ATOM 4586 C C . GLY A 1 593 ? 7.170 1.958 -29.116 1.00 71.38 593 GLY A C 1
ATOM 4587 O O . GLY A 1 593 ? 7.691 3.061 -28.993 1.00 71.38 593 GLY A O 1
ATOM 4588 N N . VAL A 1 594 ? 7.236 1.025 -28.159 1.00 80.69 594 VAL A N 1
ATOM 4589 C CA . VAL A 1 594 ? 7.805 1.294 -26.823 1.00 80.69 594 VAL A CA 1
ATOM 4590 C C . VAL A 1 594 ? 9.304 1.589 -26.911 1.00 80.69 594 VAL A C 1
ATOM 4592 O O . VAL A 1 594 ? 9.747 2.633 -26.443 1.00 80.69 594 VAL A O 1
ATOM 4595 N N . ILE A 1 595 ? 10.079 0.711 -27.559 1.00 85.44 595 ILE A N 1
ATOM 4596 C CA . ILE A 1 595 ? 11.541 0.856 -27.680 1.00 85.44 595 ILE A CA 1
ATOM 4597 C C . ILE A 1 595 ? 11.890 2.161 -28.392 1.00 85.44 595 ILE A C 1
ATOM 4599 O O . ILE A 1 595 ? 12.712 2.930 -27.901 1.00 85.44 595 ILE A O 1
ATOM 4603 N N . LYS A 1 596 ? 11.225 2.448 -29.517 1.00 82.69 596 LYS A N 1
ATOM 4604 C CA . LYS A 1 596 ? 11.474 3.671 -30.275 1.00 82.69 596 LYS A CA 1
ATOM 4605 C C . LYS A 1 596 ? 11.184 4.910 -29.440 1.00 82.69 596 LYS A C 1
ATOM 4607 O O . LYS A 1 596 ? 12.021 5.800 -29.410 1.00 82.69 596 LYS A O 1
ATOM 4612 N N . THR A 1 597 ? 10.048 4.959 -28.741 1.00 84.38 597 THR A N 1
ATOM 4613 C CA . THR A 1 597 ? 9.718 6.115 -27.899 1.00 84.38 597 THR A CA 1
ATOM 4614 C C . THR A 1 597 ? 10.744 6.323 -26.788 1.00 84.38 597 THR A C 1
ATOM 4616 O O . THR A 1 597 ? 11.129 7.464 -26.559 1.00 84.38 597 THR A O 1
ATOM 4619 N N . LEU A 1 598 ? 11.229 5.252 -26.146 1.00 88.69 598 LEU A N 1
ATOM 4620 C CA . LEU A 1 598 ? 12.271 5.344 -25.116 1.00 88.69 598 LEU A CA 1
ATOM 4621 C C . LEU A 1 598 ? 13.609 5.846 -25.674 1.00 88.69 598 LEU A C 1
ATOM 4623 O O . LEU A 1 598 ? 14.278 6.647 -25.025 1.00 88.69 598 LEU A O 1
ATOM 4627 N N . CYS A 1 599 ? 13.995 5.401 -26.871 1.00 86.94 599 CYS A N 1
ATOM 4628 C CA . CYS A 1 599 ? 15.229 5.837 -27.523 1.00 86.94 599 CYS A CA 1
ATOM 4629 C C . CYS A 1 599 ? 15.164 7.279 -28.044 1.00 86.94 599 CYS A C 1
ATOM 4631 O O . CYS A 1 599 ? 16.200 7.926 -28.143 1.00 86.94 599 CYS A O 1
ATOM 4633 N N . THR A 1 600 ? 13.969 7.792 -28.352 1.00 84.31 600 THR A N 1
ATOM 4634 C CA . THR A 1 600 ? 13.766 9.167 -28.839 1.00 84.31 600 THR A CA 1
ATOM 4635 C C . THR A 1 600 ? 13.368 10.153 -27.739 1.00 84.31 600 THR A C 1
ATOM 4637 O O . THR A 1 600 ? 12.836 11.220 -28.047 1.00 84.31 600 THR A O 1
ATOM 4640 N N . LEU A 1 601 ? 13.551 9.798 -26.462 1.00 84.19 601 LEU A N 1
ATOM 4641 C CA . LEU A 1 601 ? 13.348 10.742 -25.364 1.00 84.19 601 LEU A CA 1
ATOM 4642 C C . LEU A 1 601 ? 14.377 11.886 -25.441 1.00 84.19 601 LEU A C 1
ATOM 4644 O O . LEU A 1 601 ? 15.516 11.647 -25.849 1.00 84.19 601 LEU A O 1
ATOM 4648 N N . PRO A 1 602 ? 14.016 13.108 -25.011 1.00 81.31 602 PRO A N 1
ATOM 4649 C CA . PRO A 1 602 ? 14.912 14.254 -25.060 1.00 81.31 602 PRO A CA 1
ATOM 4650 C C . PRO A 1 602 ? 16.232 14.027 -24.323 1.00 81.31 602 PRO A C 1
ATOM 4652 O O . PRO A 1 602 ? 16.276 13.375 -23.280 1.00 81.31 602 PRO A O 1
ATOM 4655 N N . ALA A 1 603 ? 17.316 14.623 -24.824 1.00 77.88 603 ALA A N 1
ATOM 4656 C CA . ALA A 1 603 ? 18.674 14.361 -24.335 1.00 77.88 603 ALA A CA 1
ATOM 4657 C C . ALA A 1 603 ? 18.862 14.594 -22.821 1.00 77.88 603 ALA A C 1
ATOM 4659 O O . ALA A 1 603 ? 19.664 13.912 -22.183 1.00 77.88 603 ALA A O 1
ATOM 4660 N N . ASN A 1 604 ? 18.104 15.510 -22.206 1.00 78.12 604 ASN A N 1
ATOM 4661 C CA . ASN A 1 604 ? 18.156 15.736 -20.757 1.00 78.12 604 ASN A CA 1
ATOM 4662 C C . ASN A 1 604 ? 17.750 14.495 -19.937 1.00 78.12 604 ASN A C 1
ATOM 4664 O O . ASN A 1 604 ? 18.223 14.360 -18.810 1.00 78.12 604 ASN A O 1
ATOM 4668 N N . TRP A 1 605 ? 16.973 13.563 -20.501 1.00 83.94 605 TRP A N 1
ATOM 4669 C CA . TRP A 1 605 ? 16.618 12.290 -19.859 1.00 83.94 605 TRP A CA 1
ATOM 4670 C C . TRP A 1 605 ? 17.789 11.306 -19.767 1.00 83.94 605 TRP A C 1
ATOM 4672 O O . TRP A 1 605 ? 17.777 10.408 -18.927 1.00 83.94 605 TRP A O 1
ATOM 4682 N N . LEU A 1 606 ? 18.815 11.484 -20.602 1.00 82.38 606 LEU A N 1
ATOM 4683 C CA . LEU A 1 606 ? 20.052 10.702 -20.551 1.00 82.38 606 LEU A CA 1
ATOM 4684 C C . LEU A 1 606 ? 21.090 11.321 -19.605 1.00 82.38 606 LEU A C 1
ATOM 4686 O O . LEU A 1 606 ? 21.944 10.607 -19.090 1.00 82.38 606 LEU A O 1
ATOM 4690 N N . VAL A 1 607 ? 21.022 12.636 -19.374 1.00 79.94 607 VAL A N 1
ATOM 4691 C CA . VAL A 1 607 ? 22.033 13.385 -18.605 1.00 79.94 607 VAL A CA 1
ATOM 4692 C C . VAL A 1 607 ? 21.628 13.574 -17.143 1.00 79.94 607 VAL A C 1
ATOM 4694 O O . VAL A 1 607 ? 22.466 13.495 -16.247 1.00 79.94 607 VAL A O 1
ATOM 4697 N N . SER A 1 608 ? 20.347 13.831 -16.877 1.00 84.00 608 SER A N 1
ATOM 4698 C CA . SER A 1 608 ? 19.835 13.997 -15.517 1.00 84.00 608 SER A CA 1
ATOM 4699 C C . SER A 1 608 ? 19.970 12.698 -14.728 1.00 84.00 608 SER A C 1
ATOM 4701 O O . SER A 1 608 ? 19.587 11.629 -15.210 1.00 84.00 608 SER A O 1
ATOM 4703 N N . LYS A 1 609 ? 20.469 12.780 -13.489 1.00 82.19 609 LYS A N 1
ATOM 4704 C CA . LYS A 1 609 ? 20.638 11.607 -12.620 1.00 82.19 609 LYS A CA 1
ATOM 4705 C C . LYS A 1 609 ? 19.311 10.872 -12.416 1.00 82.19 609 LYS A C 1
ATOM 4707 O O . LYS A 1 609 ? 19.245 9.668 -12.615 1.00 82.19 609 LYS A O 1
ATOM 4712 N N . THR A 1 610 ? 18.238 11.592 -12.099 1.00 83.06 610 THR A N 1
ATOM 4713 C CA . THR A 1 610 ? 16.919 10.993 -11.842 1.00 83.06 610 THR A CA 1
ATOM 4714 C C . THR A 1 610 ? 16.381 10.240 -13.060 1.00 83.06 610 THR A C 1
ATOM 4716 O O . THR A 1 610 ? 15.927 9.103 -12.941 1.00 83.06 610 THR A O 1
ATOM 4719 N N . HIS A 1 611 ? 16.471 10.846 -14.247 1.00 88.25 611 HIS A N 1
ATOM 4720 C CA . HIS A 1 611 ? 15.930 10.262 -15.477 1.00 88.25 611 HIS A CA 1
ATOM 4721 C C . HIS A 1 611 ? 16.786 9.106 -15.994 1.00 88.25 611 HIS A C 1
ATOM 4723 O O . HIS A 1 611 ? 16.258 8.035 -16.297 1.00 88.25 611 HIS A O 1
ATOM 4729 N N . SER A 1 612 ? 18.108 9.279 -16.021 1.00 88.50 612 SER A N 1
ATOM 4730 C CA . SER A 1 612 ? 19.047 8.257 -16.497 1.00 88.50 612 SER A CA 1
ATOM 4731 C C . SER A 1 612 ? 19.023 7.000 -15.625 1.00 88.50 612 SER A C 1
ATOM 4733 O O . SER A 1 612 ? 19.077 5.890 -16.153 1.00 88.50 612 SER A O 1
ATOM 4735 N N . HIS A 1 613 ? 18.838 7.151 -14.307 1.00 90.06 613 HIS A N 1
ATOM 4736 C CA . HIS A 1 613 ? 18.674 6.032 -13.375 1.00 90.06 613 HIS A CA 1
ATOM 4737 C C . HIS A 1 613 ? 17.374 5.239 -13.563 1.00 90.06 613 HIS A C 1
ATOM 4739 O O . HIS A 1 613 ? 17.287 4.117 -13.070 1.00 90.06 613 HIS A O 1
ATOM 4745 N N . CYS A 1 614 ? 16.391 5.779 -14.283 1.00 90.88 614 CYS A N 1
ATOM 4746 C CA . CYS A 1 614 ? 15.179 5.053 -14.663 1.00 90.88 614 CYS A CA 1
ATOM 4747 C C . CYS A 1 614 ? 15.309 4.463 -16.079 1.00 90.88 614 CYS A C 1
ATOM 4749 O O . CYS A 1 614 ? 15.003 3.291 -16.311 1.00 90.88 614 CYS A O 1
ATOM 4751 N N . LEU A 1 615 ? 15.805 5.266 -17.026 1.00 93.44 615 LEU A N 1
ATOM 4752 C CA . LEU A 1 615 ? 15.861 4.939 -18.450 1.00 93.44 615 LEU A CA 1
ATOM 4753 C C . LEU A 1 615 ? 16.955 3.925 -18.801 1.00 93.44 615 LEU A C 1
ATOM 4755 O O . LEU A 1 615 ? 16.665 2.915 -19.442 1.00 93.44 615 LEU A O 1
ATOM 4759 N N . LEU A 1 616 ? 18.202 4.155 -18.379 1.00 94.19 616 LEU A N 1
ATOM 4760 C CA . LEU A 1 616 ? 19.337 3.325 -18.798 1.00 94.19 616 LEU A CA 1
ATOM 4761 C C . LEU A 1 616 ? 19.218 1.865 -18.322 1.00 94.19 616 LEU A C 1
ATOM 4763 O O . LEU A 1 616 ? 19.385 0.974 -19.156 1.00 94.19 616 LEU A O 1
ATOM 4767 N N . PRO A 1 617 ? 18.860 1.563 -17.053 1.00 94.69 617 PRO A N 1
ATOM 4768 C CA . PRO A 1 617 ? 18.618 0.180 -16.630 1.00 94.69 617 PRO A CA 1
ATOM 4769 C C . PRO A 1 617 ? 17.525 -0.522 -17.444 1.00 94.69 617 PRO A C 1
ATOM 4771 O O . PRO A 1 617 ? 17.641 -1.709 -17.745 1.00 94.69 617 PRO A O 1
ATOM 4774 N N . THR A 1 618 ? 16.475 0.213 -17.814 1.00 94.81 618 THR A N 1
ATOM 4775 C CA . THR A 1 618 ? 15.351 -0.307 -18.601 1.00 94.81 618 THR A CA 1
ATOM 4776 C C . THR A 1 618 ? 15.786 -0.648 -20.021 1.00 94.81 618 THR A C 1
ATOM 4778 O O . THR A 1 618 ? 15.499 -1.742 -20.504 1.00 94.81 618 THR A O 1
ATOM 4781 N N . LEU A 1 619 ? 16.551 0.234 -20.671 1.00 94.06 619 LEU A N 1
ATOM 4782 C CA . LEU A 1 619 ? 17.135 -0.040 -21.986 1.00 94.06 619 LEU A CA 1
ATOM 4783 C C . LEU A 1 619 ? 18.078 -1.250 -21.947 1.00 94.06 619 LEU A C 1
ATOM 4785 O O . LEU A 1 619 ? 18.047 -2.068 -22.862 1.00 94.06 619 LEU A O 1
ATOM 4789 N N . VAL A 1 620 ? 18.859 -1.421 -20.873 1.00 94.19 620 VAL A N 1
ATOM 4790 C CA . VAL A 1 620 ? 19.699 -2.618 -20.688 1.00 94.19 620 VAL A CA 1
ATOM 4791 C C . VAL A 1 620 ? 18.850 -3.887 -20.568 1.00 94.19 620 VAL A C 1
ATOM 4793 O O . VAL A 1 620 ? 19.210 -4.906 -21.157 1.00 94.19 620 VAL A O 1
ATOM 4796 N N . ALA A 1 621 ? 17.743 -3.849 -19.817 1.00 93.25 621 ALA A N 1
ATOM 4797 C CA . ALA A 1 621 ? 16.838 -4.992 -19.683 1.00 93.25 621 ALA A CA 1
ATOM 4798 C C . ALA A 1 621 ? 16.203 -5.374 -21.031 1.00 93.25 621 ALA A C 1
ATOM 4800 O O . ALA A 1 621 ? 16.147 -6.554 -21.373 1.00 93.25 621 ALA A O 1
ATOM 4801 N N . LEU A 1 622 ? 15.776 -4.381 -21.817 1.00 91.81 622 LEU A N 1
ATOM 4802 C CA . LEU A 1 622 ? 15.217 -4.581 -23.158 1.00 91.81 622 LEU A CA 1
ATOM 4803 C C . LEU A 1 622 ? 16.266 -5.139 -24.132 1.00 91.81 622 LEU A C 1
ATOM 4805 O O . LEU A 1 622 ? 15.969 -6.055 -24.897 1.00 91.81 622 LEU A O 1
ATOM 4809 N N . ALA A 1 623 ? 17.507 -4.649 -24.060 1.00 91.12 623 ALA A N 1
ATOM 4810 C CA . ALA A 1 623 ? 18.620 -5.086 -24.902 1.00 91.12 623 ALA A CA 1
ATOM 4811 C C . ALA A 1 623 ? 19.083 -6.536 -24.650 1.00 91.12 623 ALA A C 1
ATOM 4813 O O . ALA A 1 623 ? 19.951 -7.030 -25.367 1.00 91.12 623 ALA A O 1
ATOM 4814 N N . GLU A 1 624 ? 18.525 -7.257 -23.668 1.00 88.25 624 GLU A N 1
ATOM 4815 C CA . GLU A 1 624 ? 18.752 -8.705 -23.564 1.00 88.25 624 GLU A CA 1
ATOM 4816 C C . GLU A 1 624 ? 18.124 -9.487 -24.732 1.00 88.25 624 GLU A C 1
ATOM 4818 O O . GLU A 1 624 ? 18.585 -10.589 -25.041 1.00 88.25 624 GLU A O 1
ATOM 4823 N N . SER A 1 625 ? 17.119 -8.912 -25.405 1.00 87.62 625 SER A N 1
ATOM 4824 C CA . SER A 1 625 ? 16.577 -9.436 -26.660 1.00 87.62 625 SER A CA 1
ATOM 4825 C C . SER A 1 625 ? 17.411 -8.949 -27.856 1.00 87.62 625 SER A C 1
ATOM 4827 O O . SER A 1 625 ? 17.579 -7.737 -28.019 1.00 87.62 625 SER A O 1
ATOM 4829 N N . PRO A 1 626 ? 17.890 -9.839 -28.750 1.00 87.56 626 PRO A N 1
ATOM 4830 C CA . PRO A 1 626 ? 18.712 -9.446 -29.899 1.00 87.56 626 PRO A CA 1
ATOM 4831 C C . PRO A 1 626 ? 18.040 -8.435 -30.836 1.00 87.56 626 PRO A C 1
ATOM 4833 O O . PRO A 1 626 ? 18.695 -7.516 -31.324 1.00 87.56 626 PRO A O 1
ATOM 4836 N N . CYS A 1 627 ? 16.729 -8.573 -31.064 1.00 85.38 627 CYS A N 1
ATOM 4837 C CA . CYS A 1 627 ? 15.982 -7.655 -31.928 1.00 85.38 627 CYS A CA 1
ATOM 4838 C C . CYS A 1 627 ? 15.888 -6.256 -31.306 1.00 85.38 627 CYS A C 1
ATOM 4840 O O . CYS A 1 627 ? 16.099 -5.254 -31.988 1.00 85.38 627 CYS A O 1
ATOM 4842 N N . ALA A 1 628 ? 15.634 -6.188 -29.996 1.00 88.31 628 ALA A N 1
ATOM 4843 C CA . ALA A 1 628 ? 15.596 -4.929 -29.262 1.00 88.31 628 ALA A CA 1
ATOM 4844 C C . ALA A 1 628 ? 16.984 -4.281 -29.175 1.00 88.31 628 ALA A C 1
ATOM 4846 O O . ALA A 1 628 ? 17.101 -3.077 -29.374 1.00 88.31 628 ALA A O 1
ATOM 4847 N N . ALA A 1 629 ? 18.043 -5.066 -28.955 1.00 89.62 629 ALA A N 1
ATOM 4848 C CA . ALA A 1 629 ? 19.420 -4.576 -28.954 1.00 89.62 629 ALA A CA 1
ATOM 4849 C C . ALA A 1 629 ? 19.807 -3.949 -30.300 1.00 89.62 629 ALA A C 1
ATOM 4851 O O . ALA A 1 629 ? 20.386 -2.867 -30.325 1.00 89.62 629 ALA A O 1
ATOM 4852 N N . ALA A 1 630 ? 19.447 -4.596 -31.415 1.00 88.69 630 ALA A N 1
ATOM 4853 C CA . ALA A 1 630 ? 19.677 -4.050 -32.748 1.00 88.69 630 ALA A CA 1
ATOM 4854 C C . ALA A 1 630 ? 18.925 -2.726 -32.956 1.00 88.69 630 ALA A C 1
ATOM 4856 O O . ALA A 1 630 ? 19.512 -1.771 -33.452 1.00 88.69 630 ALA A O 1
ATOM 4857 N N . ALA A 1 631 ? 17.660 -2.643 -32.529 1.00 87.50 631 ALA A N 1
ATOM 4858 C CA . ALA A 1 631 ? 16.876 -1.411 -32.609 1.00 87.50 631 ALA A CA 1
ATOM 4859 C C . ALA A 1 631 ? 17.476 -0.285 -31.749 1.00 87.50 631 ALA A C 1
ATOM 4861 O O . ALA A 1 631 ? 17.661 0.828 -32.237 1.00 87.50 631 ALA A O 1
ATOM 4862 N N . ILE A 1 632 ? 17.852 -0.574 -30.501 1.00 90.88 632 ILE A N 1
ATOM 4863 C CA . ILE A 1 632 ? 18.488 0.403 -29.607 1.00 90.88 632 ILE A CA 1
ATOM 4864 C C . ILE A 1 632 ? 19.813 0.888 -30.205 1.00 90.88 632 ILE A C 1
ATOM 4866 O O . ILE A 1 632 ? 20.053 2.090 -30.227 1.00 90.88 632 ILE A O 1
ATOM 4870 N N . ALA A 1 633 ? 20.628 -0.008 -30.770 1.00 90.31 633 ALA A N 1
ATOM 4871 C CA . ALA A 1 633 ? 21.911 0.336 -31.386 1.00 90.31 633 ALA A CA 1
ATOM 4872 C C . ALA A 1 633 ? 21.792 1.272 -32.605 1.00 90.31 633 ALA A C 1
ATOM 4874 O O . ALA A 1 633 ? 22.779 1.905 -32.977 1.00 90.31 633 ALA A O 1
ATOM 4875 N N . THR A 1 634 ? 20.611 1.369 -33.233 1.00 87.94 634 THR A N 1
ATOM 4876 C CA . THR A 1 634 ? 20.379 2.338 -34.321 1.00 87.94 634 THR A CA 1
ATOM 4877 C C . THR A 1 634 ? 20.161 3.770 -33.833 1.00 87.94 634 THR A C 1
ATOM 4879 O O . THR A 1 634 ? 20.388 4.696 -34.606 1.00 87.94 634 THR A O 1
ATOM 4882 N N . GLU A 1 635 ? 19.761 3.959 -32.572 1.00 86.44 635 GLU A N 1
ATOM 4883 C CA . GLU A 1 635 ? 19.400 5.269 -32.007 1.00 86.44 635 GLU A CA 1
ATOM 4884 C C . GLU A 1 635 ? 20.340 5.703 -30.859 1.00 86.44 635 GLU A C 1
ATOM 4886 O O . GLU A 1 635 ? 20.556 6.895 -30.649 1.00 86.44 635 GLU A O 1
ATOM 4891 N N . LEU A 1 636 ? 20.931 4.758 -30.115 1.00 86.69 636 LEU A N 1
ATOM 4892 C CA . LEU A 1 636 ? 21.770 5.001 -28.935 1.00 86.69 636 LEU A CA 1
ATOM 4893 C C . LEU A 1 636 ? 23.045 4.147 -28.948 1.00 86.69 636 LEU A C 1
ATOM 4895 O O . LEU A 1 636 ? 23.075 3.029 -29.460 1.00 86.69 636 LEU A O 1
ATOM 4899 N N . SER A 1 637 ? 24.111 4.652 -28.315 1.00 88.19 637 SER A N 1
ATOM 4900 C CA . SER A 1 637 ? 25.356 3.890 -28.180 1.00 88.19 637 SER A CA 1
ATOM 4901 C C . SER A 1 637 ? 25.215 2.757 -27.163 1.00 88.19 637 SER A C 1
ATOM 4903 O O . SER A 1 637 ? 25.015 2.998 -25.972 1.00 88.19 637 SER A O 1
ATOM 4905 N N . MET A 1 638 ? 25.433 1.517 -27.604 1.00 90.94 638 MET A N 1
ATOM 4906 C CA . MET A 1 638 ? 25.476 0.353 -26.710 1.00 90.94 638 MET A CA 1
ATOM 4907 C C . MET A 1 638 ? 26.628 0.429 -25.696 1.00 90.94 638 MET A C 1
ATOM 4909 O O . MET A 1 638 ? 26.490 -0.067 -24.580 1.00 90.94 638 MET A O 1
ATOM 4913 N N . THR A 1 639 ? 27.731 1.114 -26.028 1.00 91.00 639 THR A N 1
ATOM 4914 C CA . THR A 1 639 ? 28.859 1.287 -25.096 1.00 91.00 639 THR A CA 1
ATOM 4915 C C . THR A 1 639 ? 28.469 2.117 -23.876 1.00 91.00 639 THR A C 1
ATOM 4917 O O . THR A 1 639 ? 28.916 1.819 -22.774 1.00 91.00 639 THR A O 1
ATOM 4920 N N . MET A 1 640 ? 27.579 3.102 -24.046 1.00 90.12 640 MET A N 1
ATOM 4921 C CA . MET A 1 640 ? 27.057 3.922 -22.948 1.00 90.12 640 MET A CA 1
ATOM 4922 C C . MET A 1 640 ? 26.293 3.060 -21.937 1.00 90.12 640 MET A C 1
ATOM 4924 O O . MET A 1 640 ? 26.453 3.225 -20.728 1.00 90.12 640 MET A O 1
ATOM 4928 N N . LEU A 1 641 ? 25.483 2.114 -22.423 1.00 91.56 641 LEU A N 1
ATOM 4929 C CA . LEU A 1 641 ? 24.739 1.188 -21.567 1.00 91.56 641 LEU A CA 1
ATOM 4930 C C . LEU A 1 641 ? 25.687 0.259 -20.792 1.00 91.56 641 LEU A C 1
ATOM 4932 O O . LEU A 1 641 ? 25.492 0.025 -19.596 1.00 91.56 641 LEU A O 1
ATOM 4936 N N . ASP A 1 642 ? 26.744 -0.224 -21.446 1.00 90.12 642 ASP A N 1
ATOM 4937 C CA . ASP A 1 642 ? 27.764 -1.065 -20.813 1.00 90.12 642 ASP A CA 1
ATOM 4938 C C . ASP A 1 642 ? 28.599 -0.309 -19.769 1.00 90.12 642 ASP A C 1
ATOM 4940 O O . ASP A 1 642 ? 28.919 -0.860 -18.711 1.00 90.12 642 ASP A O 1
ATOM 4944 N N . GLU A 1 643 ? 28.951 0.949 -20.038 1.00 91.38 643 GLU A N 1
ATOM 4945 C CA . GLU A 1 643 ? 29.638 1.834 -19.093 1.00 91.38 643 GLU A CA 1
ATOM 4946 C C . GLU A 1 643 ? 28.755 2.143 -17.883 1.00 91.38 643 GLU A C 1
ATOM 4948 O O . GLU A 1 643 ? 29.197 1.987 -16.740 1.00 91.38 643 GLU A O 1
ATOM 4953 N N . TYR A 1 644 ? 27.480 2.477 -18.112 1.00 91.12 644 TYR A N 1
ATOM 4954 C CA . TYR A 1 644 ? 26.519 2.707 -17.038 1.00 91.12 644 TYR A CA 1
ATOM 4955 C C . TYR A 1 644 ? 26.411 1.482 -16.122 1.00 91.12 644 TYR A C 1
ATOM 4957 O O . TYR A 1 644 ? 26.546 1.616 -14.908 1.00 91.12 644 TYR A O 1
ATOM 4965 N N . MET A 1 645 ? 26.292 0.271 -16.678 1.00 91.94 645 MET A N 1
ATOM 4966 C CA . MET A 1 645 ? 26.218 -0.986 -15.914 1.00 91.94 645 MET A CA 1
ATOM 4967 C C . MET A 1 645 ? 27.449 -1.285 -15.040 1.00 91.94 645 MET A C 1
ATOM 4969 O O . MET A 1 645 ? 27.358 -2.102 -14.108 1.00 91.94 645 MET A O 1
ATOM 4973 N N . LYS A 1 646 ? 28.597 -0.663 -15.337 1.00 91.31 646 LYS A N 1
ATOM 4974 C CA . LYS A 1 646 ? 29.841 -0.752 -14.554 1.00 91.31 646 LYS A CA 1
ATOM 4975 C C . LYS A 1 646 ? 29.966 0.360 -13.512 1.00 91.31 646 LYS A C 1
ATOM 4977 O O . LYS A 1 646 ? 30.744 0.205 -12.575 1.00 91.31 646 LYS A O 1
ATOM 4982 N N . SER A 1 647 ? 29.203 1.444 -13.642 1.00 91.50 647 SER A N 1
ATOM 4983 C CA . SER A 1 647 ? 29.258 2.569 -12.710 1.00 91.50 647 SER A CA 1
ATOM 4984 C C . SER A 1 647 ? 28.847 2.157 -11.283 1.00 91.50 647 SER A C 1
ATOM 4986 O O . SER A 1 647 ? 28.011 1.255 -11.117 1.00 91.50 647 SER A O 1
ATOM 4988 N N . PRO A 1 648 ? 29.416 2.795 -10.240 1.00 88.38 648 PRO A N 1
ATOM 4989 C CA . PRO A 1 648 ? 29.060 2.522 -8.845 1.00 88.38 648 PRO A CA 1
ATOM 4990 C C . PRO A 1 648 ? 27.607 2.904 -8.546 1.00 88.38 648 PRO A C 1
ATOM 4992 O O . PRO A 1 648 ? 26.904 2.182 -7.841 1.00 88.38 648 PRO A O 1
ATOM 4995 N N . ASP A 1 649 ? 27.135 3.995 -9.144 1.00 85.81 649 ASP A N 1
ATOM 4996 C CA . ASP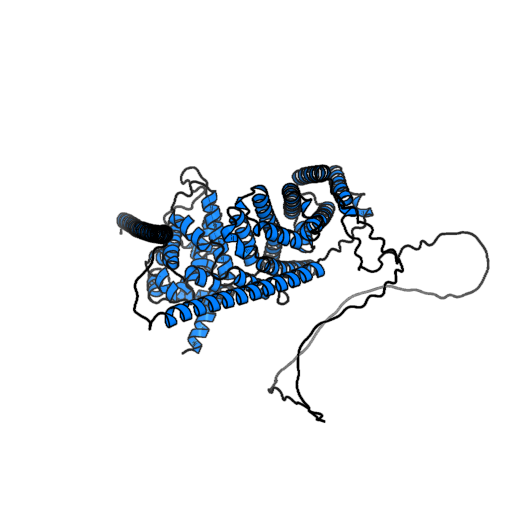 A 1 649 ? 25.775 4.499 -8.977 1.00 85.81 649 ASP A CA 1
ATOM 4997 C C . ASP A 1 649 ? 24.730 3.537 -9.562 1.00 85.81 649 ASP A C 1
ATOM 4999 O O . ASP A 1 649 ? 23.700 3.294 -8.930 1.00 85.81 649 ASP A O 1
ATOM 5003 N N . ALA A 1 650 ? 25.020 2.886 -10.693 1.00 87.88 650 ALA A N 1
ATOM 5004 C CA . ALA A 1 650 ? 24.148 1.849 -11.240 1.00 87.88 650 ALA A CA 1
ATOM 5005 C C . ALA A 1 650 ? 24.067 0.596 -10.353 1.00 87.88 650 ALA A C 1
ATOM 5007 O O . ALA A 1 650 ? 23.037 -0.072 -10.348 1.00 87.88 650 ALA A O 1
ATOM 5008 N N . GLN A 1 651 ? 25.105 0.265 -9.569 1.00 88.62 651 GLN A N 1
ATOM 5009 C CA . GLN A 1 651 ? 25.065 -0.916 -8.683 1.00 88.62 651 GLN A CA 1
ATOM 5010 C C . GLN A 1 651 ? 24.013 -0.797 -7.581 1.00 88.62 651 GLN A C 1
ATOM 5012 O O . GLN A 1 651 ? 23.524 -1.809 -7.069 1.00 88.62 651 GLN A O 1
ATOM 5017 N N . LYS A 1 652 ? 23.658 0.438 -7.225 1.00 86.25 652 LYS A N 1
ATOM 5018 C CA . LYS A 1 652 ? 22.619 0.737 -6.240 1.00 86.25 652 LYS A CA 1
ATOM 5019 C C . LYS A 1 652 ? 21.212 0.558 -6.821 1.00 86.25 652 LYS A C 1
ATOM 5021 O O . LYS A 1 652 ? 20.266 0.375 -6.065 1.00 86.25 652 LYS A O 1
ATOM 5026 N N . VAL A 1 653 ? 21.065 0.557 -8.149 1.00 89.62 653 VAL A N 1
ATOM 5027 C CA . VAL A 1 653 ? 19.762 0.434 -8.812 1.00 89.62 653 VAL A CA 1
ATOM 5028 C C . VAL A 1 653 ? 19.277 -1.014 -8.793 1.00 89.62 653 VAL A C 1
ATOM 5030 O O . VAL A 1 653 ? 19.939 -1.932 -9.281 1.00 89.62 653 VAL A O 1
ATOM 5033 N N . LYS A 1 654 ? 18.063 -1.221 -8.278 1.00 90.44 654 LYS A N 1
ATOM 5034 C CA . LYS A 1 654 ? 17.471 -2.552 -8.108 1.00 90.44 654 LYS A CA 1
ATOM 5035 C C . LYS A 1 654 ? 17.362 -3.338 -9.416 1.00 90.44 654 LYS A C 1
ATOM 5037 O O . LYS A 1 654 ? 17.735 -4.510 -9.452 1.00 90.44 654 LYS A O 1
ATOM 5042 N N . LEU A 1 655 ? 16.904 -2.705 -10.496 1.00 93.62 655 LEU A N 1
ATOM 5043 C CA . LEU A 1 655 ? 16.776 -3.360 -11.801 1.00 93.62 655 LEU A CA 1
ATOM 5044 C C . LEU A 1 655 ? 18.137 -3.860 -12.323 1.00 93.62 655 LEU A C 1
ATOM 5046 O O . LEU A 1 655 ? 18.241 -4.991 -12.794 1.00 93.62 655 LEU A O 1
ATOM 5050 N N . VAL A 1 656 ? 19.210 -3.083 -12.132 1.00 93.44 656 VAL A N 1
ATOM 5051 C CA . VAL A 1 656 ? 20.586 -3.488 -12.476 1.00 93.44 656 VAL A CA 1
ATOM 5052 C C . VAL A 1 656 ? 21.018 -4.723 -11.685 1.00 93.44 656 VAL A C 1
ATOM 5054 O O . VAL A 1 656 ? 21.590 -5.656 -12.257 1.00 93.44 656 VAL A O 1
ATOM 5057 N N . GLN A 1 657 ? 20.712 -4.775 -10.386 1.00 92.19 657 GLN A N 1
ATOM 5058 C CA . GLN A 1 657 ? 21.000 -5.945 -9.552 1.00 92.19 657 GLN A CA 1
ATOM 5059 C C . GLN A 1 657 ? 20.279 -7.198 -10.073 1.00 92.19 657 GLN A C 1
ATOM 5061 O O . GLN A 1 657 ? 20.890 -8.265 -10.154 1.00 92.19 657 GLN A O 1
ATOM 5066 N N . VAL A 1 658 ? 19.011 -7.073 -10.483 1.00 92.69 658 VAL A N 1
ATOM 5067 C CA . VAL A 1 658 ? 18.219 -8.183 -11.044 1.00 92.69 658 VAL A CA 1
ATOM 5068 C C . VAL A 1 658 ? 18.784 -8.657 -12.389 1.00 92.69 658 VAL A C 1
ATOM 5070 O O . VAL A 1 658 ? 18.958 -9.863 -12.587 1.00 92.69 658 VAL A O 1
ATOM 5073 N N . ILE A 1 659 ? 19.155 -7.737 -13.287 1.00 92.94 659 ILE A N 1
ATOM 5074 C CA . ILE A 1 659 ? 19.821 -8.061 -14.563 1.00 92.94 659 ILE A CA 1
ATOM 5075 C C . ILE A 1 659 ? 21.104 -8.863 -14.298 1.00 92.94 659 ILE A C 1
ATOM 5077 O O . ILE A 1 659 ? 21.315 -9.937 -14.866 1.00 92.94 659 ILE A O 1
ATOM 5081 N N . LYS A 1 660 ? 21.961 -8.394 -13.380 1.00 91.31 660 LYS A N 1
ATOM 5082 C CA . LYS A 1 660 ? 23.219 -9.081 -13.042 1.00 91.31 660 LYS A CA 1
ATOM 5083 C C . LYS A 1 660 ? 22.990 -10.474 -12.459 1.00 91.31 660 LYS A C 1
ATOM 5085 O O . LYS A 1 660 ? 23.684 -11.413 -12.849 1.00 91.31 660 LYS A O 1
ATOM 5090 N N . GLN A 1 661 ? 22.010 -10.630 -11.569 1.00 89.00 661 GLN A N 1
ATOM 5091 C CA . GLN A 1 661 ? 21.644 -11.936 -11.013 1.00 89.00 661 GLN A CA 1
ATOM 5092 C C . GLN A 1 661 ? 21.198 -12.918 -12.103 1.00 89.00 661 GLN A C 1
ATOM 5094 O O . GLN A 1 661 ? 21.594 -14.084 -12.081 1.00 89.00 661 GLN A O 1
ATOM 5099 N N . GLY A 1 662 ? 20.419 -12.453 -13.080 1.00 86.94 662 GLY A N 1
ATOM 5100 C CA . GLY A 1 662 ? 20.002 -13.266 -14.220 1.00 86.94 662 GLY A CA 1
ATOM 5101 C C . GLY A 1 662 ? 21.157 -13.677 -15.129 1.00 86.94 662 GLY A C 1
ATOM 5102 O O . GLY A 1 662 ? 21.292 -14.859 -15.457 1.00 86.94 662 GLY A O 1
ATOM 5103 N N . ARG A 1 663 ? 22.055 -12.741 -15.463 1.00 87.94 663 ARG A N 1
ATOM 5104 C CA . ARG A 1 663 ? 23.280 -13.029 -16.233 1.00 87.94 663 ARG A CA 1
ATOM 5105 C C . ARG A 1 663 ? 24.177 -14.048 -15.524 1.00 87.94 663 ARG A C 1
ATOM 5107 O O . ARG A 1 663 ? 24.659 -14.980 -16.164 1.00 87.94 663 ARG A O 1
ATOM 5114 N N . ALA A 1 664 ? 24.343 -13.929 -14.206 1.00 86.75 664 ALA A N 1
ATOM 5115 C CA . ALA A 1 664 ? 25.120 -14.879 -13.410 1.00 86.75 664 ALA A CA 1
ATOM 5116 C C . ALA A 1 664 ? 24.504 -16.291 -13.403 1.00 86.75 664 ALA A C 1
ATOM 5118 O O . ALA A 1 664 ? 25.233 -17.276 -13.489 1.00 86.75 664 ALA A O 1
ATOM 5119 N N . LYS A 1 665 ? 23.169 -16.408 -13.345 1.00 82.31 665 LYS A N 1
ATOM 5120 C CA . LYS A 1 665 ? 22.473 -17.704 -13.458 1.00 82.31 665 LYS A CA 1
ATOM 5121 C C . LYS A 1 665 ? 22.654 -18.329 -14.845 1.00 82.31 665 LYS A C 1
ATOM 5123 O O . LYS A 1 665 ? 22.971 -19.510 -14.932 1.00 82.31 665 LYS A O 1
ATOM 5128 N N . LYS A 1 666 ? 22.525 -17.541 -15.920 1.00 74.12 666 LYS A N 1
ATOM 5129 C CA . LYS A 1 666 ? 22.756 -18.005 -17.304 1.00 74.12 666 LYS A CA 1
ATOM 5130 C C . LYS A 1 666 ? 24.203 -18.472 -17.523 1.00 74.12 666 LYS A C 1
ATOM 5132 O O . LYS A 1 666 ? 24.413 -19.455 -18.221 1.00 74.12 666 LYS A O 1
ATOM 5137 N N . GLY A 1 667 ? 25.182 -17.802 -16.910 1.00 65.38 667 GLY A N 1
ATOM 5138 C CA . GLY A 1 667 ? 26.602 -18.160 -17.003 1.00 65.38 667 GLY A CA 1
ATOM 5139 C C . GLY A 1 667 ? 27.020 -19.404 -16.210 1.00 65.38 667 GLY A C 1
ATOM 5140 O O . GLY A 1 667 ? 28.067 -19.956 -16.505 1.00 65.38 667 GLY A O 1
ATOM 5141 N N . LYS A 1 668 ? 26.222 -19.856 -15.231 1.00 60.41 668 LYS A N 1
ATOM 5142 C CA . LYS A 1 668 ? 26.442 -21.127 -14.509 1.00 60.41 668 LYS A CA 1
ATOM 5143 C C . LYS A 1 668 ? 25.816 -22.343 -15.201 1.00 60.41 668 LYS A C 1
ATOM 5145 O O . LYS A 1 668 ? 26.154 -23.468 -14.857 1.00 60.41 668 LYS A O 1
ATOM 5150 N N . ASN A 1 669 ? 24.883 -22.108 -16.126 1.00 49.12 669 ASN A N 1
ATOM 5151 C CA . ASN A 1 669 ? 24.191 -23.140 -16.905 1.00 49.12 669 ASN A CA 1
ATOM 5152 C C . ASN A 1 669 ? 24.788 -23.321 -18.318 1.00 49.12 669 ASN A C 1
ATOM 5154 O O . ASN A 1 669 ? 24.218 -24.050 -19.127 1.00 49.12 669 ASN A O 1
ATOM 5158 N N . LYS A 1 670 ? 25.891 -22.629 -18.619 1.00 40.50 670 LYS A N 1
ATOM 5159 C CA . LYS A 1 670 ? 26.776 -22.869 -19.763 1.00 40.50 670 LYS A CA 1
ATOM 5160 C C . LYS A 1 670 ? 28.065 -23.469 -19.233 1.00 40.50 670 LYS A C 1
ATOM 5162 O O . LYS A 1 670 ? 28.641 -24.297 -19.966 1.00 40.50 670 LYS A O 1
#

Sequence (670 aa):
MGAEGVKSRLSALAAAAELEADALRSRIRDKQDASQQRLESHLQAIREKATTGPRQATTSESQDQSTKEEKEIQDEAERLEQERKEKEKIKAVKKKARKVKQKLLATANETVIMDENYVIDVLSPAAAKTCKAIHNISHMMTPFLEHPIGMGSWDVAHKTFEINGFNDDKNRKKNRITFNGGAERVPSTKPEEIETKKEPEKNGEVPEPATNNKKKKKKNGDKEKPKLSKTNSVCSSLSDMSFGSGKHEKTKSVIDIQAFEKQLNELHRMVEKTAPHEKTSIHKIHMIKVIGELLAIACDREDLAGQFTTKALYTSVMILSRTISSCTMSASFFMSTCTCVYVVKLLSIQLEKDIHTDRCDMDLAKQASDCLAVAMDSVLCSTRFYEEHQDMSSEEVELLAALRNRAHTLISYLCLTGCITRAENAGSVRESIQTLLTVCADLCHPCEIDTGSERICAIQSLRCALGTGVVGSRAEFCMLFAQGAGLEHSGGFVRAARTAHLLRALAELDHMIVQDAFGEGGWPLEFRAAVARLLSQHAPNDKEAPRTTILRLSNQRLDQTLSETMVLDLIVLVGFVVVNNPQLQETICDGWGVIKTLCTLPANWLVSKTHSHCLLPTLVALAESPCAAAAIATELSMTMLDEYMKSPDAQKVKLVQVIKQGRAKKGKNK

Radius of gyration: 35.24 Å; chains: 1; bounding box: 103×87×120 Å